Protein AF-A0A0G4I719-F1 (afdb_monomer_lite)

Sequence (615 aa):
MPSIGTPFHPVLDTDPVKQYREDYRKYREGHAKGARGEAKDATSRPRSKSQGGKGELPEDSIFGGSDDIQNMYDLLTEWRVRYRAFRRGEAHGSEGEVGRLASMFNKDHLKLLPVWQLRALQVYLKKQQLLPAVPPPLKRKIHFHFGAGKLALGLIFKAMARSAVQESSRIVVVQRASDAWQDVVKHSHPDVTFSVNGTAVMALKVCRPGEQIDKSLFLSDEPVGAAAPCGYFLLHGSTPEETAKVDELISWAVSTDCPLRAVFSASLGPALEKGVSPVLSKLEDKPQGKRPAMYGCENDQKAVEKLGETLKGKVDTVKCMVDRICAERSVIVPAGGDLPCDVNVTAEPFSGEIVVLSPPEDAPRPAFVGGNVQIPILEAQARYFCQRKILCVNGMHTTLAFMTLCKFEKGNRPGEHELMTWETATEAEKERLWAWAVSRCILCVFEHDVDIIKSAHNVTTDKEVCEILLAYAKKTLDRFSTVKDTTTRVLSGGIVNRYQTRLKMVQDFLDASKPDSSPAGRELLRQAGISAETLQGHVRALVADAKRFASTEGQADQQTPAAPAAAPQQPADAGAGMASLRSLIGIPTWMASVVSTMRNFGYGAGEDKSPSRNR

Foldseek 3Di:
DDQDDQPPDVLCNDPVNSVVVVLVVCVVVPNPPSPDPPPPPPPDDDDDDDDDDDDDDDPPPPDPDPVVVVVLVVLVVVLVVLCVCVVVVHPGNPPVVNVVSVVVDDPSSVCVDPVNVVVVVVVVCVVVVVPPDPPPLAQAAEEEEEDPDLQCLQAVLLQLLVLCQVRVHAYEYEYEPDPQCVLQQPQPDQKAFRAEPPHTRAMAGEAHQPRAADCVLRVDPDHADRPHHRYYHYHFYDDPVSVVRLLVVVQCQLDPNNSHHYAYEYEPEPCVCVRPLVRQVPADFDPPLSAAEYEYAYPDVVVQVVSCVSNPRHYHRWYKDKDWAWDDWDWADDPPSHDHIYTYIYTFPPNIAIETADGDPSYDDDSGDDPRYHDDPDNLLSVLVNLLCVALALLLLLLQLLVQCLVPPPALARDKDKTDACVNDDPVVVLLSLLSLLLSLLVSCVVHPLVSLCSSVVHDDLLVSLVVSSVSNVVSRVRRVRDIDISCVSCVVPLLCSLVVRQVVSLVCCVVDPQCPDPSSVSNCVVSVHDSVSSNVSSVVSSVSSVSNNDPVNCPPVPDDDDDDDDDDDDDDDDDDDDDDPPPDDDPPVVVVVVVVVVPPDDDDDDDDDDDDDD

pLDDT: mean 77.23, std 23.11, range [23.91, 98.44]

Secondary structure (DSSP, 8-state):
-PPPPPPSSGGG-SHHHHHHHHHHHHHHTT-SSS-S----SSS---------------TT-SS--HHHHHHHHHHHHHHHHHHHHHHTT-SSS-HHHHHHHHTT--HHHHTTSHHHHHHHHHHHHHHTT-S-SS----PPEEEEEE---HHIIIIIHHHHHHHHHHS--EEEEEEE--GGGHHHHH---SEEEEEETTEEEEEEEEE-TTPPP-THHHH------TTS--EEEEEE-SSHHHHHHHHHHHHHHHSSS-SSEEEEEE--GGGHHHHHHHHHTTSPP--TTTSPEEEE--S-HHHHHHHHHHTTTT-EEEEEEEE--EEEEEEE--TTS-S-EEEEEEE-SS--EEEEE---TTSPPPS--STTEE--SSHHHHHHHHHHIIIIIIIHHHHHHHHHHHHH--SSSPPP-BPP-TTTS-HHHHHHHHHHHHHHHHHHHHHS-HHHHHHHHT---HHHHHHHHHHHHHHHHHHHHSS--BHHHHHTT-HHHHIIIIIIHHHHHHHHS-TTSSHHHHHHHHHHT--HHHHHHHHHHHHHHHGGGTSGGGTTTS--PPPPPP--------------S-------TTHHHHHHHSSS---------------

Radius of gyration: 31.7 Å; chains: 1; bounding box: 99×88×76 Å

Organism: NCBI:txid1169474

Structure (mmCIF, N/CA/C/O backbone):
data_AF-A0A0G4I719-F1
#
_entry.id   AF-A0A0G4I719-F1
#
loop_
_atom_site.group_PDB
_atom_site.id
_atom_site.type_symbol
_atom_site.label_atom_id
_atom_site.label_alt_id
_atom_site.label_comp_id
_atom_site.label_asym_id
_atom_site.label_entity_id
_atom_site.label_seq_id
_atom_site.pdbx_PDB_ins_code
_atom_site.Cartn_x
_atom_site.Cartn_y
_atom_site.Cartn_z
_atom_site.occupancy
_atom_site.B_iso_or_equiv
_atom_site.auth_seq_id
_atom_site.auth_comp_id
_atom_site.auth_asym_id
_atom_site.auth_atom_id
_atom_site.pdbx_PDB_model_num
ATOM 1 N N . MET A 1 1 ? -30.288 -0.126 -35.476 1.00 37.78 1 MET A N 1
ATOM 2 C CA . MET A 1 1 ? -29.869 -0.663 -34.160 1.00 37.78 1 MET A CA 1
ATOM 3 C C . MET A 1 1 ? -29.327 -2.070 -34.367 1.00 37.78 1 MET A C 1
ATOM 5 O O . MET A 1 1 ? -29.918 -2.771 -35.180 1.00 37.78 1 MET A O 1
ATOM 9 N N . PRO A 1 2 ? -28.232 -2.492 -33.711 1.00 41.69 2 PRO A N 1
ATOM 10 C CA . PRO A 1 2 ? -27.745 -3.866 -33.844 1.00 41.69 2 PRO A CA 1
ATOM 11 C C . PRO A 1 2 ? -28.791 -4.846 -33.286 1.00 41.69 2 PRO A C 1
ATOM 13 O O . PRO A 1 2 ? -29.308 -4.644 -32.180 1.00 41.69 2 PRO A O 1
ATOM 16 N N . SER A 1 3 ? -29.143 -5.879 -34.061 1.00 52.31 3 SER A N 1
ATOM 17 C CA . SER A 1 3 ? -30.126 -6.882 -33.638 1.00 52.31 3 SER A CA 1
ATOM 18 C C . SER A 1 3 ? -29.612 -7.633 -32.411 1.00 52.31 3 SER A C 1
ATOM 20 O O . SER A 1 3 ? -28.421 -7.939 -32.317 1.00 52.31 3 SER A O 1
ATOM 22 N N . ILE A 1 4 ? -30.498 -7.955 -31.465 1.00 62.31 4 ILE A N 1
ATOM 23 C CA . ILE A 1 4 ? -30.160 -8.929 -30.422 1.00 62.31 4 ILE A CA 1
ATOM 24 C C . ILE A 1 4 ? -29.810 -10.236 -31.128 1.00 62.31 4 ILE A C 1
ATOM 26 O O . ILE A 1 4 ? -30.619 -10.759 -31.887 1.00 62.31 4 ILE A O 1
ATOM 30 N N . GLY A 1 5 ? -28.587 -10.731 -30.919 1.00 57.38 5 GLY A N 1
ATOM 31 C CA . GLY A 1 5 ? -28.146 -11.986 -31.522 1.00 57.38 5 GLY A CA 1
ATOM 32 C C . GLY A 1 5 ? -29.100 -13.123 -31.159 1.00 57.38 5 GLY A C 1
ATOM 33 O O . GLY A 1 5 ? -29.560 -13.209 -30.008 1.00 57.38 5 GLY A O 1
ATOM 34 N N . THR A 1 6 ? -29.393 -13.980 -32.136 1.00 61.25 6 THR A N 1
ATOM 35 C CA . THR A 1 6 ? -30.250 -15.154 -31.971 1.00 61.25 6 THR A CA 1
ATOM 36 C C . THR A 1 6 ? -29.790 -15.972 -30.760 1.00 61.25 6 THR A C 1
ATOM 38 O O . THR A 1 6 ? -28.584 -16.096 -30.517 1.00 61.25 6 THR A O 1
ATOM 41 N N . PRO A 1 7 ? -30.714 -16.471 -29.923 1.00 57.25 7 PRO A N 1
ATOM 42 C CA . PRO A 1 7 ? -30.364 -17.348 -28.816 1.00 57.25 7 PRO A CA 1
ATOM 43 C C . PRO A 1 7 ? -29.570 -18.556 -29.318 1.00 57.25 7 PRO A C 1
ATOM 45 O O . PRO A 1 7 ? -29.832 -19.087 -30.392 1.00 57.25 7 PRO A O 1
ATOM 48 N N . PHE A 1 8 ? -28.613 -19.020 -28.517 1.00 51.75 8 PHE A N 1
ATOM 49 C CA . PHE A 1 8 ? -27.744 -20.149 -28.868 1.00 51.75 8 PHE A CA 1
ATOM 50 C C . PHE A 1 8 ? -28.492 -21.489 -29.002 1.00 51.75 8 PHE A C 1
ATOM 52 O O . PHE A 1 8 ? -27.907 -22.471 -29.450 1.00 51.75 8 PHE A O 1
ATOM 59 N N . HIS A 1 9 ? -29.762 -21.545 -28.587 1.00 47.34 9 HIS A N 1
ATOM 60 C CA . HIS A 1 9 ? -30.607 -22.727 -28.674 1.00 47.34 9 HIS A CA 1
ATOM 61 C C . HIS A 1 9 ? -31.969 -22.363 -29.294 1.00 47.34 9 HIS A C 1
ATOM 63 O O . HIS A 1 9 ? -32.602 -21.428 -28.798 1.00 47.34 9 HIS A O 1
ATOM 69 N N . PRO A 1 10 ? -32.469 -23.103 -30.305 1.00 55.34 10 PRO A N 1
ATOM 70 C CA . PRO A 1 10 ? -33.715 -22.772 -31.009 1.00 55.34 10 PRO A CA 1
ATOM 71 C C . PRO A 1 10 ? -34.946 -22.696 -30.099 1.00 55.34 10 PRO A C 1
ATOM 73 O O . PRO A 1 10 ? -35.816 -21.861 -30.298 1.00 55.34 10 PRO A O 1
ATOM 76 N N . VAL A 1 11 ? -34.992 -23.518 -29.045 1.00 58.53 11 VAL A N 1
ATOM 77 C CA . VAL A 1 11 ? -36.093 -23.508 -28.058 1.00 58.53 11 VAL A CA 1
ATOM 78 C C . VAL A 1 11 ? -36.178 -22.202 -27.254 1.00 58.53 11 VAL A C 1
ATOM 80 O O . VAL A 1 11 ? -37.218 -21.900 -26.682 1.00 58.53 11 VAL A O 1
ATOM 83 N N . LEU A 1 12 ? -35.089 -21.429 -27.204 1.00 45.50 12 LEU A N 1
ATOM 84 C CA . LEU A 1 12 ? -35.048 -20.117 -26.558 1.00 45.50 12 LEU A CA 1
ATOM 85 C C . LEU A 1 12 ? -35.385 -18.986 -27.538 1.00 45.50 12 LEU A C 1
ATOM 87 O O . LEU A 1 12 ? -35.440 -17.832 -27.120 1.00 45.50 12 LEU A O 1
ATOM 91 N N . ASP A 1 13 ? -35.602 -19.290 -28.824 1.00 70.56 13 ASP A N 1
ATOM 92 C CA . ASP A 1 13 ? -35.970 -18.321 -29.862 1.00 70.56 13 ASP A CA 1
ATOM 93 C C . ASP A 1 13 ? -37.471 -18.008 -29.865 1.00 70.56 13 ASP A C 1
ATOM 95 O O . ASP A 1 13 ? -38.117 -17.927 -30.905 1.00 70.56 13 ASP A O 1
ATOM 99 N N . THR A 1 14 ? -38.027 -17.815 -28.671 1.00 70.31 14 THR A N 1
ATOM 100 C CA . THR A 1 14 ? -39.429 -17.457 -28.463 1.00 70.31 14 THR A CA 1
ATOM 101 C C . THR A 1 14 ? -39.564 -15.958 -28.205 1.00 70.31 14 THR A C 1
ATOM 103 O O . THR A 1 14 ? -38.670 -15.317 -27.641 1.00 70.31 14 THR A O 1
ATOM 106 N N . ASP A 1 15 ? -40.700 -15.383 -28.599 1.00 61.66 15 ASP A N 1
ATOM 107 C CA . ASP A 1 15 ? -40.979 -13.953 -28.417 1.00 61.66 15 ASP A CA 1
ATOM 108 C C . ASP A 1 15 ? -40.858 -13.479 -26.952 1.00 61.66 15 ASP A C 1
ATOM 110 O O . ASP A 1 15 ? -40.266 -12.420 -26.730 1.00 61.66 15 ASP A O 1
ATOM 114 N N . PRO A 1 16 ? -41.277 -14.252 -25.924 1.00 59.75 16 PRO A N 1
ATOM 115 C CA . PRO A 1 16 ? -41.089 -13.860 -24.525 1.00 59.75 16 PRO A CA 1
ATOM 116 C C . PRO A 1 16 ? -39.616 -13.740 -24.111 1.00 59.75 16 PRO A C 1
ATOM 118 O O . PRO A 1 16 ? -39.241 -12.822 -23.382 1.00 59.75 16 PRO A O 1
ATOM 121 N N . VAL A 1 17 ? -38.754 -14.641 -24.593 1.00 56.69 17 VAL A N 1
ATOM 122 C CA . VAL A 1 17 ? -37.316 -14.616 -24.281 1.00 56.69 17 VAL A CA 1
ATOM 123 C C . VAL A 1 17 ? -36.624 -13.475 -25.025 1.00 56.69 17 VAL A C 1
ATOM 125 O O . VAL A 1 17 ? -35.752 -12.812 -24.456 1.00 56.69 17 VAL A O 1
ATOM 128 N N . LYS A 1 18 ? -37.028 -13.196 -26.271 1.00 67.88 18 LYS A N 1
ATOM 129 C CA . LYS A 1 18 ? -36.571 -12.016 -27.023 1.00 67.88 18 LYS A CA 1
ATOM 130 C C . LYS A 1 18 ? -36.932 -10.730 -26.278 1.00 67.88 18 LYS A C 1
ATOM 132 O O . LYS A 1 18 ? -36.037 -9.928 -26.012 1.00 67.88 18 LYS A O 1
ATOM 137 N N . GLN A 1 19 ? -38.184 -10.603 -25.839 1.00 62.31 19 GLN A N 1
ATOM 138 C CA . GLN A 1 19 ? -38.673 -9.452 -25.079 1.00 62.31 19 GLN A CA 1
ATOM 139 C C . GLN A 1 19 ? -37.915 -9.269 -23.755 1.00 62.31 19 GLN A C 1
ATOM 141 O O . GLN A 1 19 ? -37.413 -8.183 -23.470 1.00 62.31 19 GLN A O 1
ATOM 146 N N . TYR A 1 20 ? -37.714 -10.345 -22.988 1.00 63.72 20 TYR A N 1
ATOM 147 C CA . TYR A 1 20 ? -36.924 -10.301 -21.755 1.00 63.72 20 TYR A CA 1
ATOM 148 C C . TYR A 1 20 ? -35.484 -9.822 -21.994 1.00 63.72 20 TYR A C 1
ATOM 150 O O . TYR A 1 20 ? -34.959 -9.005 -21.236 1.00 63.72 20 TYR A O 1
ATOM 158 N N . ARG A 1 21 ? -34.826 -10.306 -23.056 1.00 68.94 21 ARG A N 1
ATOM 159 C CA . ARG A 1 21 ? -33.452 -9.901 -23.402 1.00 68.94 21 ARG A CA 1
ATOM 160 C C . ARG A 1 21 ? -33.381 -8.436 -23.829 1.00 68.94 21 ARG A C 1
ATOM 162 O O . ARG A 1 21 ? -32.406 -7.762 -23.494 1.00 68.94 21 ARG A O 1
ATOM 169 N N . GLU A 1 22 ? -34.394 -7.939 -24.533 1.00 66.94 22 GLU A N 1
ATOM 170 C CA . GLU A 1 22 ? -34.507 -6.522 -24.881 1.00 66.94 22 GLU A CA 1
ATOM 171 C C . GLU A 1 22 ? -34.675 -5.639 -23.653 1.00 66.94 22 GLU A C 1
ATOM 173 O O . GLU A 1 22 ? -33.964 -4.641 -23.519 1.00 66.94 22 GLU A O 1
ATOM 178 N N . ASP A 1 23 ? -35.554 -6.026 -22.737 1.00 58.97 23 ASP A N 1
ATOM 179 C CA . ASP A 1 23 ? -35.840 -5.242 -21.539 1.00 58.97 23 ASP A CA 1
ATOM 180 C C . ASP A 1 23 ? -34.672 -5.286 -20.544 1.00 58.97 23 ASP A C 1
ATOM 182 O O . ASP A 1 23 ? -34.310 -4.266 -19.953 1.00 58.97 23 ASP A O 1
ATOM 186 N N . TYR A 1 24 ? -33.978 -6.423 -20.445 1.00 57.97 24 TYR A N 1
ATOM 187 C CA . TYR A 1 24 ? -32.752 -6.546 -19.658 1.00 57.97 24 TYR A CA 1
ATOM 188 C C . TYR A 1 24 ? -31.592 -5.713 -20.228 1.00 57.97 24 TYR A C 1
ATOM 190 O O . TYR A 1 24 ? -30.834 -5.100 -19.471 1.00 57.97 24 TYR A O 1
ATOM 198 N N . ARG A 1 25 ? -31.455 -5.642 -21.560 1.00 65.75 25 ARG A N 1
ATOM 199 C CA . ARG A 1 25 ? -30.464 -4.774 -22.216 1.00 65.75 25 ARG A CA 1
ATOM 200 C C 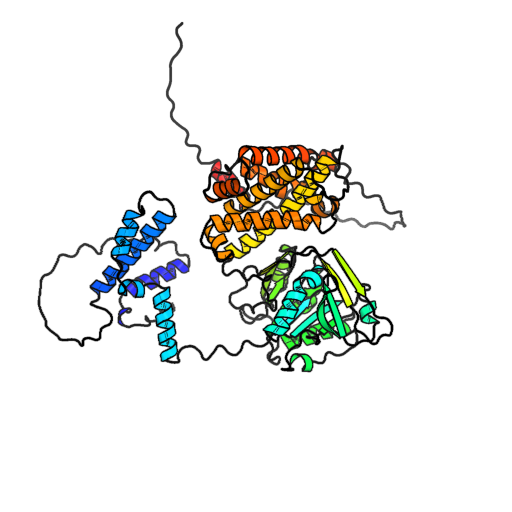. ARG A 1 25 ? -30.764 -3.298 -21.948 1.00 65.75 25 ARG A C 1
ATOM 202 O O . ARG A 1 25 ? -29.874 -2.593 -21.482 1.00 65.75 25 ARG A O 1
ATOM 209 N N . LYS A 1 26 ? -32.016 -2.861 -22.138 1.00 57.03 26 LYS A N 1
ATOM 210 C CA . LYS A 1 26 ? -32.451 -1.482 -21.839 1.00 57.03 26 LYS A CA 1
ATOM 211 C C . LYS A 1 26 ? -32.190 -1.108 -20.375 1.00 57.03 26 LYS A C 1
ATOM 213 O O . LYS A 1 26 ? -31.764 0.008 -20.089 1.00 57.03 26 LYS A O 1
ATOM 218 N N . TYR A 1 27 ? -32.385 -2.052 -19.452 1.00 56.91 27 TYR A N 1
ATOM 219 C CA . TYR A 1 27 ? -32.055 -1.872 -18.038 1.00 56.91 27 TYR A CA 1
ATOM 220 C C . TYR A 1 27 ? -30.549 -1.664 -17.803 1.00 56.91 27 TYR A C 1
ATOM 222 O O . TYR A 1 27 ? -30.156 -0.749 -17.081 1.00 56.91 27 TYR A O 1
ATOM 230 N N . ARG A 1 28 ? -29.687 -2.472 -18.436 1.00 54.00 28 ARG A N 1
ATOM 231 C CA . ARG A 1 28 ? -28.219 -2.329 -18.345 1.00 54.00 28 ARG A CA 1
ATOM 232 C C . ARG A 1 28 ? -27.702 -1.035 -18.978 1.00 54.00 28 ARG A C 1
ATOM 234 O O . ARG A 1 28 ? -26.661 -0.544 -18.558 1.00 54.00 28 ARG A O 1
ATOM 241 N N . GLU A 1 29 ? -28.440 -0.484 -19.934 1.00 58.78 29 GLU A N 1
ATOM 242 C CA . GLU A 1 29 ? -28.179 0.812 -20.572 1.00 58.78 29 GLU A CA 1
ATOM 243 C C . GLU A 1 29 ? -28.710 2.007 -19.751 1.00 58.78 29 GLU A C 1
ATOM 245 O O . GLU A 1 29 ? -28.545 3.156 -20.150 1.00 58.78 29 GLU A O 1
ATOM 250 N N . GLY A 1 30 ? -29.303 1.765 -18.574 1.00 44.47 30 GLY A N 1
ATOM 251 C CA . GLY A 1 30 ? -29.714 2.817 -17.639 1.00 44.47 30 GLY A CA 1
ATOM 252 C C . GLY A 1 30 ? -31.108 3.395 -17.890 1.00 44.47 30 GLY A C 1
ATOM 253 O O . GLY A 1 30 ? -31.468 4.407 -17.286 1.00 44.47 30 GLY A O 1
ATOM 254 N N . HIS A 1 31 ? -31.928 2.771 -18.742 1.00 58.59 31 HIS A N 1
ATOM 255 C CA . HIS A 1 31 ? -33.309 3.207 -18.943 1.00 58.59 31 HIS A CA 1
ATOM 256 C C . HIS A 1 31 ? -34.200 2.792 -17.755 1.00 58.59 31 HIS A C 1
ATOM 258 O O . HIS A 1 31 ? -34.349 1.614 -17.437 1.00 58.59 31 HIS A O 1
ATOM 264 N N . ALA A 1 32 ? -34.825 3.779 -17.099 1.00 42.34 32 ALA A N 1
ATOM 265 C CA . ALA A 1 32 ? -35.581 3.624 -15.847 1.00 42.34 32 ALA A CA 1
ATOM 266 C C . ALA A 1 32 ? -36.969 2.948 -15.976 1.00 42.34 32 ALA A C 1
ATOM 268 O O . ALA A 1 32 ? -37.686 2.827 -14.984 1.00 42.34 32 ALA A O 1
ATOM 269 N N . LYS A 1 33 ? -37.373 2.496 -17.172 1.00 39.97 33 LYS A N 1
ATOM 270 C CA . LYS A 1 33 ? -38.629 1.756 -17.396 1.00 39.97 33 LYS A CA 1
ATOM 271 C C . LYS A 1 33 ? -38.323 0.339 -17.886 1.00 39.97 33 LYS A C 1
ATOM 273 O O . LYS A 1 33 ? -37.614 0.173 -18.870 1.00 39.97 33 LYS A O 1
ATOM 278 N N . GLY A 1 34 ? -38.854 -0.650 -17.161 1.00 40.75 34 GLY A N 1
ATOM 279 C CA . GLY A 1 34 ? -38.596 -2.092 -17.317 1.00 40.75 34 GLY A CA 1
ATOM 280 C C . GLY A 1 34 ? -38.262 -2.798 -15.990 1.00 40.75 34 GLY A C 1
ATOM 281 O O . GLY A 1 34 ? -38.314 -4.019 -15.889 1.00 40.75 34 GLY A O 1
ATOM 282 N N . ALA A 1 35 ? -37.968 -2.034 -14.932 1.00 38.81 35 ALA A N 1
ATOM 283 C CA . ALA A 1 35 ? -37.600 -2.555 -13.617 1.00 38.81 35 ALA A CA 1
ATOM 284 C C . ALA A 1 35 ? -38.809 -2.690 -12.672 1.00 38.81 35 ALA A C 1
ATOM 286 O O . ALA A 1 35 ? -38.940 -1.951 -11.701 1.00 38.81 35 ALA A O 1
ATOM 287 N N . ARG A 1 36 ? -39.699 -3.636 -12.973 1.00 37.81 36 ARG A N 1
ATOM 288 C CA . ARG A 1 36 ? -40.591 -4.365 -12.046 1.00 37.81 36 ARG A CA 1
ATOM 289 C C . ARG A 1 36 ? -41.474 -5.262 -12.906 1.00 37.81 36 ARG A C 1
ATOM 291 O O . ARG A 1 36 ? -41.888 -4.837 -13.975 1.00 37.81 36 ARG A O 1
ATOM 298 N N . GLY A 1 37 ? -41.731 -6.487 -12.455 1.00 44.50 37 GLY A N 1
ATOM 299 C CA . GLY A 1 37 ? -42.560 -7.464 -13.162 1.00 44.50 37 GLY A CA 1
ATOM 300 C C . GLY A 1 37 ? -44.009 -7.015 -13.353 1.00 44.50 37 GLY A C 1
ATOM 301 O O . GLY A 1 37 ? -44.899 -7.494 -12.664 1.00 44.50 37 GLY A O 1
ATOM 302 N N . GLU A 1 38 ? -44.255 -6.132 -14.312 1.00 37.31 38 GLU A N 1
ATOM 303 C CA . GLU A 1 38 ? -45.578 -5.875 -14.868 1.00 37.31 38 GLU A CA 1
ATOM 304 C C . GLU A 1 38 ? -45.705 -6.610 -16.204 1.00 37.31 38 GLU A C 1
ATOM 306 O O . GLU A 1 38 ? -45.777 -6.011 -17.268 1.00 37.31 38 GLU A O 1
ATOM 311 N N . ALA A 1 39 ? -45.789 -7.939 -16.128 1.00 37.50 39 ALA A N 1
ATOM 312 C CA . ALA A 1 39 ? -46.734 -8.657 -16.973 1.00 37.50 39 ALA A CA 1
ATOM 313 C C . ALA A 1 39 ? -48.102 -8.572 -16.275 1.00 37.50 39 ALA A C 1
ATOM 315 O O . ALA A 1 39 ? -48.588 -9.535 -15.688 1.00 37.50 39 ALA A O 1
ATOM 316 N N . LYS A 1 40 ? -48.692 -7.373 -16.249 1.00 35.94 40 LYS A N 1
ATOM 317 C CA . LYS A 1 40 ? -50.140 -7.258 -16.064 1.00 35.94 40 LYS A CA 1
ATOM 318 C C . LYS A 1 40 ? -50.740 -7.604 -17.430 1.00 35.94 40 LYS A C 1
ATOM 320 O O . LYS A 1 40 ? -50.317 -7.019 -18.417 1.00 35.94 40 LYS A O 1
ATOM 325 N N . ASP A 1 41 ? -51.646 -8.579 -17.459 1.00 37.41 41 ASP A N 1
ATOM 326 C CA . ASP A 1 41 ? -52.424 -9.057 -18.624 1.00 37.41 41 ASP A CA 1
ATOM 327 C C . ASP A 1 41 ? -51.935 -10.290 -19.408 1.00 37.41 41 ASP A C 1
ATOM 329 O O . ASP A 1 41 ? -52.146 -10.388 -20.613 1.00 37.41 41 ASP A O 1
ATOM 333 N N . ALA A 1 42 ? -51.402 -11.314 -18.728 1.00 36.91 42 ALA A N 1
ATOM 334 C CA . ALA A 1 42 ? -51.284 -12.659 -19.326 1.00 36.91 42 ALA A CA 1
ATOM 335 C C . ALA A 1 42 ? -52.155 -13.747 -18.660 1.00 36.91 42 ALA A C 1
ATOM 337 O O . ALA A 1 42 ? -52.114 -14.901 -19.079 1.00 36.91 42 ALA A O 1
ATOM 338 N N . THR A 1 43 ? -52.973 -13.418 -17.652 1.00 35.06 43 THR A N 1
ATOM 339 C CA . THR A 1 43 ? -53.796 -14.406 -16.918 1.00 35.06 43 THR A CA 1
ATOM 340 C C . THR A 1 43 ? -55.264 -14.480 -17.350 1.00 35.06 43 THR A C 1
ATOM 342 O O . THR A 1 43 ? -56.031 -15.247 -16.773 1.00 35.06 43 THR A O 1
ATOM 345 N N . SER A 1 44 ? -55.682 -13.757 -18.391 1.00 36.12 44 SER A N 1
ATOM 346 C CA . SER A 1 44 ? -57.067 -13.774 -18.882 1.00 36.12 44 SER A CA 1
ATOM 347 C C . SER A 1 44 ? -57.186 -14.380 -20.283 1.00 36.12 44 SER A C 1
ATOM 349 O O . SER A 1 44 ? -57.515 -13.707 -21.256 1.00 36.12 44 SER A O 1
ATOM 351 N N . ARG A 1 45 ? -57.003 -15.702 -20.398 1.00 33.06 45 ARG A N 1
ATOM 352 C CA . ARG A 1 45 ? -57.627 -16.458 -21.497 1.00 33.06 45 ARG A CA 1
ATOM 353 C C . ARG A 1 45 ? -58.335 -17.715 -20.986 1.00 33.06 45 ARG A C 1
ATOM 355 O O . ARG A 1 45 ? -57.766 -18.454 -20.183 1.00 33.06 45 ARG A O 1
ATOM 362 N N . PRO A 1 46 ? -59.584 -17.959 -21.422 1.00 33.94 46 PRO A N 1
ATOM 363 C CA . PRO A 1 46 ? -60.372 -19.093 -20.967 1.00 33.94 46 PRO A CA 1
ATOM 364 C C . PRO A 1 46 ? -59.816 -20.400 -21.540 1.00 33.94 46 PRO A C 1
ATOM 366 O O . PRO A 1 46 ? -59.439 -20.467 -22.709 1.00 33.94 46 PRO A O 1
ATOM 369 N N . ARG A 1 47 ? -59.812 -21.448 -20.706 1.00 39.59 47 ARG A N 1
ATOM 370 C CA . ARG A 1 47 ? -59.529 -22.841 -21.087 1.00 39.59 47 ARG A CA 1
ATOM 371 C C . ARG A 1 47 ? -60.349 -23.237 -22.322 1.00 39.59 47 ARG A C 1
ATOM 373 O O . ARG A 1 47 ? -61.541 -23.516 -22.197 1.00 39.59 47 ARG A O 1
ATOM 380 N N . SER A 1 48 ? -59.709 -23.347 -23.483 1.00 32.41 48 SER A N 1
ATOM 381 C CA . SER A 1 48 ? -60.245 -24.118 -24.602 1.00 32.41 48 SER A CA 1
ATOM 382 C C . SER A 1 48 ? -59.861 -25.589 -24.424 1.00 32.41 48 SER A C 1
ATOM 384 O O . SER A 1 48 ? -58.694 -25.959 -24.334 1.00 32.41 48 SER A O 1
ATOM 386 N N . LYS A 1 49 ? -60.881 -26.445 -24.341 1.00 40.50 49 LYS A N 1
ATOM 387 C CA . LYS A 1 49 ? -60.749 -27.890 -24.547 1.00 40.50 49 LYS A CA 1
ATOM 388 C C . LYS A 1 49 ? -60.614 -28.159 -26.048 1.00 40.50 49 LYS A C 1
ATOM 390 O O . LYS A 1 49 ? -61.418 -27.631 -26.810 1.00 40.50 49 LYS A O 1
ATOM 395 N N . SER A 1 50 ? -59.666 -29.013 -26.429 1.00 35.47 50 SER A N 1
ATOM 396 C CA . SER A 1 50 ? -59.607 -29.892 -27.624 1.00 35.47 50 SER A CA 1
ATOM 397 C C . SER A 1 50 ? -58.140 -30.034 -28.047 1.00 35.47 50 SER A C 1
ATOM 399 O O . SER A 1 50 ? -57.367 -29.108 -27.855 1.00 35.47 50 SER A O 1
ATOM 401 N N . GLN A 1 51 ? -57.640 -31.127 -28.607 1.00 31.52 51 GLN A N 1
ATOM 402 C CA . GLN A 1 51 ? -58.094 -32.500 -28.828 1.00 31.52 51 GLN A CA 1
ATOM 403 C C . GLN A 1 51 ? -56.808 -33.284 -29.155 1.00 31.52 51 GLN A C 1
ATOM 405 O O . GLN A 1 51 ? -55.819 -32.703 -29.598 1.00 31.52 51 GLN A O 1
ATOM 410 N N . GLY A 1 52 ? -56.803 -34.590 -28.892 1.00 39.97 52 GLY A N 1
ATOM 411 C CA . GLY A 1 52 ? -55.625 -35.438 -29.034 1.00 39.97 52 GLY A CA 1
ATOM 412 C C . GLY A 1 52 ? -55.027 -35.489 -30.443 1.00 39.97 52 GLY A C 1
ATOM 413 O O . GLY A 1 52 ? -55.736 -35.584 -31.440 1.00 39.97 52 GLY A O 1
ATOM 414 N N . GLY A 1 53 ? -53.700 -35.542 -30.472 1.00 29.58 53 GLY A N 1
ATOM 415 C CA . GLY A 1 53 ? -52.901 -36.081 -31.562 1.00 29.58 53 GLY A CA 1
ATOM 416 C C . GLY A 1 53 ? -51.721 -36.824 -30.945 1.00 29.58 53 GLY A C 1
ATOM 417 O O . GLY A 1 53 ? -50.793 -36.196 -30.446 1.00 29.58 53 GLY A O 1
ATOM 418 N N . LYS A 1 54 ? -51.788 -38.160 -30.913 1.00 39.78 54 LYS A N 1
ATOM 419 C CA . LYS A 1 54 ? -50.640 -39.014 -30.587 1.00 39.78 54 LYS A CA 1
ATOM 420 C C . LYS A 1 54 ? -49.654 -38.927 -31.752 1.00 39.78 54 LYS A C 1
ATOM 422 O O . LYS A 1 54 ? -49.884 -39.544 -32.786 1.00 39.78 54 LYS A O 1
ATOM 427 N N . GLY A 1 55 ? -48.593 -38.149 -31.582 1.00 32.97 55 GLY A N 1
ATOM 428 C CA . GLY A 1 55 ? -47.368 -38.266 -32.363 1.00 32.97 55 GLY A CA 1
ATOM 429 C C . GLY A 1 55 ? -46.258 -38.698 -31.417 1.00 32.97 55 GLY A C 1
ATOM 430 O O . GLY A 1 55 ? -45.892 -37.936 -30.526 1.00 32.97 55 GLY A O 1
ATOM 431 N N . GLU A 1 56 ? -45.786 -39.933 -31.563 1.00 37.56 56 GLU A N 1
ATOM 432 C CA . GLU A 1 56 ? -44.608 -40.431 -30.854 1.00 37.56 56 GLU A CA 1
ATOM 433 C C . GLU A 1 56 ? -43.388 -39.602 -31.281 1.00 37.56 56 GLU A C 1
ATOM 435 O O . GLU A 1 56 ? -43.046 -39.543 -32.462 1.00 37.56 56 GLU A O 1
ATOM 440 N N . LEU A 1 57 ? -42.760 -38.929 -30.314 1.00 32.16 57 LEU A N 1
ATOM 441 C CA . LEU A 1 57 ? -41.444 -38.312 -30.459 1.00 32.16 57 LEU A CA 1
ATOM 442 C C . LEU A 1 57 ? -40.424 -39.106 -29.625 1.00 32.16 57 LEU A C 1
ATOM 444 O O . LEU A 1 57 ? -40.803 -39.670 -28.597 1.00 32.16 57 LEU A O 1
ATOM 448 N N . PRO A 1 58 ? -39.151 -39.168 -30.057 1.00 34.47 58 PRO A N 1
ATOM 449 C CA . PRO A 1 58 ? -38.146 -40.070 -29.495 1.00 34.47 58 PRO A CA 1
ATOM 450 C C . PRO A 1 58 ? -37.785 -39.709 -28.047 1.00 34.47 58 PRO A C 1
ATOM 452 O O . PRO A 1 58 ? -37.675 -38.530 -27.714 1.00 34.47 58 PRO A O 1
ATOM 455 N N . GLU A 1 59 ? -37.526 -40.728 -27.225 1.00 39.22 59 GLU A N 1
ATOM 456 C CA . GLU A 1 59 ? -37.274 -40.680 -25.769 1.00 39.22 59 GLU A CA 1
ATOM 457 C C . GLU A 1 59 ? -36.025 -39.893 -25.291 1.00 39.22 59 GLU A C 1
ATOM 459 O O . GLU A 1 59 ? -35.681 -39.963 -24.116 1.00 39.22 59 GLU A O 1
ATOM 464 N N . ASP A 1 60 ? -35.381 -39.069 -26.124 1.00 37.81 60 ASP A N 1
ATOM 465 C CA . ASP A 1 60 ? -34.151 -38.332 -25.766 1.00 37.81 60 ASP A CA 1
ATOM 466 C C . ASP A 1 60 ? -34.320 -36.799 -25.660 1.00 37.81 60 ASP A C 1
ATOM 468 O O . ASP A 1 60 ? -33.345 -36.038 -25.707 1.00 37.81 60 ASP A O 1
ATOM 472 N N . SER A 1 61 ? -35.542 -36.288 -25.456 1.00 37.91 61 SER A N 1
ATOM 473 C CA . SER A 1 61 ? -35.712 -34.878 -25.076 1.00 37.91 61 SER A CA 1
ATOM 474 C C . SER A 1 61 ? -35.357 -34.680 -23.597 1.00 37.91 61 SER A C 1
ATOM 476 O O . SER A 1 61 ? -36.175 -34.889 -22.705 1.00 37.91 61 SER A O 1
ATOM 478 N N . ILE A 1 62 ? -34.136 -34.206 -23.334 1.00 46.44 62 ILE A N 1
ATOM 479 C CA . ILE A 1 62 ? -33.615 -33.822 -22.001 1.00 46.44 62 ILE A CA 1
ATOM 480 C C . ILE A 1 62 ? -34.487 -32.760 -21.288 1.00 46.44 62 ILE A C 1
ATOM 482 O O . ILE A 1 62 ? -34.303 -32.497 -20.099 1.00 46.44 62 ILE A O 1
ATOM 486 N N . PHE A 1 63 ? -35.459 -32.168 -21.981 1.00 45.44 63 PHE A N 1
ATOM 487 C CA . PHE A 1 63 ? -36.411 -31.221 -21.423 1.00 45.44 63 PHE A CA 1
ATOM 488 C C . PHE A 1 63 ? -37.832 -31.619 -21.835 1.00 45.44 63 PHE A C 1
ATOM 490 O O . PHE A 1 63 ? -38.136 -31.662 -23.027 1.00 45.44 63 PHE A O 1
ATOM 497 N N . GLY A 1 64 ? -38.682 -31.916 -20.846 1.00 40.94 64 GLY A N 1
ATOM 498 C CA . GLY A 1 64 ? -40.129 -32.053 -21.027 1.00 40.94 64 GLY A CA 1
ATOM 499 C C . GLY A 1 64 ? -40.755 -30.771 -21.592 1.00 40.94 64 GLY A C 1
ATOM 500 O O . GLY A 1 64 ? -40.088 -29.741 -21.693 1.00 40.94 64 GLY A O 1
ATOM 501 N N . GLY A 1 65 ? -42.024 -30.854 -22.004 1.00 45.91 65 GLY A N 1
ATOM 502 C CA . GLY A 1 65 ? -42.740 -29.807 -22.750 1.00 45.91 65 GLY A CA 1
ATOM 503 C C . GLY A 1 65 ? -42.585 -28.377 -22.203 1.00 45.91 65 GLY A C 1
ATOM 504 O O . GLY A 1 65 ? -42.318 -28.169 -21.022 1.00 45.91 65 GLY A O 1
ATOM 505 N N . SER A 1 66 ? -42.775 -27.374 -23.071 1.00 53.06 66 SER A N 1
ATOM 506 C CA . SER A 1 66 ? -42.520 -25.945 -22.792 1.00 53.06 66 SER A CA 1
ATOM 507 C C . SER A 1 66 ? -43.133 -25.421 -21.491 1.00 53.06 66 SER A C 1
ATOM 509 O O . SER A 1 66 ? -42.533 -24.576 -20.827 1.00 53.06 66 SER A O 1
ATOM 511 N N . ASP A 1 67 ? -44.300 -25.941 -21.119 1.00 54.97 67 ASP A N 1
ATOM 512 C CA . ASP A 1 67 ? -45.037 -25.522 -19.926 1.00 54.97 67 ASP A CA 1
ATOM 513 C C . ASP A 1 67 ? -44.338 -25.969 -18.631 1.00 54.97 67 ASP A C 1
ATOM 515 O O . ASP A 1 67 ? -44.396 -25.275 -17.619 1.00 54.97 67 ASP A O 1
ATOM 519 N N . ASP A 1 68 ? -43.609 -27.087 -18.668 1.00 60.84 68 ASP A N 1
ATOM 520 C CA . ASP A 1 68 ? -42.881 -27.631 -17.519 1.00 60.84 68 ASP A CA 1
ATOM 521 C C . ASP A 1 68 ? -41.619 -26.803 -17.225 1.00 60.84 68 ASP A C 1
ATOM 523 O O . ASP A 1 68 ? -41.303 -26.483 -16.080 1.00 60.84 68 ASP A O 1
ATOM 527 N N . ILE A 1 69 ? -40.938 -26.336 -18.279 1.00 60.69 69 ILE A N 1
ATOM 528 C CA . ILE A 1 69 ? -39.770 -25.453 -18.162 1.00 60.69 69 ILE A CA 1
ATOM 529 C C . ILE A 1 69 ? -40.161 -24.095 -17.579 1.00 60.69 69 ILE A C 1
ATOM 531 O O . ILE A 1 69 ? -39.468 -23.590 -16.693 1.00 60.69 69 ILE A O 1
ATOM 535 N N . GLN A 1 70 ? -41.264 -23.509 -18.049 1.00 68.81 70 GLN A N 1
ATOM 536 C CA . GLN A 1 70 ? -41.735 -22.222 -17.540 1.00 68.81 70 GLN A CA 1
ATOM 537 C C . GLN A 1 70 ? -42.089 -22.314 -16.049 1.00 68.81 70 GLN A C 1
ATOM 539 O O . GLN A 1 70 ? -41.611 -21.497 -15.261 1.00 68.81 70 GLN A O 1
ATOM 544 N N . ASN A 1 71 ? -42.798 -23.372 -15.644 1.00 70.44 71 ASN A N 1
ATOM 545 C CA . ASN A 1 71 ? -43.101 -23.639 -14.237 1.00 70.44 71 ASN A CA 1
ATOM 546 C C . ASN A 1 71 ? -41.827 -23.757 -13.380 1.00 70.44 71 ASN A C 1
ATOM 548 O O . ASN A 1 71 ? -41.767 -23.212 -12.275 1.00 70.44 71 ASN A O 1
ATOM 552 N N . MET A 1 72 ? -40.774 -24.409 -13.889 1.00 65.44 72 MET A N 1
ATOM 553 C CA . MET A 1 72 ? -39.487 -24.493 -13.188 1.00 65.44 72 MET A CA 1
ATOM 554 C C . MET A 1 72 ? -38.804 -23.125 -13.030 1.00 65.44 72 MET A C 1
ATOM 556 O O . MET A 1 72 ? -38.215 -22.848 -11.980 1.00 65.44 72 MET A O 1
ATOM 560 N N . TYR A 1 73 ? -38.860 -22.260 -14.048 1.00 69.50 73 TYR A N 1
ATOM 561 C CA . TYR A 1 73 ? -38.303 -20.904 -13.973 1.00 69.50 73 TYR A CA 1
ATOM 562 C C . TYR A 1 73 ? -39.058 -20.020 -12.983 1.00 69.50 73 TYR A C 1
ATOM 564 O O . TYR A 1 73 ? -38.424 -19.254 -12.246 1.00 69.50 73 TYR A O 1
ATOM 572 N N . ASP A 1 74 ? -40.379 -20.149 -12.936 1.00 71.25 74 ASP A N 1
ATOM 573 C CA . ASP A 1 74 ? -41.227 -19.392 -12.023 1.00 71.25 74 ASP A CA 1
ATOM 574 C C . ASP A 1 74 ? -40.950 -19.805 -10.569 1.00 71.25 74 ASP A C 1
ATOM 576 O O . ASP A 1 74 ? -40.669 -18.941 -9.734 1.00 71.25 74 ASP A O 1
ATOM 580 N N . LEU A 1 75 ? -40.850 -21.113 -10.291 1.00 70.44 75 LEU A N 1
ATOM 581 C CA . LEU A 1 75 ? -40.445 -21.647 -8.981 1.00 70.44 75 LEU A CA 1
ATOM 582 C C . LEU A 1 75 ? -39.036 -21.189 -8.561 1.00 70.44 75 LEU A C 1
ATOM 584 O O . LEU A 1 75 ? -38.817 -20.778 -7.418 1.00 70.44 75 LEU A O 1
ATOM 588 N N . LEU A 1 76 ? -38.063 -21.214 -9.482 1.00 65.31 76 LEU A N 1
ATOM 589 C CA . LEU A 1 76 ? -36.689 -20.754 -9.229 1.00 65.31 76 LEU A CA 1
ATOM 590 C C . LEU A 1 76 ? -36.640 -19.250 -8.924 1.00 65.31 76 LEU A C 1
ATOM 592 O O . LEU A 1 76 ? -35.876 -18.801 -8.065 1.00 65.31 76 LEU A O 1
ATOM 596 N N . THR A 1 77 ? -37.440 -18.464 -9.640 1.00 71.94 77 THR A N 1
ATOM 597 C CA . THR A 1 77 ? -37.526 -17.013 -9.466 1.00 71.94 77 THR A CA 1
ATOM 598 C C . THR A 1 77 ? -38.187 -16.667 -8.141 1.00 71.94 77 THR A C 1
ATOM 600 O O . THR A 1 77 ? -37.647 -15.852 -7.389 1.00 71.94 77 THR A O 1
ATOM 603 N N . GLU A 1 78 ? -39.291 -17.333 -7.810 1.00 74.31 78 GLU A N 1
ATOM 604 C CA . GLU A 1 78 ? -39.984 -17.166 -6.538 1.00 74.31 78 GLU A CA 1
ATOM 605 C C . GLU A 1 78 ? -39.073 -17.517 -5.356 1.00 74.31 78 GLU A C 1
ATOM 607 O O . GLU A 1 78 ? -38.923 -16.713 -4.430 1.00 74.31 78 GLU A O 1
ATOM 612 N N . TRP A 1 79 ? -38.374 -18.655 -5.418 1.00 73.50 79 TRP A N 1
ATOM 613 C CA . TRP A 1 79 ? -37.409 -19.036 -4.388 1.00 73.50 79 TRP A CA 1
ATOM 614 C C . TRP A 1 79 ? -36.306 -17.985 -4.216 1.00 73.50 79 TRP A C 1
ATOM 616 O O . TRP A 1 79 ? -36.003 -17.592 -3.091 1.00 73.50 79 TRP A O 1
ATOM 626 N N . ARG A 1 80 ? -35.736 -17.454 -5.308 1.00 69.31 80 ARG A N 1
ATOM 627 C CA . ARG A 1 80 ? -34.698 -16.404 -5.242 1.00 69.31 80 ARG A CA 1
ATOM 628 C C . ARG A 1 80 ? -35.203 -15.119 -4.599 1.00 69.31 80 ARG A C 1
ATOM 630 O O . ARG A 1 80 ? -34.455 -14.484 -3.855 1.00 69.31 80 ARG A O 1
ATOM 637 N N . VAL A 1 81 ? -36.434 -14.713 -4.907 1.00 69.75 81 VAL A N 1
ATOM 638 C CA . VAL A 1 81 ? -37.050 -13.515 -4.325 1.00 69.75 81 VAL A CA 1
ATOM 639 C C . VAL A 1 81 ? -37.250 -13.709 -2.824 1.00 69.75 81 VAL A C 1
ATOM 641 O O . VAL A 1 81 ? -36.795 -12.866 -2.050 1.00 69.75 81 VAL A O 1
ATOM 644 N N . ARG A 1 82 ? -37.830 -14.841 -2.401 1.00 67.44 82 ARG A N 1
ATOM 645 C CA . ARG A 1 82 ? -38.066 -15.134 -0.978 1.00 67.44 82 ARG A CA 1
ATOM 646 C C . ARG A 1 82 ? -36.774 -15.351 -0.193 1.00 67.44 82 ARG A C 1
ATOM 648 O O . ARG A 1 82 ? -36.645 -14.844 0.914 1.00 67.44 82 ARG A O 1
ATOM 655 N N . TYR A 1 83 ? -35.779 -16.016 -0.777 1.00 65.75 83 TYR A N 1
ATOM 656 C CA . TYR A 1 83 ? -34.465 -16.190 -0.155 1.00 65.75 83 TYR A CA 1
ATOM 657 C C . TYR A 1 83 ? -33.741 -14.850 0.049 1.00 65.75 83 TYR A C 1
ATOM 659 O O . TYR A 1 83 ? -33.116 -14.625 1.083 1.00 65.75 83 TYR A O 1
ATOM 667 N N . ARG A 1 84 ? -33.853 -13.916 -0.906 1.00 64.06 84 ARG A N 1
ATOM 668 C CA . ARG A 1 84 ? -33.316 -12.554 -0.747 1.00 64.06 84 ARG A CA 1
ATOM 669 C C . ARG A 1 84 ? -34.055 -11.762 0.329 1.00 64.06 84 ARG A C 1
ATOM 671 O O . ARG A 1 84 ? -33.394 -11.072 1.095 1.00 64.06 84 ARG A O 1
ATOM 678 N N . ALA A 1 85 ? -35.383 -11.859 0.394 1.00 60.25 85 ALA A N 1
ATOM 679 C CA . ALA A 1 85 ? -36.187 -11.226 1.443 1.00 60.25 85 ALA A CA 1
ATOM 680 C C . ALA A 1 85 ? -35.807 -11.753 2.840 1.00 60.25 85 ALA A C 1
ATOM 682 O O . ALA A 1 85 ? -35.501 -10.963 3.732 1.00 60.25 85 ALA A O 1
ATOM 683 N N . PHE A 1 86 ? -35.679 -13.078 2.985 1.00 64.81 86 PHE A N 1
ATOM 684 C CA . PHE A 1 86 ? -35.177 -13.731 4.198 1.00 64.81 86 PHE A CA 1
ATOM 685 C C . PHE A 1 86 ? -33.809 -13.188 4.624 1.00 64.81 86 PHE A C 1
ATOM 687 O O . PHE A 1 86 ? -33.615 -12.780 5.766 1.00 64.81 86 PHE A O 1
ATOM 694 N N . ARG A 1 87 ? -32.858 -13.114 3.685 1.00 63.81 87 ARG A N 1
ATOM 695 C CA . ARG A 1 87 ? -31.502 -12.600 3.942 1.00 63.81 87 ARG A CA 1
ATOM 696 C C . ARG A 1 87 ? -31.465 -11.119 4.329 1.00 63.81 87 ARG A C 1
ATOM 698 O O . ARG A 1 87 ? -30.476 -10.690 4.912 1.00 63.81 87 ARG A O 1
ATOM 705 N N . ARG A 1 88 ? -32.519 -10.354 4.035 1.00 58.06 88 ARG A N 1
ATOM 706 C CA . ARG A 1 88 ? -32.686 -8.956 4.464 1.00 58.06 88 ARG A CA 1
ATOM 707 C C . ARG A 1 88 ? -33.424 -8.807 5.799 1.00 58.06 88 ARG A C 1
ATOM 709 O O . ARG A 1 88 ? -33.625 -7.681 6.241 1.00 58.06 88 ARG A O 1
ATOM 716 N N . GLY A 1 89 ? -33.811 -9.909 6.444 1.00 49.66 89 GLY A N 1
ATOM 717 C CA . GLY A 1 89 ? -34.522 -9.894 7.725 1.00 49.66 89 GLY A CA 1
ATOM 718 C C . GLY A 1 89 ? -36.008 -9.542 7.613 1.00 49.66 89 GLY A C 1
ATOM 719 O O . GLY A 1 89 ? -36.606 -9.117 8.599 1.00 49.66 89 GLY A O 1
ATOM 720 N N . GLU A 1 90 ? -36.611 -9.687 6.429 1.00 63.84 90 GLU A N 1
ATOM 721 C CA . GLU A 1 90 ? -38.048 -9.471 6.242 1.00 63.84 90 GLU A CA 1
ATOM 722 C C . GLU A 1 90 ? -38.860 -10.601 6.915 1.00 63.84 90 GLU A C 1
ATOM 724 O O . GLU A 1 90 ? -38.470 -11.768 6.890 1.00 63.84 90 GLU A O 1
ATOM 729 N N . ALA A 1 91 ? -40.013 -10.267 7.514 1.00 52.25 91 ALA A N 1
ATOM 730 C CA . ALA A 1 91 ? -40.863 -11.220 8.246 1.00 52.25 91 ALA A CA 1
ATOM 731 C C . ALA A 1 91 ? -41.530 -12.289 7.351 1.00 52.25 91 ALA A C 1
ATOM 733 O O . ALA A 1 91 ? -42.123 -13.241 7.857 1.00 52.25 91 ALA A O 1
ATOM 734 N N . HIS A 1 92 ? -41.474 -12.133 6.026 1.00 48.72 92 HIS A N 1
ATOM 735 C CA . HIS A 1 92 ? -41.934 -13.113 5.038 1.00 48.72 92 HIS A CA 1
ATOM 736 C C . HIS A 1 92 ? -40.707 -13.697 4.328 1.00 48.72 92 HIS A C 1
ATOM 738 O O . HIS A 1 92 ? -39.839 -12.952 3.874 1.00 48.72 92 HIS A O 1
ATOM 744 N N . GLY A 1 93 ? -40.608 -15.030 4.277 1.00 49.28 93 GLY A N 1
ATOM 745 C CA . GLY A 1 93 ? -39.356 -15.744 4.004 1.00 49.28 93 GLY A CA 1
ATOM 746 C C . GLY A 1 93 ? -38.749 -16.459 5.217 1.00 49.28 93 GLY A C 1
ATOM 747 O O . GLY A 1 93 ? -37.602 -16.885 5.135 1.00 49.28 93 GLY A O 1
ATOM 748 N N . SER A 1 94 ? -39.483 -16.616 6.328 1.00 45.06 94 SER A N 1
ATOM 749 C CA . SER A 1 94 ? -39.017 -17.421 7.471 1.00 45.06 94 SER A CA 1
ATOM 750 C C . SER A 1 94 ? -38.525 -18.807 7.019 1.00 45.06 94 SER A C 1
ATOM 752 O O . SER A 1 94 ? -39.000 -19.348 6.019 1.00 45.06 94 SER A O 1
ATOM 754 N N . GLU A 1 95 ? -37.554 -19.371 7.740 1.00 49.97 95 GLU A N 1
ATOM 755 C CA . GLU A 1 95 ? -36.815 -20.599 7.391 1.00 49.97 95 GLU A CA 1
ATOM 756 C C . GLU A 1 95 ? -37.715 -21.754 6.894 1.00 49.97 95 GLU A C 1
ATOM 758 O O . GLU A 1 95 ? -37.346 -22.480 5.968 1.00 49.97 95 GLU A O 1
ATOM 763 N N . GLY A 1 96 ? -38.947 -21.856 7.411 1.00 54.41 96 GLY A N 1
ATOM 764 C CA . GLY A 1 96 ? -39.949 -22.834 6.975 1.00 54.41 96 GLY A CA 1
ATOM 765 C C . GLY A 1 96 ? -40.509 -22.629 5.556 1.00 54.41 96 GLY A C 1
ATOM 766 O O . GLY A 1 96 ? -40.758 -23.608 4.853 1.00 54.41 96 GLY A O 1
ATOM 767 N N . GLU A 1 97 ? -40.681 -21.390 5.084 1.00 56.72 97 GLU A N 1
ATOM 768 C CA . GLU A 1 97 ? -41.190 -21.103 3.731 1.00 56.72 97 GLU A CA 1
ATOM 769 C C . GLU A 1 97 ? -40.123 -21.321 2.655 1.00 56.72 97 GLU A C 1
ATOM 771 O O . GLU A 1 97 ? -40.405 -21.871 1.588 1.00 56.72 97 GLU A O 1
ATOM 776 N N . VAL A 1 98 ? -38.880 -20.930 2.952 1.00 57.78 98 VAL A N 1
ATOM 777 C CA . VAL A 1 98 ? -37.729 -21.195 2.080 1.00 57.78 98 VAL A CA 1
ATOM 778 C C . VAL A 1 98 ? -37.443 -22.694 2.032 1.00 57.78 98 VAL A C 1
ATOM 780 O O . VAL A 1 98 ? -37.185 -23.212 0.948 1.00 57.78 98 VAL A O 1
ATOM 783 N N . GLY A 1 99 ? -37.546 -23.400 3.164 1.00 60.59 99 GLY A N 1
ATOM 784 C CA . GLY A 1 99 ? -37.408 -24.856 3.233 1.00 60.59 99 GLY A CA 1
ATOM 785 C C . GLY A 1 99 ? -38.470 -25.599 2.418 1.00 60.59 99 GLY A C 1
ATOM 786 O O . GLY A 1 99 ? -38.147 -26.554 1.714 1.00 60.59 99 GLY A O 1
ATOM 787 N N . ARG A 1 100 ? -39.720 -25.119 2.432 1.00 63.47 100 ARG A N 1
ATOM 788 C CA . ARG A 1 100 ? -40.814 -25.683 1.628 1.00 63.47 100 ARG A CA 1
ATOM 789 C C . ARG A 1 100 ? -40.633 -25.459 0.125 1.00 63.47 100 ARG A C 1
ATOM 791 O O . ARG A 1 100 ? -40.934 -26.354 -0.651 1.00 63.47 100 ARG A O 1
ATOM 798 N N . LEU A 1 101 ? -40.152 -24.292 -0.303 1.00 59.03 101 LEU A N 1
ATOM 799 C CA . LEU A 1 101 ? -39.813 -24.086 -1.716 1.00 59.03 101 LEU A CA 1
ATOM 800 C C . LEU A 1 101 ? -38.570 -24.895 -2.101 1.00 59.03 101 LEU A C 1
ATOM 802 O O . LEU A 1 101 ? -38.566 -25.505 -3.160 1.00 59.03 101 LEU A O 1
ATOM 806 N N . ALA A 1 102 ? -37.554 -24.960 -1.232 1.00 61.06 102 ALA A N 1
ATOM 807 C CA . ALA A 1 102 ? -36.337 -25.748 -1.440 1.00 61.06 102 ALA A CA 1
ATOM 808 C C . ALA A 1 102 ? -36.633 -27.247 -1.634 1.00 61.06 102 ALA A C 1
ATOM 810 O O . ALA A 1 102 ? -35.997 -27.885 -2.468 1.00 61.06 102 ALA A O 1
ATOM 811 N N . SER A 1 103 ? -37.621 -27.803 -0.924 1.00 68.38 103 SER A N 1
ATOM 812 C CA . SER A 1 103 ? -38.027 -29.207 -1.080 1.00 68.38 103 SER A CA 1
ATOM 813 C C . SER A 1 103 ? -38.769 -29.502 -2.388 1.00 68.38 103 SER A C 1
ATOM 815 O O . SER A 1 103 ? -38.873 -30.666 -2.771 1.00 68.38 103 SER A O 1
ATOM 817 N N . MET A 1 104 ? -39.233 -28.474 -3.107 1.00 66.69 104 MET A N 1
ATOM 818 C CA . MET A 1 104 ? -39.797 -28.610 -4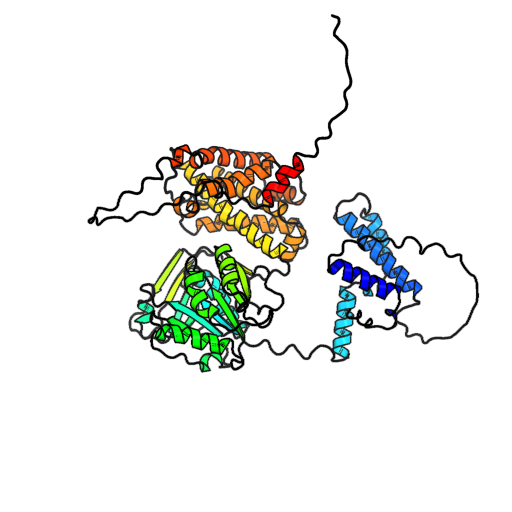.455 1.00 66.69 104 MET A CA 1
ATOM 819 C C . MET A 1 104 ? -38.710 -28.662 -5.545 1.00 66.69 104 MET A C 1
ATOM 821 O O . MET A 1 104 ? -39.008 -29.021 -6.684 1.00 66.69 104 MET A O 1
ATOM 825 N N . PHE A 1 105 ? -37.443 -28.365 -5.217 1.00 65.94 105 PHE A N 1
ATOM 826 C CA . PHE A 1 105 ? -36.327 -28.474 -6.159 1.00 65.94 105 PHE A CA 1
ATOM 827 C C . PHE A 1 105 ? -35.838 -29.919 -6.267 1.00 65.94 105 PHE A C 1
ATOM 829 O O . PHE A 1 105 ? -35.227 -30.473 -5.355 1.00 65.94 105 PHE A O 1
ATOM 836 N N . ASN A 1 106 ? -36.034 -30.516 -7.437 1.00 74.69 106 ASN A N 1
ATOM 837 C CA . ASN A 1 106 ? -35.348 -31.744 -7.836 1.00 74.69 106 ASN A CA 1
ATOM 838 C C . ASN A 1 106 ? -34.006 -31.439 -8.547 1.00 74.69 106 ASN A C 1
ATOM 840 O O . ASN A 1 106 ? -33.641 -30.285 -8.792 1.00 74.69 106 ASN A O 1
ATOM 844 N N . LYS A 1 107 ? -33.262 -32.493 -8.909 1.00 66.50 107 LYS A N 1
ATOM 845 C CA . LYS A 1 107 ? -31.962 -32.379 -9.597 1.00 66.50 107 LYS A CA 1
ATOM 846 C C . LYS A 1 107 ? -32.038 -31.647 -10.942 1.00 66.50 107 LYS A C 1
ATOM 848 O O . LYS A 1 107 ? -31.034 -31.066 -11.348 1.00 66.50 107 LYS A O 1
ATOM 853 N N . ASP A 1 108 ? -33.186 -31.645 -11.613 1.00 65.75 108 ASP A N 1
ATOM 854 C CA . ASP A 1 108 ? -33.358 -30.975 -12.904 1.00 65.75 108 ASP A CA 1
ATOM 855 C C . ASP A 1 108 ? -33.486 -29.459 -12.750 1.00 65.75 108 ASP A C 1
ATOM 857 O O . ASP A 1 108 ? -32.887 -28.716 -13.527 1.00 65.75 108 ASP A O 1
ATOM 861 N N . HIS A 1 109 ? -34.100 -28.978 -11.668 1.00 67.25 109 HIS A N 1
ATOM 862 C CA . HIS A 1 109 ? -34.122 -27.545 -11.363 1.00 67.25 109 HIS A CA 1
ATOM 863 C C . HIS A 1 109 ? -32.717 -26.979 -11.086 1.00 67.25 109 HIS A C 1
ATOM 865 O O . HIS A 1 109 ? -32.427 -25.828 -11.418 1.00 67.25 109 HIS A O 1
ATOM 871 N N . LEU A 1 110 ? -31.805 -27.786 -10.521 1.00 63.59 110 LEU A N 1
ATOM 872 C CA . LEU A 1 110 ? -30.410 -27.377 -10.305 1.00 63.59 110 LEU A CA 1
ATOM 873 C C . LEU A 1 110 ? -29.672 -27.117 -11.627 1.00 63.59 110 LEU A C 1
ATOM 875 O O . LEU A 1 110 ? -28.753 -26.296 -11.658 1.00 63.59 110 LEU A O 1
ATOM 879 N N . LYS A 1 111 ? -30.096 -27.755 -12.727 1.00 64.75 111 LYS A N 1
ATOM 880 C CA . LYS A 1 111 ? -29.525 -27.539 -14.065 1.00 64.75 111 LYS A CA 1
ATOM 881 C C . LYS A 1 111 ? -29.850 -26.153 -14.627 1.00 64.75 111 LYS A C 1
ATOM 883 O O . LYS A 1 111 ? -29.137 -25.684 -15.511 1.00 64.75 111 LYS A O 1
ATOM 888 N N . LEU A 1 112 ? -30.873 -25.478 -14.093 1.00 66.19 112 LEU A N 1
ATOM 889 C CA . LEU A 1 112 ? -31.255 -24.104 -14.447 1.00 66.19 112 LEU A CA 1
ATOM 890 C C . LEU A 1 112 ? -30.478 -23.039 -13.654 1.00 66.19 112 LEU A C 1
ATOM 892 O O . LEU A 1 112 ? -30.636 -21.837 -13.884 1.00 66.19 112 LEU A O 1
ATOM 896 N N . LEU A 1 113 ? -29.626 -23.443 -12.705 1.00 62.97 113 LEU A N 1
ATOM 897 C CA . LEU A 1 113 ? -28.770 -22.505 -11.988 1.00 62.97 113 LEU A CA 1
ATOM 898 C C . LEU A 1 113 ? -27.659 -21.975 -12.913 1.00 62.97 113 LEU A C 1
ATOM 900 O O . LEU A 1 113 ? -27.017 -22.774 -13.596 1.00 62.97 113 LEU A O 1
ATOM 904 N N . PRO A 1 114 ? -27.339 -20.664 -12.874 1.00 59.03 114 PRO A N 1
ATOM 905 C CA . PRO A 1 114 ? -26.322 -20.055 -13.732 1.00 59.03 114 PRO A CA 1
ATOM 906 C C . PRO A 1 114 ? -24.968 -20.763 -13.679 1.00 59.03 114 PRO A C 1
ATOM 908 O O . PRO A 1 114 ? -24.305 -20.903 -14.697 1.00 59.03 114 PRO A O 1
ATOM 911 N N . VAL A 1 115 ? -24.571 -21.260 -12.503 1.00 53.62 115 VAL A N 1
ATOM 912 C CA . VAL A 1 115 ? -23.305 -21.985 -12.312 1.00 53.62 115 VAL A CA 1
ATOM 913 C C . VAL A 1 115 ? -23.313 -23.331 -13.042 1.00 53.62 115 VAL A C 1
ATOM 915 O O . VAL A 1 115 ? -22.312 -23.723 -13.642 1.00 53.62 115 VAL A O 1
ATOM 918 N N . TRP A 1 116 ? -24.446 -24.035 -13.025 1.00 66.00 116 TRP A N 1
ATOM 919 C CA . TRP A 1 116 ? -24.589 -25.325 -13.694 1.00 66.00 116 TRP A CA 1
ATOM 920 C C . TRP A 1 116 ? -24.702 -25.148 -15.211 1.00 66.00 116 TRP A C 1
ATOM 922 O O . TRP A 1 116 ? -24.032 -25.857 -15.957 1.00 66.00 116 TRP A O 1
ATOM 932 N N . GLN A 1 117 ? -25.445 -24.133 -15.663 1.00 65.00 117 GLN A N 1
ATOM 933 C CA . GLN A 1 117 ? -25.526 -23.742 -17.073 1.00 65.00 117 GLN A CA 1
ATOM 934 C C . GLN A 1 117 ? -24.167 -23.293 -17.622 1.00 65.00 117 GLN A C 1
ATOM 936 O O . GLN A 1 117 ? -23.782 -23.708 -18.712 1.00 65.00 117 GLN A O 1
ATOM 941 N N . LEU A 1 118 ? -23.397 -22.521 -16.848 1.00 56.84 118 LEU A N 1
ATOM 942 C CA . LEU A 1 118 ? -22.039 -22.118 -17.210 1.00 56.84 118 LEU A CA 1
ATOM 943 C C . LEU A 1 118 ? -21.112 -23.331 -17.347 1.00 56.84 118 LEU A C 1
ATOM 945 O O . LEU A 1 118 ? -20.370 -23.428 -18.321 1.00 56.84 118 LEU A O 1
ATOM 949 N N . ARG A 1 119 ? -21.177 -24.289 -16.414 1.00 59.16 119 ARG A N 1
ATOM 950 C CA . ARG A 1 119 ? -20.381 -25.524 -16.485 1.00 59.16 119 ARG A CA 1
ATOM 951 C C . ARG A 1 119 ? -20.796 -26.409 -17.662 1.00 59.16 119 ARG A C 1
ATOM 953 O O . ARG A 1 119 ? -19.929 -26.941 -18.350 1.00 59.16 119 ARG A O 1
ATOM 960 N N . ALA A 1 120 ? -22.095 -26.551 -17.919 1.00 69.12 120 ALA A N 1
ATOM 961 C CA . ALA A 1 120 ? -22.614 -27.290 -19.068 1.00 69.12 120 ALA A CA 1
ATOM 962 C C . ALA A 1 120 ? -22.169 -26.648 -20.391 1.00 69.12 120 ALA A C 1
ATOM 964 O O . ALA A 1 120 ? -21.698 -27.353 -21.282 1.00 69.12 120 ALA A O 1
ATOM 965 N N . LEU A 1 121 ? -22.212 -25.315 -20.479 1.00 59.69 121 LEU A N 1
ATOM 966 C CA . LEU A 1 121 ? -21.702 -24.554 -21.617 1.00 59.69 121 LEU A CA 1
ATOM 967 C C . LEU A 1 121 ? -20.192 -24.759 -21.798 1.00 59.69 121 LEU A C 1
ATOM 969 O O . LEU A 1 121 ? -19.750 -25.040 -22.904 1.00 59.69 121 LEU A O 1
ATOM 973 N N . GLN A 1 122 ? -19.396 -24.704 -20.727 1.00 57.47 122 GLN A N 1
ATOM 974 C CA . GLN A 1 122 ? -17.953 -24.974 -20.791 1.00 57.47 122 GLN A CA 1
ATOM 975 C C . GLN A 1 122 ? -17.644 -26.396 -21.286 1.00 57.47 122 GLN A C 1
ATOM 977 O O . GLN A 1 122 ? -16.753 -26.578 -22.114 1.00 57.47 122 GLN A O 1
ATOM 982 N N . VAL A 1 123 ? -18.383 -27.406 -20.816 1.00 65.69 123 VAL A N 1
ATOM 983 C CA . VAL A 1 123 ? -18.232 -28.803 -21.264 1.00 65.69 123 VAL A CA 1
ATOM 984 C C . VAL A 1 123 ? -18.640 -28.961 -22.729 1.00 65.69 123 VAL A C 1
ATOM 986 O O . VAL A 1 123 ? -17.942 -29.637 -23.484 1.00 65.69 123 VAL A O 1
ATOM 989 N N . TYR A 1 124 ? -19.735 -28.323 -23.142 1.00 70.12 124 TYR A N 1
ATOM 990 C CA . TYR A 1 124 ? -20.200 -28.319 -24.527 1.00 70.12 124 TYR A CA 1
ATOM 991 C C . TYR A 1 124 ? -19.182 -27.656 -25.461 1.00 70.12 124 TYR A C 1
ATOM 993 O O . TYR A 1 124 ? -18.763 -28.269 -26.441 1.00 70.12 124 TYR A O 1
ATOM 1001 N N . LEU A 1 125 ? -18.702 -26.458 -25.116 1.00 59.44 125 LEU A N 1
ATOM 1002 C CA . LEU A 1 125 ? -17.675 -25.745 -25.878 1.00 59.44 125 LEU A CA 1
ATOM 1003 C C . LEU A 1 125 ? -16.366 -26.547 -25.953 1.00 59.44 125 LEU A C 1
ATOM 1005 O O . LEU A 1 125 ? -15.714 -26.553 -26.995 1.00 59.44 125 LEU A O 1
ATOM 1009 N N . LYS A 1 126 ? -16.002 -27.276 -24.886 1.00 58.44 126 LYS A N 1
ATOM 1010 C CA . LYS A 1 126 ? -14.845 -28.185 -24.872 1.00 58.44 126 LYS A CA 1
ATOM 1011 C C . LYS A 1 126 ? -15.033 -29.381 -25.809 1.00 58.44 126 LYS A C 1
ATOM 1013 O O . LYS A 1 126 ? -14.098 -29.734 -26.519 1.00 58.44 126 LYS A O 1
ATOM 1018 N N . LYS A 1 127 ? -16.225 -29.990 -25.831 1.00 71.75 127 LYS A N 1
ATOM 1019 C CA . LYS A 1 127 ? -16.560 -31.093 -26.752 1.00 71.75 127 LYS A CA 1
ATOM 1020 C C . LYS A 1 127 ? -16.568 -30.649 -28.214 1.00 71.75 127 LYS A C 1
ATOM 1022 O O . LYS A 1 127 ? -16.115 -31.401 -29.064 1.00 71.75 127 LYS A O 1
ATOM 1027 N N . GLN A 1 128 ? -17.052 -29.440 -28.485 1.00 67.38 128 GLN A N 1
ATOM 1028 C CA . GLN A 1 128 ? -17.132 -28.879 -29.834 1.00 67.38 128 GLN A CA 1
ATOM 1029 C C . GLN A 1 128 ? -15.812 -28.258 -30.318 1.00 67.38 128 GLN A C 1
ATOM 1031 O O . GLN A 1 128 ? -15.766 -27.737 -31.424 1.00 67.38 128 GLN A O 1
ATOM 1036 N N . GLN A 1 129 ? -14.752 -28.261 -29.494 1.00 60.66 129 GLN A N 1
ATOM 1037 C CA . GLN A 1 129 ? -13.501 -27.532 -29.766 1.00 60.66 129 GLN A CA 1
ATOM 1038 C C . GLN A 1 129 ? -13.729 -26.036 -30.085 1.00 60.66 129 GLN A C 1
ATOM 1040 O O . GLN A 1 129 ? -12.914 -25.394 -30.737 1.00 60.66 129 GLN A O 1
ATOM 1045 N N . LEU A 1 130 ? -14.845 -25.477 -29.601 1.00 55.50 130 LEU A N 1
ATOM 1046 C CA . LEU A 1 130 ? -15.247 -24.075 -29.762 1.00 55.50 130 LEU A CA 1
ATOM 1047 C C . LEU A 1 130 ? -14.833 -23.213 -28.565 1.00 55.50 130 LEU A C 1
ATOM 1049 O O . LEU A 1 130 ? -15.051 -22.001 -28.571 1.00 55.50 130 LEU A O 1
ATOM 1053 N N . LEU A 1 131 ? -14.238 -23.812 -27.526 1.00 47.78 131 LEU A N 1
ATOM 1054 C CA . LEU A 1 131 ? -13.393 -23.026 -26.636 1.00 47.78 131 LEU A CA 1
ATOM 1055 C C . LEU A 1 131 ? -12.257 -22.474 -27.499 1.00 47.78 131 LEU A C 1
ATOM 1057 O O . LEU A 1 131 ? -11.636 -23.269 -28.210 1.00 47.78 131 LEU A O 1
ATOM 1061 N N . PRO A 1 132 ? -11.980 -21.156 -27.463 1.00 40.72 132 PRO A N 1
ATOM 1062 C CA . PRO A 1 132 ? -10.803 -20.628 -28.131 1.00 40.72 132 PRO A CA 1
ATOM 1063 C C . PRO A 1 132 ? -9.617 -21.502 -27.730 1.00 40.72 132 PRO A C 1
ATOM 1065 O O . PRO A 1 132 ? -9.513 -21.892 -26.558 1.00 40.72 132 PRO A O 1
ATOM 1068 N N . ALA A 1 133 ? -8.781 -21.854 -28.715 1.00 42.06 133 ALA A N 1
ATOM 1069 C CA . ALA A 1 133 ? -7.496 -22.501 -28.481 1.00 42.06 133 ALA A CA 1
ATOM 1070 C C . ALA A 1 133 ? -6.885 -21.902 -27.214 1.00 42.06 133 ALA A C 1
ATOM 1072 O O . ALA A 1 133 ? -6.996 -20.684 -27.038 1.00 42.06 133 ALA A O 1
ATOM 1073 N N . VAL A 1 134 ? -6.347 -22.767 -26.335 1.00 37.59 134 VAL A N 1
ATOM 1074 C CA . VAL A 1 134 ? -5.653 -22.412 -25.082 1.00 37.59 134 VAL A CA 1
ATOM 1075 C C . VAL A 1 134 ? -5.181 -20.967 -25.186 1.00 37.59 134 VAL A C 1
ATOM 1077 O O . VAL A 1 134 ? -4.405 -20.713 -26.115 1.00 37.59 134 VAL A O 1
ATOM 1080 N N . PRO A 1 135 ? -5.703 -20.026 -24.361 1.00 42.22 135 PRO A N 1
ATOM 1081 C CA . PRO A 1 135 ? -5.387 -18.613 -24.524 1.00 42.22 135 PRO A CA 1
ATOM 1082 C C . PRO A 1 135 ? -3.881 -18.520 -24.735 1.00 42.22 135 PRO A C 1
ATOM 1084 O O . PRO A 1 135 ? -3.161 -19.187 -23.980 1.00 42.22 135 PRO A O 1
ATOM 1087 N N . PRO A 1 136 ? -3.426 -17.831 -25.803 1.00 39.59 136 PRO A N 1
ATOM 1088 C CA . PRO A 1 136 ? -2.030 -17.871 -26.213 1.00 39.59 136 PRO A CA 1
ATOM 1089 C C . PRO A 1 136 ? -1.170 -17.698 -24.964 1.00 39.59 136 PRO A C 1
ATOM 1091 O O . PRO A 1 136 ? -1.547 -16.864 -24.127 1.00 39.59 136 PRO A O 1
ATOM 1094 N N . PRO A 1 137 ? -0.107 -18.512 -24.787 1.00 45.66 137 PRO A N 1
ATOM 1095 C CA . PRO A 1 137 ? 0.687 -18.505 -23.565 1.00 45.66 137 PRO A CA 1
ATOM 1096 C C . PRO A 1 137 ? 0.941 -17.054 -23.184 1.00 45.66 137 PRO A C 1
ATOM 1098 O O . PRO A 1 137 ? 1.379 -16.270 -24.031 1.00 45.66 137 PRO A O 1
ATOM 1101 N N . LEU A 1 138 ? 0.515 -16.680 -21.969 1.00 56.78 138 LEU A N 1
ATOM 1102 C CA . LEU A 1 138 ? 0.547 -15.297 -21.500 1.00 56.78 138 LEU A CA 1
ATOM 1103 C C . LEU A 1 138 ? 1.912 -14.725 -21.869 1.00 56.78 138 LEU A C 1
ATOM 1105 O O . LEU A 1 138 ? 2.925 -15.247 -21.404 1.00 56.78 138 LEU A O 1
ATOM 1109 N N . LYS A 1 139 ? 1.938 -13.708 -22.747 1.00 65.06 139 LYS A N 1
ATOM 1110 C CA . LYS A 1 139 ? 3.195 -13.072 -23.153 1.00 65.06 139 LYS A CA 1
ATOM 1111 C C . LYS A 1 139 ? 3.988 -12.775 -21.885 1.00 65.06 139 LYS A C 1
ATOM 1113 O O . LYS A 1 139 ? 3.471 -12.092 -20.993 1.00 65.06 139 LYS A O 1
ATOM 1118 N N . ARG A 1 140 ? 5.212 -13.305 -21.809 1.00 83.81 140 ARG A N 1
ATOM 1119 C CA . ARG A 1 140 ? 6.158 -13.003 -20.731 1.00 83.81 140 ARG A CA 1
ATOM 1120 C C . ARG A 1 140 ? 6.226 -11.486 -20.559 1.00 83.81 140 ARG A C 1
ATOM 1122 O O . ARG A 1 140 ? 6.109 -10.737 -21.530 1.00 83.81 140 ARG A O 1
ATOM 1129 N N . LYS A 1 141 ? 6.354 -11.012 -19.325 1.00 89.81 141 LYS A N 1
ATOM 1130 C CA . LYS A 1 141 ? 6.287 -9.576 -19.030 1.00 89.81 141 LYS A CA 1
ATOM 1131 C C . LYS A 1 141 ? 7.686 -8.980 -18.927 1.00 89.81 141 LYS A C 1
ATOM 1133 O O . LYS A 1 141 ? 8.581 -9.613 -18.369 1.00 89.81 141 LYS A O 1
ATOM 1138 N N . ILE A 1 142 ? 7.839 -7.741 -19.383 1.00 92.88 142 ILE A N 1
ATOM 1139 C CA . ILE A 1 142 ? 8.931 -6.859 -18.961 1.00 92.88 142 ILE A CA 1
ATOM 1140 C C . ILE A 1 142 ? 8.342 -5.784 -18.047 1.00 92.88 142 ILE A C 1
ATOM 1142 O O . ILE A 1 142 ? 7.421 -5.060 -18.423 1.00 92.88 142 ILE A O 1
ATOM 1146 N N . HIS A 1 143 ? 8.826 -5.737 -16.812 1.00 94.88 143 HIS A N 1
ATOM 1147 C CA . HIS A 1 143 ? 8.312 -4.876 -15.762 1.00 94.88 143 HIS A CA 1
ATOM 1148 C C . HIS A 1 143 ? 9.287 -3.743 -15.473 1.00 94.88 143 HIS A C 1
ATOM 1150 O O . HIS A 1 143 ? 10.361 -3.972 -14.922 1.00 94.88 143 HIS A O 1
ATOM 1156 N N . PHE A 1 144 ? 8.868 -2.521 -15.772 1.00 97.06 144 PHE A N 1
ATOM 1157 C CA . PHE A 1 144 ? 9.563 -1.303 -15.388 1.00 97.06 144 PHE A CA 1
ATOM 1158 C C . PHE A 1 144 ? 9.047 -0.793 -14.042 1.00 97.06 144 PHE A C 1
ATOM 1160 O O . PHE A 1 144 ? 7.860 -0.494 -13.909 1.00 97.06 144 PHE A O 1
ATOM 1167 N N . HIS A 1 145 ? 9.927 -0.658 -13.057 1.00 97.69 145 HIS A N 1
ATOM 1168 C CA . HIS A 1 145 ? 9.617 -0.003 -11.792 1.00 97.69 145 HIS A CA 1
ATOM 1169 C C . HIS A 1 145 ? 10.385 1.310 -11.669 1.00 97.69 145 HIS A C 1
ATOM 1171 O O . HIS A 1 145 ? 11.614 1.313 -11.676 1.00 97.69 145 HIS A O 1
ATOM 1177 N N . PHE A 1 146 ? 9.673 2.424 -11.525 1.00 97.44 146 PHE A N 1
ATOM 1178 C CA . PHE A 1 146 ? 10.274 3.736 -11.319 1.00 97.44 146 PHE A CA 1
ATOM 1179 C C . PHE A 1 146 ? 10.475 4.003 -9.823 1.00 97.44 146 PHE A C 1
ATOM 1181 O O . PHE A 1 146 ? 9.508 4.104 -9.062 1.00 97.44 146 PHE A O 1
ATOM 1188 N N . GLY A 1 147 ? 11.738 4.169 -9.428 1.00 96.06 147 GLY A N 1
ATOM 1189 C CA . GLY A 1 147 ? 12.144 4.506 -8.065 1.00 96.06 147 GLY A CA 1
ATOM 1190 C C . GLY A 1 147 ? 12.582 3.307 -7.225 1.00 96.06 147 GLY A C 1
ATOM 1191 O O . GLY A 1 147 ? 11.817 2.390 -6.977 1.00 96.06 147 GLY A O 1
ATOM 1192 N N . ALA A 1 148 ? 13.801 3.345 -6.693 1.00 95.81 148 ALA A N 1
ATOM 1193 C CA . ALA A 1 148 ? 14.343 2.352 -5.759 1.00 95.81 148 ALA A CA 1
ATOM 1194 C C . ALA A 1 148 ? 14.401 2.908 -4.317 1.00 95.81 148 ALA A C 1
ATOM 1196 O O . ALA A 1 148 ? 15.414 2.855 -3.611 1.00 95.81 148 ALA A O 1
ATOM 1197 N N . GLY A 1 149 ? 13.303 3.535 -3.888 1.00 94.31 149 GLY A N 1
ATOM 1198 C CA . GLY A 1 149 ? 13.150 4.082 -2.539 1.00 94.31 149 GLY A CA 1
ATOM 1199 C C . GLY A 1 149 ? 12.891 3.008 -1.475 1.00 94.31 149 GLY A C 1
ATOM 1200 O O . GLY A 1 149 ? 12.759 1.823 -1.771 1.00 94.31 149 GLY A O 1
ATOM 1201 N N . LYS A 1 150 ? 12.751 3.431 -0.212 1.00 94.62 150 LYS A N 1
ATOM 1202 C CA . LYS A 1 150 ? 12.525 2.524 0.932 1.00 94.62 150 LYS A CA 1
ATOM 1203 C C . LYS A 1 150 ? 11.311 1.607 0.741 1.00 94.62 150 LYS A C 1
ATOM 1205 O O . LYS A 1 150 ? 11.397 0.417 1.015 1.00 94.62 150 LYS A O 1
ATOM 1210 N N . LEU A 1 151 ? 10.196 2.152 0.249 1.00 94.50 151 LEU A N 1
ATOM 1211 C CA . LEU A 1 151 ? 8.969 1.383 0.023 1.00 94.50 151 LEU A CA 1
ATOM 1212 C C . LEU A 1 151 ? 9.117 0.382 -1.134 1.00 94.50 151 LEU A C 1
ATOM 1214 O O . LEU A 1 151 ? 8.687 -0.763 -0.998 1.00 94.50 151 LEU A O 1
ATOM 1218 N N . ALA A 1 152 ? 9.763 0.793 -2.233 1.00 95.69 152 ALA A N 1
ATOM 1219 C CA . ALA A 1 152 ? 10.069 -0.078 -3.368 1.00 95.69 152 ALA A CA 1
ATOM 1220 C C . ALA A 1 152 ? 10.831 -1.322 -2.902 1.00 95.69 152 ALA A C 1
ATOM 1222 O O . ALA A 1 152 ? 10.377 -2.449 -3.088 1.00 95.69 152 ALA A O 1
ATOM 1223 N N . LEU A 1 153 ? 11.947 -1.091 -2.208 1.00 95.00 153 LEU A N 1
ATOM 1224 C CA . LEU A 1 153 ? 12.834 -2.124 -1.683 1.00 95.00 153 LEU A CA 1
ATOM 1225 C C . LEU A 1 153 ? 12.121 -3.009 -0.660 1.00 95.00 153 LEU A C 1
ATOM 1227 O O . LEU A 1 153 ? 12.153 -4.235 -0.747 1.00 95.00 153 LEU A O 1
ATOM 1231 N N . GLY A 1 154 ? 11.440 -2.378 0.299 1.00 94.88 154 GLY A N 1
ATOM 1232 C CA . GLY A 1 154 ? 10.868 -3.069 1.444 1.00 94.88 154 GLY A CA 1
ATOM 1233 C C . GLY A 1 154 ? 9.654 -3.912 1.087 1.00 94.88 154 GLY A C 1
ATOM 1234 O O . GLY A 1 154 ? 9.412 -4.920 1.745 1.00 94.88 154 GLY A O 1
ATOM 1235 N N . LEU A 1 155 ? 8.888 -3.541 0.060 1.00 95.88 155 LEU A N 1
ATOM 1236 C CA . LEU A 1 155 ? 7.607 -4.175 -0.260 1.00 95.88 155 LEU A CA 1
ATOM 1237 C C . LEU A 1 155 ? 7.527 -4.666 -1.707 1.00 95.88 155 LEU A C 1
ATOM 1239 O O . LEU A 1 155 ? 7.209 -5.831 -1.953 1.00 95.88 155 LEU A O 1
ATOM 1243 N N . ILE A 1 156 ? 7.797 -3.776 -2.657 1.00 96.25 156 ILE A N 1
ATOM 1244 C CA . ILE A 1 156 ? 7.477 -3.987 -4.069 1.00 96.25 156 ILE A CA 1
ATOM 1245 C C . ILE A 1 156 ? 8.442 -4.985 -4.719 1.00 96.25 156 ILE A C 1
ATOM 1247 O O . ILE A 1 156 ? 8.001 -5.931 -5.371 1.00 96.25 156 ILE A O 1
ATOM 1251 N N . PHE A 1 157 ? 9.746 -4.849 -4.473 1.00 95.19 157 PHE A N 1
ATOM 1252 C CA . PHE A 1 157 ? 10.783 -5.695 -5.074 1.00 95.19 157 PHE A CA 1
ATOM 1253 C C . PHE A 1 157 ? 10.615 -7.163 -4.698 1.00 95.19 157 PHE A C 1
ATOM 1255 O O . PHE A 1 157 ? 10.799 -8.035 -5.539 1.00 95.19 157 PHE A O 1
ATOM 1262 N N . LYS A 1 158 ? 10.152 -7.452 -3.477 1.00 93.44 158 LYS A N 1
ATOM 1263 C CA . LYS A 1 158 ? 9.833 -8.822 -3.057 1.00 93.44 158 LYS A CA 1
ATOM 1264 C C . LYS A 1 158 ? 8.715 -9.445 -3.890 1.00 93.44 158 LYS A C 1
ATOM 1266 O O . LYS A 1 158 ? 8.788 -10.624 -4.230 1.00 93.44 158 LYS A O 1
ATOM 1271 N N . ALA A 1 159 ? 7.687 -8.669 -4.224 1.00 94.25 159 ALA A N 1
ATOM 1272 C CA . ALA A 1 159 ? 6.596 -9.143 -5.068 1.00 94.25 159 ALA A CA 1
ATOM 1273 C C . ALA A 1 159 ? 7.020 -9.261 -6.544 1.00 94.25 159 ALA A C 1
ATOM 1275 O O . ALA A 1 159 ? 6.592 -10.192 -7.228 1.00 94.25 159 ALA A O 1
ATOM 1276 N N . MET A 1 160 ? 7.891 -8.363 -7.020 1.00 94.06 160 MET A N 1
ATOM 1277 C CA . MET A 1 160 ? 8.473 -8.428 -8.366 1.00 94.06 160 MET A CA 1
ATOM 1278 C C . MET A 1 160 ? 9.394 -9.635 -8.535 1.00 94.06 160 MET A C 1
ATOM 1280 O O . MET A 1 160 ? 9.237 -10.383 -9.492 1.00 94.06 160 MET A O 1
ATOM 1284 N N . ALA A 1 161 ? 10.311 -9.869 -7.595 1.00 92.12 161 ALA A N 1
ATOM 1285 C CA . ALA A 1 161 ? 11.248 -10.987 -7.637 1.00 92.12 161 ALA A CA 1
ATOM 1286 C C . ALA A 1 161 ? 10.513 -12.333 -7.698 1.00 92.12 161 ALA A C 1
ATOM 1288 O O . ALA A 1 161 ? 10.843 -13.194 -8.510 1.00 92.12 161 ALA A O 1
ATOM 1289 N N . ARG A 1 162 ? 9.427 -12.486 -6.927 1.00 90.50 162 ARG A N 1
ATOM 1290 C CA . ARG A 1 162 ? 8.546 -13.658 -7.041 1.00 90.50 162 ARG A CA 1
ATOM 1291 C C . ARG A 1 162 ? 7.903 -13.770 -8.422 1.00 90.50 162 ARG A C 1
ATOM 1293 O O . ARG A 1 162 ? 7.809 -14.875 -8.938 1.00 90.50 162 ARG A O 1
ATOM 1300 N N . SER A 1 163 ? 7.495 -12.655 -9.028 1.00 89.50 163 SER A N 1
ATOM 1301 C CA . SER A 1 163 ? 6.919 -12.634 -10.382 1.00 89.50 163 SER A CA 1
ATOM 1302 C C . SER A 1 163 ? 7.957 -13.017 -11.437 1.00 89.50 163 SER A C 1
ATOM 1304 O O . SER A 1 163 ? 7.622 -13.677 -12.418 1.00 89.50 163 SER A O 1
ATOM 1306 N N . ALA A 1 164 ? 9.222 -12.640 -11.241 1.00 88.94 164 ALA A N 1
ATOM 1307 C CA . ALA A 1 164 ? 10.316 -13.036 -12.122 1.00 88.94 164 ALA A CA 1
ATOM 1308 C C . ALA A 1 164 ? 10.555 -14.551 -12.101 1.00 88.94 164 ALA A C 1
ATOM 1310 O O . ALA A 1 164 ? 10.781 -15.141 -13.153 1.00 88.94 164 ALA A O 1
ATOM 1311 N N . VAL A 1 165 ? 10.434 -15.183 -10.930 1.00 87.44 165 VAL A N 1
ATOM 1312 C CA . VAL A 1 165 ? 10.582 -16.639 -10.776 1.00 87.44 165 VAL A CA 1
ATOM 1313 C C . VAL A 1 165 ? 9.330 -17.395 -11.240 1.00 87.44 165 VAL A C 1
ATOM 1315 O O . VAL A 1 165 ? 9.440 -18.365 -11.978 1.00 87.44 165 VAL A O 1
ATOM 1318 N N . GLN A 1 166 ? 8.135 -16.965 -10.821 1.00 86.19 166 GLN A N 1
ATOM 1319 C CA . GLN A 1 166 ? 6.882 -17.702 -11.053 1.00 86.19 166 GLN A CA 1
ATOM 1320 C C . GLN A 1 166 ? 6.278 -17.473 -12.441 1.00 86.19 166 GLN A C 1
ATOM 1322 O O . GLN A 1 166 ? 5.653 -18.375 -12.989 1.00 86.19 166 GLN A O 1
ATOM 1327 N N . GLU A 1 167 ? 6.436 -16.271 -13.001 1.00 84.88 167 GLU A N 1
ATOM 1328 C CA . GLU A 1 167 ? 5.853 -15.884 -14.295 1.00 84.88 167 GLU A CA 1
ATOM 1329 C C . GLU A 1 167 ? 6.927 -15.578 -15.354 1.00 84.88 167 GLU A C 1
ATOM 1331 O O . GLU A 1 167 ? 6.623 -14.972 -16.384 1.00 84.88 167 GLU A O 1
ATOM 1336 N N . SER A 1 168 ? 8.196 -15.914 -15.089 1.00 86.00 168 SER A N 1
ATOM 1337 C CA . SER A 1 168 ? 9.336 -15.637 -15.983 1.00 86.00 168 SER A CA 1
ATOM 1338 C C . SER A 1 168 ? 9.411 -14.172 -16.443 1.00 86.00 168 SER A C 1
ATOM 1340 O O . SER A 1 168 ? 9.826 -13.874 -17.571 1.00 86.00 168 SER A O 1
ATOM 1342 N N . SER A 1 169 ? 8.974 -13.253 -15.573 1.00 88.62 169 SER A N 1
ATOM 1343 C CA . SER A 1 169 ? 9.004 -11.811 -15.825 1.00 88.62 169 SER A CA 1
ATOM 1344 C C . SER A 1 169 ? 10.441 -11.286 -15.804 1.00 88.62 169 SER A C 1
ATOM 1346 O O . SER A 1 169 ? 11.291 -11.781 -15.064 1.00 88.62 169 SER A O 1
ATOM 1348 N N . ARG A 1 170 ? 10.717 -10.259 -16.604 1.00 91.50 170 ARG A N 1
ATOM 1349 C CA . ARG A 1 170 ? 11.999 -9.547 -16.628 1.00 91.50 170 ARG A CA 1
ATOM 1350 C C . ARG A 1 170 ? 11.849 -8.186 -15.972 1.00 91.50 170 ARG A C 1
ATOM 1352 O O . ARG A 1 170 ? 10.845 -7.517 -16.195 1.00 91.50 170 ARG A O 1
ATOM 1359 N N . ILE A 1 171 ? 12.817 -7.787 -15.155 1.00 94.06 171 ILE A N 1
ATOM 1360 C CA . ILE A 1 171 ? 12.698 -6.592 -14.311 1.00 94.06 171 ILE A CA 1
ATOM 1361 C C . ILE A 1 171 ? 13.626 -5.481 -14.801 1.00 94.06 171 ILE A C 1
ATOM 1363 O O . ILE A 1 171 ? 14.786 -5.712 -15.116 1.00 94.06 171 ILE A O 1
ATOM 1367 N N . VAL A 1 172 ? 13.122 -4.255 -14.837 1.00 96.44 172 VAL A N 1
ATOM 1368 C CA . VAL A 1 172 ? 13.913 -3.047 -15.055 1.00 96.44 172 VAL A CA 1
ATOM 1369 C C . VAL A 1 172 ? 13.554 -2.058 -13.960 1.00 96.44 172 VAL A C 1
ATOM 1371 O O . VAL A 1 172 ? 12.445 -1.538 -13.916 1.00 96.44 172 VAL A O 1
ATOM 1374 N N . VAL A 1 173 ? 14.482 -1.789 -13.055 1.00 97.25 173 VAL A N 1
ATOM 1375 C CA . VAL A 1 173 ? 14.323 -0.739 -12.051 1.00 97.25 173 VAL A CA 1
ATOM 1376 C C . VAL A 1 173 ? 14.965 0.527 -12.599 1.00 97.25 173 VAL A C 1
ATOM 1378 O O . VAL A 1 173 ? 16.169 0.557 -12.821 1.00 97.25 173 VAL A O 1
ATOM 1381 N N . VAL A 1 174 ? 14.167 1.567 -12.816 1.00 96.94 174 VAL A N 1
ATOM 1382 C CA . VAL A 1 174 ? 14.613 2.857 -13.351 1.00 96.94 174 VAL A CA 1
ATOM 1383 C C . VAL A 1 174 ? 14.832 3.828 -12.199 1.00 96.94 174 VAL A C 1
ATOM 1385 O O . VAL A 1 174 ? 13.920 4.098 -11.411 1.00 96.94 174 VAL A O 1
ATOM 1388 N N . GLN A 1 175 ? 16.045 4.364 -12.102 1.00 96.00 175 GLN A N 1
ATOM 1389 C CA . GLN A 1 175 ? 16.443 5.251 -11.0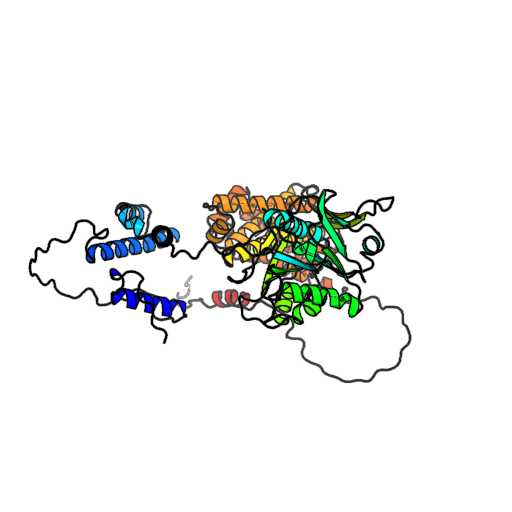19 1.00 96.00 175 GLN A CA 1
ATOM 1390 C C . GLN A 1 175 ? 17.431 6.312 -11.512 1.00 96.00 175 GLN A C 1
ATOM 1392 O O . GLN A 1 175 ? 18.352 6.026 -12.271 1.00 96.00 175 GLN A O 1
ATOM 1397 N N . ARG A 1 176 ? 17.277 7.552 -11.035 1.00 93.38 176 ARG A N 1
ATOM 1398 C CA . ARG A 1 176 ? 18.267 8.606 -11.285 1.00 93.38 176 ARG A CA 1
ATOM 1399 C C . ARG A 1 176 ? 19.550 8.323 -10.503 1.00 93.38 176 ARG A C 1
ATOM 1401 O O . ARG A 1 176 ? 19.471 8.082 -9.293 1.00 93.38 176 ARG A O 1
ATOM 1408 N N . ALA A 1 177 ? 20.699 8.447 -11.164 1.00 93.12 177 ALA A N 1
ATOM 1409 C CA . ALA A 1 177 ? 22.041 8.414 -10.585 1.00 93.12 177 ALA A CA 1
ATOM 1410 C C . ALA A 1 177 ? 22.298 9.671 -9.729 1.00 93.12 177 ALA A C 1
ATOM 1412 O O . ALA A 1 177 ? 22.946 10.623 -10.148 1.00 93.12 177 ALA A O 1
ATOM 1413 N N . SER A 1 178 ? 21.696 9.714 -8.541 1.00 92.00 178 SER A N 1
ATOM 1414 C CA . SER A 1 178 ? 21.891 10.782 -7.554 1.00 92.00 178 SER A CA 1
ATOM 1415 C C . SER A 1 178 ? 22.989 10.439 -6.552 1.00 92.00 178 SER A C 1
ATOM 1417 O O . SER A 1 178 ? 23.373 9.278 -6.441 1.00 92.00 178 SER A O 1
ATOM 1419 N N . ASP A 1 179 ? 23.347 11.400 -5.699 1.00 92.94 179 ASP A N 1
ATOM 1420 C CA . ASP A 1 179 ? 24.307 11.209 -4.601 1.00 92.94 179 ASP A CA 1
ATOM 1421 C C . ASP A 1 179 ? 24.002 9.995 -3.722 1.00 92.94 179 ASP A C 1
ATOM 1423 O O . ASP A 1 179 ? 24.891 9.226 -3.375 1.00 92.94 179 ASP A O 1
ATOM 1427 N N . ALA A 1 180 ? 22.717 9.735 -3.480 1.00 92.12 180 ALA A N 1
ATOM 1428 C CA . ALA A 1 180 ? 22.258 8.589 -2.703 1.00 92.12 180 ALA A CA 1
ATOM 1429 C C . ALA A 1 180 ? 22.520 7.203 -3.346 1.00 92.12 180 ALA A C 1
ATOM 1431 O O . ALA A 1 180 ? 22.133 6.195 -2.758 1.00 92.12 180 ALA A O 1
ATOM 1432 N N . TRP A 1 181 ? 23.095 7.159 -4.554 1.00 95.25 181 TRP A N 1
ATOM 1433 C CA . TRP A 1 181 ? 23.450 5.956 -5.318 1.00 95.25 181 TRP A CA 1
ATOM 1434 C C . TRP A 1 181 ? 24.909 5.959 -5.799 1.00 95.25 181 TRP A C 1
ATOM 1436 O O . TRP A 1 181 ? 25.290 5.071 -6.559 1.00 95.25 181 TRP A O 1
ATOM 1446 N N . GLN A 1 182 ? 25.725 6.936 -5.381 1.00 94.75 182 GLN A N 1
ATOM 1447 C CA . GLN A 1 182 ? 27.112 7.094 -5.844 1.00 94.75 182 GLN A CA 1
ATOM 1448 C C . GLN A 1 182 ? 27.956 5.844 -5.610 1.00 94.75 182 GLN A C 1
ATOM 1450 O O . GLN A 1 182 ? 28.758 5.492 -6.468 1.00 94.75 182 GLN A O 1
ATOM 1455 N N . ASP A 1 183 ? 27.738 5.148 -4.497 1.00 94.88 183 ASP A N 1
ATOM 1456 C CA . ASP A 1 183 ? 28.466 3.919 -4.183 1.00 94.88 183 ASP A CA 1
ATOM 1457 C C . ASP A 1 183 ? 28.202 2.823 -5.222 1.00 94.88 183 ASP A C 1
ATOM 1459 O O . ASP A 1 183 ? 29.139 2.202 -5.707 1.00 94.88 183 ASP A O 1
ATOM 1463 N N . VAL A 1 184 ? 26.950 2.658 -5.665 1.00 95.19 184 VAL A N 1
ATOM 1464 C CA . VAL A 1 184 ? 26.600 1.699 -6.730 1.00 95.19 184 VAL A CA 1
ATOM 1465 C C . VAL A 1 184 ? 27.151 2.147 -8.087 1.00 95.19 184 VAL A C 1
ATOM 1467 O O . VAL A 1 184 ? 27.589 1.320 -8.881 1.00 95.19 184 VAL A O 1
ATOM 1470 N N . VAL A 1 185 ? 27.144 3.457 -8.363 1.00 94.62 185 VAL A N 1
ATOM 1471 C CA . VAL A 1 185 ? 27.700 4.013 -9.609 1.00 94.62 185 VAL A CA 1
ATOM 1472 C C . VAL A 1 185 ? 29.211 3.775 -9.689 1.00 94.62 185 VAL A C 1
ATOM 1474 O O . VAL A 1 185 ? 29.705 3.397 -10.746 1.00 94.62 185 VAL A O 1
ATOM 1477 N N . LYS A 1 186 ? 29.939 3.991 -8.589 1.00 93.19 186 LYS A N 1
ATOM 1478 C CA . LYS A 1 186 ? 31.405 3.891 -8.531 1.00 93.19 186 LYS A CA 1
ATOM 1479 C C . LYS A 1 186 ? 31.908 2.459 -8.405 1.00 93.19 186 LYS A C 1
ATOM 1481 O O . LYS A 1 186 ? 33.025 2.177 -8.830 1.00 93.19 186 LYS A O 1
ATOM 1486 N N . HIS A 1 187 ? 31.118 1.572 -7.807 1.00 94.00 187 HIS A N 1
ATOM 1487 C CA . HIS A 1 187 ? 31.478 0.165 -7.688 1.00 94.00 187 HIS A CA 1
ATOM 1488 C C . HIS A 1 187 ? 31.501 -0.486 -9.068 1.00 94.00 187 HIS A C 1
ATOM 1490 O O . HIS A 1 187 ? 30.555 -0.311 -9.829 1.00 94.00 187 HIS A O 1
ATOM 1496 N N . SER A 1 188 ? 32.559 -1.223 -9.406 1.00 91.00 188 SER A N 1
ATOM 1497 C CA . SER A 1 188 ? 32.769 -1.782 -10.752 1.00 91.00 188 SER A CA 1
ATOM 1498 C C . SER A 1 188 ? 32.023 -3.092 -11.008 1.00 91.00 188 SER A C 1
ATOM 1500 O O . SER A 1 188 ? 31.869 -3.486 -12.164 1.00 91.00 188 SER A O 1
ATOM 1502 N N . HIS A 1 189 ? 31.540 -3.765 -9.959 1.00 94.69 189 HIS A N 1
ATOM 1503 C CA . HIS A 1 189 ? 30.864 -5.054 -10.096 1.00 94.69 189 HIS A CA 1
ATOM 1504 C C . HIS A 1 189 ? 29.615 -4.936 -11.000 1.00 94.69 189 HIS A C 1
ATOM 1506 O O . HIS A 1 189 ? 28.851 -3.973 -10.868 1.00 94.69 189 HIS A O 1
ATOM 1512 N N . PRO A 1 190 ? 29.374 -5.879 -11.932 1.00 93.56 190 PRO A N 1
ATOM 1513 C CA . PRO A 1 190 ? 28.270 -5.784 -12.891 1.00 93.56 190 PRO A CA 1
ATOM 1514 C C . PRO A 1 190 ? 26.890 -5.945 -12.249 1.00 93.56 190 PRO A C 1
ATOM 1516 O O . PRO A 1 190 ? 25.904 -5.487 -12.817 1.00 93.56 190 PRO A O 1
ATOM 1519 N N . ASP A 1 191 ? 26.816 -6.565 -11.073 1.00 95.00 191 ASP A N 1
ATOM 1520 C CA . ASP A 1 191 ? 25.563 -6.838 -10.367 1.00 95.00 191 ASP A CA 1
ATOM 1521 C C . ASP A 1 191 ? 25.426 -6.049 -9.061 1.00 95.00 191 ASP A C 1
ATOM 1523 O O . ASP A 1 191 ? 26.416 -5.686 -8.419 1.00 95.00 191 ASP A O 1
ATOM 1527 N N . VAL A 1 192 ? 24.173 -5.859 -8.645 1.00 95.94 192 VAL A N 1
ATOM 1528 C CA . VAL A 1 192 ? 23.760 -5.333 -7.341 1.00 95.94 192 VAL A CA 1
ATOM 1529 C C . VAL A 1 192 ? 22.730 -6.264 -6.704 1.00 95.94 192 VAL A C 1
ATOM 1531 O O . VAL A 1 192 ? 21.828 -6.773 -7.379 1.00 95.94 192 VAL A O 1
ATOM 1534 N N . THR A 1 193 ? 22.839 -6.450 -5.393 1.00 96.00 193 THR A N 1
ATOM 1535 C CA . THR A 1 193 ? 21.876 -7.188 -4.573 1.00 96.00 193 THR A CA 1
ATOM 1536 C C . THR A 1 193 ? 20.987 -6.205 -3.820 1.00 96.00 193 THR A C 1
ATOM 1538 O O . THR A 1 193 ? 21.442 -5.169 -3.345 1.00 96.00 193 THR A O 1
ATOM 1541 N N . PHE A 1 194 ? 19.701 -6.521 -3.715 1.00 96.06 194 PHE A N 1
ATOM 1542 C CA . PHE A 1 194 ? 18.736 -5.802 -2.896 1.00 96.06 194 PHE A CA 1
ATOM 1543 C C . PHE A 1 194 ? 18.255 -6.703 -1.768 1.00 96.06 194 PHE A C 1
ATOM 1545 O O . PHE A 1 194 ? 17.728 -7.793 -2.025 1.00 96.06 194 PHE A O 1
ATOM 1552 N N . SER A 1 195 ? 18.365 -6.212 -0.538 1.00 96.12 195 SER A N 1
ATOM 1553 C CA . SER A 1 195 ? 18.048 -6.968 0.672 1.00 96.12 195 SER A CA 1
ATOM 1554 C C . SER A 1 195 ? 17.024 -6.254 1.547 1.00 96.12 195 SER A C 1
ATOM 1556 O O . SER A 1 195 ? 16.912 -5.027 1.556 1.00 96.12 195 SER A O 1
ATOM 1558 N N . VAL A 1 196 ? 16.253 -7.039 2.298 1.00 95.31 196 VAL A N 1
ATOM 1559 C CA . VAL A 1 196 ? 15.338 -6.544 3.331 1.00 95.31 196 VAL A CA 1
ATOM 1560 C C . VAL A 1 196 ? 15.730 -7.196 4.645 1.00 95.31 196 VAL A C 1
ATOM 1562 O O . VAL A 1 196 ? 15.699 -8.422 4.750 1.00 95.31 196 VAL A O 1
ATOM 1565 N N . ASN A 1 197 ? 16.080 -6.388 5.646 1.00 94.44 197 ASN A N 1
ATOM 1566 C CA . ASN A 1 197 ? 16.580 -6.861 6.942 1.00 94.44 197 ASN A CA 1
ATOM 1567 C C . ASN A 1 197 ? 17.757 -7.851 6.789 1.00 94.44 197 ASN A C 1
ATOM 1569 O O . ASN A 1 197 ? 17.776 -8.902 7.425 1.00 94.44 197 ASN A O 1
ATOM 1573 N N . GLY A 1 198 ? 18.695 -7.554 5.882 1.00 94.00 198 GLY A N 1
ATOM 1574 C CA . GLY A 1 198 ? 19.872 -8.383 5.594 1.00 94.00 198 GLY A CA 1
ATOM 1575 C C . GLY A 1 198 ? 19.588 -9.670 4.812 1.00 94.00 198 GLY A C 1
ATOM 1576 O O . GLY A 1 198 ? 20.503 -10.440 4.547 1.00 94.00 198 GLY A O 1
ATOM 1577 N N . THR A 1 199 ? 18.333 -9.930 4.433 1.00 94.44 199 THR A N 1
ATOM 1578 C CA . THR A 1 199 ? 17.975 -11.082 3.596 1.00 94.44 199 THR A CA 1
ATOM 1579 C C . THR A 1 199 ? 17.851 -10.647 2.142 1.00 94.44 199 THR A C 1
ATOM 1581 O O . THR A 1 199 ? 16.999 -9.811 1.832 1.00 94.44 199 THR A O 1
ATOM 1584 N N . ALA A 1 200 ? 18.649 -11.242 1.254 1.00 93.75 200 ALA A N 1
ATOM 1585 C CA . ALA A 1 200 ? 18.592 -10.976 -0.180 1.00 93.75 200 ALA A CA 1
ATOM 1586 C C . ALA A 1 200 ? 17.203 -11.293 -0.757 1.00 93.75 200 ALA A C 1
ATOM 1588 O O . ALA A 1 200 ? 16.615 -12.347 -0.502 1.00 93.75 200 ALA A O 1
ATOM 1589 N N . VAL A 1 201 ? 16.672 -10.355 -1.538 1.00 92.62 201 VAL A N 1
ATOM 1590 C CA . VAL A 1 201 ? 15.345 -10.441 -2.161 1.00 92.62 201 VAL A CA 1
ATOM 1591 C C . VAL A 1 201 ? 15.440 -10.474 -3.681 1.00 92.62 201 VAL A C 1
ATOM 1593 O O . VAL A 1 201 ? 14.626 -11.134 -4.325 1.00 92.62 201 VAL A O 1
ATOM 1596 N N . MET A 1 202 ? 16.390 -9.741 -4.258 1.00 92.38 202 MET A N 1
ATOM 1597 C CA . MET A 1 202 ? 16.517 -9.585 -5.703 1.00 92.38 202 MET A CA 1
ATOM 1598 C C . MET A 1 202 ? 17.954 -9.225 -6.074 1.00 92.38 202 MET A C 1
ATOM 1600 O O . MET A 1 202 ? 18.569 -8.418 -5.386 1.00 92.38 202 MET A O 1
ATOM 1604 N N . ALA A 1 203 ? 18.456 -9.761 -7.183 1.00 93.94 203 ALA A N 1
ATOM 1605 C CA . ALA A 1 203 ? 19.704 -9.328 -7.806 1.00 93.94 203 ALA A CA 1
ATOM 1606 C C . ALA A 1 203 ? 19.410 -8.764 -9.202 1.00 93.94 203 ALA A C 1
ATOM 1608 O O . ALA A 1 203 ? 18.539 -9.283 -9.907 1.00 93.94 203 ALA A O 1
ATOM 1609 N N . LEU A 1 204 ? 20.111 -7.704 -9.602 1.00 95.19 204 LEU A N 1
ATOM 1610 C CA . LEU A 1 204 ? 19.977 -7.073 -10.919 1.00 95.19 204 LEU A CA 1
ATOM 1611 C C . LEU A 1 204 ? 21.351 -6.703 -11.480 1.00 95.19 204 LEU A C 1
ATOM 1613 O O . LEU A 1 204 ? 22.244 -6.326 -10.724 1.00 95.19 204 LEU A O 1
ATOM 1617 N N . LYS A 1 205 ? 21.484 -6.721 -12.809 1.00 95.62 205 LYS A N 1
ATOM 1618 C CA . LYS A 1 205 ? 22.634 -6.133 -13.502 1.00 95.62 205 LYS A CA 1
ATOM 1619 C C . LYS A 1 205 ? 22.554 -4.616 -13.419 1.00 95.62 205 LYS A C 1
ATOM 1621 O O . LYS A 1 205 ? 21.513 -4.037 -13.722 1.00 95.62 205 LYS A O 1
ATOM 1626 N N . VAL A 1 206 ? 23.628 -3.949 -13.036 1.00 95.88 206 VAL A N 1
ATOM 1627 C CA . VAL A 1 206 ? 23.703 -2.489 -13.026 1.00 95.88 206 VAL A CA 1
ATOM 1628 C C . VAL A 1 206 ? 23.951 -2.003 -14.451 1.00 95.88 206 VAL A C 1
ATOM 1630 O O . VAL A 1 206 ? 24.845 -2.497 -15.127 1.00 95.88 206 VAL A O 1
ATOM 1633 N N . CYS A 1 207 ? 23.156 -1.037 -14.907 1.00 94.75 207 CYS A N 1
ATOM 1634 C CA . CYS A 1 207 ? 23.445 -0.262 -16.111 1.00 94.75 207 CYS A CA 1
ATOM 1635 C C . CYS A 1 207 ? 23.684 1.190 -15.698 1.00 94.75 207 CYS A C 1
ATOM 1637 O O . CYS A 1 207 ? 22.745 1.909 -15.337 1.00 94.75 207 CYS A O 1
ATOM 1639 N N . ARG A 1 208 ? 24.950 1.604 -15.716 1.00 93.56 208 ARG A N 1
ATOM 1640 C CA . ARG A 1 208 ? 25.416 2.931 -15.296 1.00 93.56 208 ARG A CA 1
ATOM 1641 C C . ARG A 1 208 ? 25.172 3.985 -16.379 1.00 93.56 208 ARG A C 1
ATOM 1643 O O . ARG A 1 208 ? 24.828 3.658 -17.523 1.00 93.56 208 ARG A O 1
ATOM 1650 N N . PRO A 1 209 ? 25.303 5.281 -16.052 1.00 91.06 209 PRO A N 1
ATOM 1651 C CA . PRO A 1 209 ? 25.330 6.322 -17.073 1.00 91.06 209 PRO A CA 1
ATOM 1652 C C . PRO A 1 209 ? 26.421 6.036 -18.123 1.00 91.06 209 PRO A C 1
ATOM 1654 O O . PRO A 1 209 ? 27.525 5.633 -17.771 1.00 91.06 209 PRO A O 1
ATOM 1657 N N . GLY A 1 210 ? 26.083 6.167 -19.409 1.00 86.06 210 GLY A N 1
ATOM 1658 C CA . GLY A 1 210 ? 26.975 5.853 -20.538 1.00 86.06 210 GLY A CA 1
ATOM 1659 C C . GLY A 1 210 ? 27.051 4.379 -20.977 1.00 86.06 210 GLY A C 1
ATOM 1660 O O . GLY A 1 210 ? 27.458 4.118 -22.105 1.00 86.06 210 GLY A O 1
ATOM 1661 N N . GLU A 1 211 ? 26.629 3.415 -20.153 1.00 89.88 211 GLU A N 1
ATOM 1662 C CA . GLU A 1 211 ? 26.618 1.992 -20.533 1.00 89.88 211 GLU A CA 1
ATOM 1663 C C . GLU A 1 211 ? 25.409 1.637 -21.421 1.00 89.88 211 GLU A C 1
ATOM 1665 O O . GLU A 1 211 ? 24.319 2.203 -21.281 1.00 89.88 211 GLU A O 1
ATOM 1670 N N . GLN A 1 212 ? 25.589 0.659 -22.317 1.00 86.94 212 GLN A N 1
ATOM 1671 C CA . GLN A 1 212 ? 24.521 0.136 -23.175 1.00 86.94 212 GLN A CA 1
ATOM 1672 C C . GLN A 1 212 ? 23.727 -0.982 -22.488 1.00 86.94 212 GLN A C 1
ATOM 1674 O O . GLN A 1 212 ? 24.259 -1.758 -21.695 1.00 86.94 212 GLN A O 1
ATOM 1679 N N . ILE A 1 213 ? 22.440 -1.082 -22.824 1.00 89.75 213 ILE A N 1
ATOM 1680 C CA . ILE A 1 213 ? 21.557 -2.148 -22.343 1.00 89.75 213 ILE A CA 1
ATOM 1681 C C . ILE A 1 213 ? 21.567 -3.293 -23.356 1.00 89.75 213 ILE A C 1
ATOM 1683 O O . ILE A 1 213 ? 21.150 -3.119 -24.502 1.00 89.75 213 ILE A O 1
ATOM 1687 N N . ASP A 1 214 ? 21.964 -4.483 -22.916 1.00 89.19 214 ASP A N 1
ATOM 1688 C CA . ASP A 1 214 ? 21.849 -5.694 -23.722 1.00 89.19 214 ASP A CA 1
ATOM 1689 C C . ASP A 1 214 ? 20.415 -6.243 -23.654 1.00 89.19 214 ASP A C 1
ATOM 1691 O O . ASP A 1 214 ? 19.991 -6.876 -22.681 1.00 89.19 214 ASP A O 1
ATOM 1695 N N . LYS A 1 215 ? 19.646 -5.992 -24.720 1.00 89.25 215 LYS A N 1
ATOM 1696 C CA . LYS A 1 215 ? 18.247 -6.432 -24.835 1.00 89.25 215 LYS A CA 1
ATOM 1697 C C . LYS A 1 215 ? 18.114 -7.960 -24.900 1.00 89.25 215 LYS A C 1
ATOM 1699 O O . LYS A 1 215 ? 17.046 -8.475 -24.563 1.00 89.25 215 LYS A O 1
ATOM 1704 N N . SER A 1 216 ? 19.166 -8.695 -25.279 1.00 85.88 216 SER A N 1
ATOM 1705 C CA . SER A 1 216 ? 19.127 -10.163 -25.365 1.00 85.88 216 SER A CA 1
ATOM 1706 C C . SER A 1 216 ? 18.894 -10.820 -23.996 1.00 85.88 216 SER A C 1
ATOM 1708 O O . SER A 1 216 ? 18.226 -11.853 -23.911 1.00 85.88 216 SER A O 1
ATOM 1710 N N . LEU A 1 217 ? 19.301 -10.154 -22.905 1.00 83.94 217 LEU A N 1
ATOM 1711 C CA . LEU A 1 217 ? 19.036 -10.583 -21.529 1.00 83.94 217 LEU A CA 1
ATOM 1712 C C . LEU A 1 217 ? 17.530 -10.715 -21.235 1.00 83.94 217 LEU A C 1
ATOM 1714 O O . LEU A 1 217 ? 17.093 -11.600 -20.493 1.00 83.94 217 LEU A O 1
ATOM 1718 N N . PHE A 1 218 ? 16.711 -9.840 -21.823 1.00 87.12 218 PHE A N 1
ATOM 1719 C CA . PHE A 1 218 ? 15.261 -9.892 -21.651 1.00 87.12 218 PHE A CA 1
ATOM 1720 C C . PHE A 1 218 ? 14.629 -11.037 -22.442 1.00 87.12 218 PHE A C 1
ATOM 1722 O O . PHE A 1 218 ? 13.632 -11.609 -22.002 1.00 87.12 218 PHE A O 1
ATOM 1729 N N . LEU A 1 219 ? 15.216 -11.372 -23.589 1.00 85.75 219 LEU A N 1
ATOM 1730 C CA . LEU A 1 219 ? 14.691 -12.365 -24.521 1.00 85.75 219 LEU A CA 1
ATOM 1731 C C . LEU A 1 219 ? 15.099 -13.795 -24.168 1.00 85.75 219 LEU A C 1
ATOM 1733 O O . LEU A 1 219 ? 14.422 -14.724 -24.590 1.00 85.75 219 LEU A O 1
ATOM 1737 N N . SER A 1 220 ? 16.144 -13.976 -23.357 1.00 80.75 220 SER A N 1
ATOM 1738 C CA . SER A 1 220 ? 16.550 -15.295 -22.867 1.00 80.75 220 SER A CA 1
ATOM 1739 C C . SER A 1 220 ? 15.377 -16.040 -22.217 1.00 80.75 220 SER A C 1
ATOM 1741 O O . SER A 1 220 ? 14.644 -15.459 -21.404 1.00 80.75 220 SER A O 1
ATOM 1743 N N . ASP A 1 221 ? 15.210 -17.315 -22.567 1.00 73.88 221 ASP A N 1
ATOM 1744 C CA . ASP A 1 221 ? 14.242 -18.245 -21.968 1.00 73.88 221 ASP A CA 1
ATOM 1745 C C . ASP A 1 221 ? 14.775 -18.932 -20.705 1.00 73.88 221 ASP A C 1
ATOM 1747 O O . ASP A 1 221 ? 14.030 -19.651 -20.039 1.00 73.88 221 ASP A O 1
ATOM 1751 N N . GLU A 1 222 ? 16.028 -18.660 -20.325 1.00 73.31 222 GLU A N 1
ATOM 1752 C CA . GLU A 1 222 ? 16.607 -19.231 -19.116 1.00 73.31 222 GLU A CA 1
ATOM 1753 C C . GLU A 1 222 ? 15.775 -18.833 -17.884 1.00 73.31 222 GLU A C 1
ATOM 1755 O O . GLU A 1 222 ? 15.439 -17.642 -17.697 1.00 73.31 222 GLU A O 1
ATOM 1760 N N . PRO A 1 223 ? 15.405 -19.816 -17.042 1.00 66.81 223 PRO A N 1
ATOM 1761 C CA . PRO A 1 223 ? 14.682 -19.547 -15.819 1.00 66.81 223 PRO A CA 1
ATOM 1762 C C . PRO A 1 223 ? 15.535 -18.667 -14.909 1.00 66.81 223 PRO A C 1
ATOM 1764 O O . PRO A 1 223 ? 16.733 -18.875 -14.722 1.00 66.81 223 PRO A O 1
ATOM 1767 N N . VAL A 1 224 ? 14.895 -17.665 -14.312 1.00 71.94 224 VAL A N 1
ATOM 1768 C CA . VAL A 1 224 ? 15.548 -16.820 -13.314 1.00 71.94 224 VAL A CA 1
ATOM 1769 C C . VAL A 1 224 ? 15.710 -17.650 -12.047 1.00 71.94 224 VAL A C 1
ATOM 1771 O O . VAL A 1 224 ? 14.743 -17.874 -11.319 1.00 71.94 224 VAL A O 1
ATOM 1774 N N . GLY A 1 225 ? 16.928 -18.120 -11.784 1.00 64.25 225 GLY A N 1
ATOM 1775 C CA . GLY A 1 225 ? 17.273 -18.687 -10.484 1.00 64.25 225 GLY A CA 1
ATOM 1776 C C . GLY A 1 225 ? 17.124 -17.638 -9.379 1.00 64.25 225 GLY A C 1
ATOM 1777 O O . GLY A 1 225 ? 17.316 -16.449 -9.618 1.00 64.25 225 GLY A O 1
ATOM 1778 N N . ALA A 1 226 ? 16.823 -18.064 -8.150 1.00 58.19 226 ALA A N 1
ATOM 1779 C CA . ALA A 1 226 ? 16.609 -17.147 -7.022 1.00 58.19 226 ALA A CA 1
ATOM 1780 C C . ALA A 1 226 ? 17.810 -16.219 -6.728 1.00 58.19 226 ALA A C 1
ATOM 1782 O O . ALA A 1 226 ? 17.618 -15.138 -6.179 1.00 58.19 226 ALA A O 1
ATOM 1783 N N . ALA A 1 227 ? 19.025 -16.634 -7.106 1.00 61.62 227 ALA A N 1
ATOM 1784 C CA . ALA A 1 227 ? 20.265 -15.872 -6.945 1.00 61.62 227 ALA A CA 1
ATOM 1785 C C . ALA A 1 227 ? 20.771 -15.213 -8.246 1.00 61.62 227 ALA A C 1
ATOM 1787 O O . ALA A 1 227 ? 21.763 -14.491 -8.212 1.00 61.62 227 ALA A O 1
ATOM 1788 N N . ALA A 1 228 ? 20.128 -15.464 -9.392 1.00 72.81 228 ALA A N 1
ATOM 1789 C CA . ALA A 1 228 ? 20.568 -14.927 -10.676 1.00 72.81 228 ALA A CA 1
ATOM 1790 C C . ALA A 1 228 ? 19.973 -13.528 -10.921 1.00 72.81 228 ALA A C 1
ATOM 1792 O O . ALA A 1 228 ? 18.812 -13.291 -10.566 1.00 72.81 228 ALA A O 1
ATOM 1793 N N . PRO A 1 229 ? 20.712 -12.611 -11.576 1.00 76.31 229 PRO A N 1
ATOM 1794 C CA . PRO A 1 229 ? 20.170 -11.322 -11.973 1.00 76.31 229 PRO A CA 1
ATOM 1795 C C . PRO A 1 229 ? 18.916 -11.479 -12.839 1.00 76.31 229 PRO A C 1
ATOM 1797 O O . PRO A 1 229 ? 18.951 -12.069 -13.918 1.00 76.31 229 PRO A O 1
ATOM 1800 N N . CYS A 1 230 ? 17.794 -10.929 -12.380 1.00 83.12 230 CYS A N 1
ATOM 1801 C CA . CYS A 1 230 ? 16.491 -11.086 -13.036 1.00 83.12 230 CYS A CA 1
ATOM 1802 C C . CYS A 1 230 ? 16.152 -9.954 -14.026 1.00 83.12 230 CYS A C 1
ATOM 1804 O O . CYS A 1 230 ? 15.034 -9.872 -14.552 1.00 83.12 230 CYS A O 1
ATOM 1806 N N . GLY A 1 231 ? 17.131 -9.084 -14.289 1.00 92.50 231 GLY A N 1
ATOM 1807 C CA . GLY A 1 231 ? 17.039 -7.953 -15.202 1.00 92.50 231 GLY A CA 1
ATOM 1808 C C . GLY A 1 231 ? 18.023 -6.838 -14.842 1.00 92.50 231 GLY A C 1
ATOM 1809 O O . GLY A 1 231 ? 19.135 -7.134 -14.406 1.00 92.50 231 GLY A O 1
ATOM 1810 N N . TYR A 1 232 ? 17.623 -5.574 -15.015 1.00 95.69 232 TYR A N 1
ATOM 1811 C CA . TYR A 1 232 ? 18.501 -4.407 -14.875 1.00 95.69 232 TYR A CA 1
ATOM 1812 C C . TYR A 1 232 ? 18.097 -3.441 -13.758 1.00 95.69 232 TYR A C 1
ATOM 1814 O O . TYR A 1 232 ? 16.928 -3.084 -13.619 1.00 95.69 232 TYR A O 1
ATOM 1822 N N . PHE A 1 233 ? 19.090 -2.932 -13.031 1.00 97.12 233 PHE A N 1
ATOM 1823 C CA . PHE A 1 233 ? 19.025 -1.684 -12.283 1.00 97.12 233 PHE A CA 1
ATOM 1824 C C . PHE A 1 233 ? 19.618 -0.569 -13.148 1.00 97.12 233 PHE A C 1
ATOM 1826 O O . PHE A 1 233 ? 20.833 -0.426 -13.276 1.00 97.12 233 PHE A O 1
ATOM 1833 N N . LEU A 1 234 ? 18.738 0.189 -13.797 1.00 96.50 234 LEU A N 1
ATOM 1834 C CA . LEU A 1 234 ? 19.084 1.237 -14.743 1.00 96.50 234 LEU A CA 1
ATOM 1835 C C . LEU A 1 234 ? 19.274 2.567 -14.014 1.00 96.50 234 LEU A C 1
ATOM 1837 O O . LEU A 1 234 ? 18.304 3.235 -13.643 1.00 96.50 234 LEU A O 1
ATOM 1841 N N . LEU A 1 235 ? 20.537 2.961 -13.864 1.00 94.94 235 LEU A N 1
ATOM 1842 C CA . LEU A 1 235 ? 20.945 4.264 -13.365 1.00 94.94 235 LEU A CA 1
ATOM 1843 C C . LEU A 1 235 ? 21.098 5.217 -14.553 1.00 94.94 235 LEU A C 1
ATOM 1845 O O . LEU A 1 235 ? 22.030 5.116 -15.358 1.00 94.94 235 LEU A O 1
ATOM 1849 N N . HIS A 1 236 ? 20.142 6.131 -14.698 1.00 90.94 236 HIS A N 1
ATOM 1850 C CA . HIS A 1 236 ? 20.209 7.184 -15.708 1.00 90.94 236 HIS A CA 1
ATOM 1851 C C . HIS A 1 236 ? 20.766 8.463 -15.086 1.00 90.94 236 HIS A C 1
ATOM 1853 O O . HIS A 1 236 ? 20.444 8.800 -13.942 1.00 90.94 236 HIS A O 1
ATOM 1859 N N . GLY A 1 237 ? 21.612 9.171 -15.825 1.00 86.75 237 GLY A N 1
ATOM 1860 C CA . GLY A 1 237 ? 22.083 10.479 -15.397 1.00 86.75 237 GLY A CA 1
ATOM 1861 C C . GLY A 1 237 ? 21.074 11.577 -15.737 1.00 86.75 237 GLY A C 1
ATOM 1862 O O . GLY A 1 237 ? 19.861 11.333 -15.786 1.00 86.75 237 GLY A O 1
ATOM 1863 N N . SER A 1 238 ? 21.565 12.802 -15.893 1.00 83.06 238 SER A N 1
ATOM 1864 C CA . SER A 1 238 ? 20.718 13.994 -16.054 1.00 83.06 238 SER A CA 1
ATOM 1865 C C . SER A 1 238 ? 20.809 14.616 -17.443 1.00 83.06 238 SER A C 1
ATOM 1867 O O . SER A 1 238 ? 20.046 15.541 -17.721 1.00 83.06 238 SER A O 1
ATOM 1869 N N . THR A 1 239 ? 21.708 14.139 -18.311 1.00 84.19 239 THR A N 1
ATOM 1870 C CA . THR A 1 239 ? 21.793 14.669 -19.675 1.00 84.19 239 THR A CA 1
ATOM 1871 C C . THR A 1 239 ? 20.693 14.083 -20.574 1.00 84.19 239 THR A C 1
ATOM 1873 O O . THR A 1 239 ? 20.152 13.002 -20.294 1.00 84.19 239 THR A O 1
ATOM 1876 N N . PRO A 1 240 ? 20.322 14.775 -21.666 1.00 83.00 240 PRO A N 1
ATOM 1877 C CA . PRO A 1 240 ? 19.382 14.249 -22.654 1.00 83.00 240 PRO A CA 1
ATOM 1878 C C . PRO A 1 240 ? 19.802 12.885 -23.219 1.00 83.00 240 PRO A C 1
ATOM 1880 O O . PRO A 1 240 ? 18.968 11.996 -23.350 1.00 83.00 240 PRO A O 1
ATOM 1883 N N . GLU A 1 241 ? 21.091 12.673 -23.480 1.00 80.69 241 GLU A N 1
ATOM 1884 C CA . GLU A 1 241 ? 21.621 11.412 -24.013 1.00 80.69 241 GLU A CA 1
ATOM 1885 C C . GLU A 1 241 ? 21.466 10.267 -23.001 1.00 80.69 241 GLU A C 1
ATOM 1887 O O . GLU A 1 241 ? 21.034 9.165 -23.340 1.00 80.69 241 GLU A O 1
ATOM 1892 N N . GLU A 1 242 ? 21.755 10.535 -21.725 1.00 79.56 242 GLU A N 1
ATOM 1893 C CA . GLU A 1 242 ? 21.642 9.546 -20.649 1.00 79.56 242 GLU A CA 1
ATOM 1894 C C . GLU A 1 242 ? 20.194 9.198 -20.297 1.00 79.56 242 GLU A C 1
ATOM 1896 O O . GLU A 1 242 ? 19.944 8.136 -19.723 1.00 79.56 242 GLU A O 1
ATOM 1901 N N . THR A 1 243 ? 19.247 10.086 -20.604 1.00 84.44 243 THR A N 1
ATOM 1902 C CA . THR A 1 243 ? 17.808 9.848 -20.425 1.00 84.44 243 THR A CA 1
ATOM 1903 C C . THR A 1 243 ? 17.176 9.205 -21.660 1.00 84.44 243 THR A C 1
ATOM 1905 O O . THR A 1 243 ? 16.280 8.374 -21.506 1.00 84.44 243 THR A O 1
ATOM 1908 N N . ALA A 1 244 ? 17.710 9.461 -22.860 1.00 86.12 244 ALA A N 1
ATOM 1909 C CA . ALA A 1 244 ? 17.248 8.865 -24.113 1.00 86.12 244 ALA A CA 1
ATOM 1910 C C . ALA A 1 244 ? 17.299 7.328 -24.105 1.00 86.12 244 ALA A C 1
ATOM 1912 O O . ALA A 1 244 ? 16.418 6.688 -24.670 1.00 86.12 244 ALA A O 1
ATOM 1913 N N . LYS A 1 245 ? 18.257 6.708 -23.397 1.00 86.94 245 LYS A N 1
ATOM 1914 C CA . LYS A 1 245 ? 18.312 5.237 -23.257 1.00 86.94 245 LYS A CA 1
ATOM 1915 C C . LYS A 1 245 ? 17.083 4.650 -22.551 1.00 86.94 245 LYS A C 1
ATOM 1917 O O . LYS A 1 245 ? 16.653 3.540 -22.862 1.00 86.94 245 LYS A O 1
ATOM 1922 N N . VAL A 1 246 ? 16.517 5.386 -21.588 1.00 92.00 246 VAL A N 1
ATOM 1923 C CA . VAL A 1 246 ? 15.294 4.979 -20.879 1.00 92.00 246 VAL A CA 1
ATOM 1924 C C . VAL A 1 246 ? 14.122 5.014 -21.856 1.00 92.00 246 VAL A C 1
ATOM 1926 O O . VAL A 1 246 ? 13.346 4.060 -21.917 1.00 92.00 246 VAL A O 1
ATOM 1929 N N . ASP A 1 247 ? 14.037 6.084 -22.651 1.00 91.50 247 ASP A N 1
ATOM 1930 C CA . ASP A 1 247 ? 13.010 6.244 -23.680 1.00 91.50 247 ASP A CA 1
ATOM 1931 C C . ASP A 1 247 ? 13.121 5.158 -24.759 1.00 91.50 247 ASP A C 1
ATOM 1933 O O . ASP A 1 247 ? 12.113 4.558 -25.123 1.00 91.50 247 ASP A O 1
ATOM 1937 N N . GLU A 1 248 ? 14.333 4.860 -25.238 1.00 91.69 248 GLU A N 1
ATOM 1938 C CA . GLU A 1 248 ? 14.582 3.837 -26.258 1.00 91.69 248 GLU A CA 1
ATOM 1939 C C . GLU A 1 248 ? 14.154 2.448 -25.770 1.00 91.69 248 GLU A C 1
ATOM 1941 O O . GLU A 1 248 ? 13.454 1.719 -26.479 1.00 91.69 248 GLU A O 1
ATOM 1946 N N . LEU A 1 249 ? 14.531 2.085 -24.539 1.00 94.12 249 LEU A N 1
ATOM 1947 C CA . LEU A 1 249 ? 14.174 0.791 -23.966 1.00 94.12 249 LEU A CA 1
ATOM 1948 C C . LEU A 1 249 ? 12.659 0.660 -23.771 1.00 94.12 249 LEU A C 1
ATOM 1950 O O . LEU A 1 249 ? 12.094 -0.396 -24.054 1.00 94.12 249 LEU A O 1
ATOM 1954 N N . ILE A 1 250 ? 11.996 1.717 -23.299 1.00 95.25 250 ILE A N 1
ATOM 1955 C CA . ILE A 1 250 ? 10.544 1.714 -23.097 1.00 95.25 250 ILE A CA 1
ATOM 1956 C C . ILE A 1 250 ? 9.804 1.700 -24.432 1.00 95.25 250 ILE A C 1
ATOM 1958 O O . ILE A 1 250 ? 8.859 0.927 -24.572 1.00 95.25 250 ILE A O 1
ATOM 1962 N N . SER A 1 251 ? 10.250 2.491 -25.410 1.00 93.69 251 SER A N 1
ATOM 1963 C CA . SER A 1 251 ? 9.698 2.511 -26.767 1.00 93.69 251 SER A CA 1
ATOM 1964 C C . SER A 1 251 ? 9.765 1.123 -27.401 1.00 93.69 251 SER A C 1
ATOM 1966 O O . SER A 1 251 ? 8.743 0.600 -27.841 1.00 93.69 251 SER A O 1
ATOM 1968 N N . TRP A 1 252 ? 10.929 0.464 -27.326 1.00 94.19 252 TRP A N 1
ATOM 1969 C CA . TRP A 1 252 ? 11.080 -0.930 -27.740 1.00 94.19 252 TRP A CA 1
ATOM 1970 C C . TRP A 1 252 ? 10.125 -1.854 -26.979 1.00 94.19 252 TRP A C 1
ATOM 1972 O O . TRP A 1 252 ? 9.395 -2.620 -27.597 1.00 94.19 252 TRP A O 1
ATOM 1982 N N . ALA A 1 253 ? 10.067 -1.763 -25.649 1.00 93.38 253 ALA A N 1
ATOM 1983 C CA . ALA A 1 253 ? 9.249 -2.659 -24.832 1.00 93.38 253 ALA A CA 1
ATOM 1984 C C . ALA A 1 253 ? 7.735 -2.546 -25.093 1.00 93.38 253 ALA A C 1
ATOM 1986 O O . ALA A 1 253 ? 6.998 -3.497 -24.827 1.00 93.38 253 ALA A O 1
ATOM 1987 N N . VAL A 1 254 ? 7.253 -1.400 -25.585 1.00 92.62 254 VAL A N 1
ATOM 1988 C CA . VAL A 1 254 ? 5.841 -1.205 -25.960 1.00 92.62 254 VAL A CA 1
ATOM 1989 C C . VAL A 1 254 ? 5.579 -1.342 -27.464 1.00 92.62 254 VAL A C 1
ATOM 1991 O O . VAL A 1 254 ? 4.417 -1.200 -27.877 1.00 92.62 254 VAL A O 1
ATOM 1994 N N . SER A 1 255 ? 6.619 -1.569 -28.274 1.00 90.19 255 SER A N 1
ATOM 1995 C CA . SER A 1 255 ? 6.503 -1.759 -29.719 1.00 90.19 255 SER A CA 1
ATOM 1996 C C . SER A 1 255 ? 5.982 -3.158 -30.054 1.00 90.19 255 SER A C 1
ATOM 1998 O O . SER A 1 255 ? 5.860 -4.039 -29.200 1.00 90.19 255 SER A O 1
ATOM 2000 N N . THR A 1 256 ? 5.641 -3.372 -31.323 1.00 85.38 256 THR A N 1
ATOM 2001 C CA . THR A 1 256 ? 5.253 -4.691 -31.838 1.00 85.38 256 THR A CA 1
ATOM 2002 C C . THR A 1 256 ? 6.421 -5.670 -31.928 1.00 85.38 256 THR A C 1
ATOM 2004 O O . THR A 1 256 ? 6.182 -6.874 -31.991 1.00 85.38 256 THR A O 1
ATOM 2007 N N . ASP A 1 257 ? 7.657 -5.166 -31.909 1.00 85.94 257 ASP A N 1
ATOM 2008 C CA . ASP A 1 257 ? 8.878 -5.958 -32.084 1.00 85.94 257 ASP A CA 1
ATOM 2009 C C . ASP A 1 257 ? 9.324 -6.621 -30.781 1.00 85.94 257 ASP A C 1
ATOM 2011 O O . ASP A 1 257 ? 10.081 -7.592 -30.797 1.00 85.94 257 ASP A O 1
ATOM 2015 N N . CYS A 1 258 ? 8.858 -6.119 -29.633 1.00 87.31 258 CYS A N 1
ATOM 2016 C CA . CYS A 1 258 ? 9.091 -6.782 -28.363 1.00 87.31 258 CYS A CA 1
ATOM 2017 C C . CYS A 1 258 ? 8.104 -7.952 -28.194 1.00 87.31 258 CYS A C 1
ATOM 2019 O O . CYS A 1 258 ? 6.883 -7.750 -28.157 1.00 87.31 258 CYS A O 1
ATOM 2021 N N . PRO A 1 259 ? 8.592 -9.195 -28.031 1.00 87.31 259 PRO A N 1
ATOM 2022 C CA . PRO A 1 259 ? 7.718 -10.338 -27.774 1.00 87.31 259 PRO A CA 1
ATOM 2023 C C . PRO A 1 259 ? 7.120 -10.304 -26.357 1.00 87.31 259 PRO A C 1
ATOM 2025 O O . PRO A 1 259 ? 6.163 -11.029 -26.072 1.00 87.31 259 PRO A O 1
ATOM 2028 N N . LEU A 1 260 ? 7.663 -9.460 -25.473 1.00 88.88 260 LEU A N 1
ATOM 2029 C CA . LEU A 1 260 ? 7.231 -9.306 -24.089 1.00 88.88 260 LEU A CA 1
ATOM 2030 C C . LEU A 1 260 ? 6.118 -8.261 -23.961 1.00 88.88 260 LEU A C 1
ATOM 2032 O O . LEU A 1 260 ? 5.998 -7.337 -24.759 1.00 88.88 260 LEU A O 1
ATOM 2036 N N . ARG A 1 261 ? 5.301 -8.380 -22.913 1.00 89.12 261 ARG A N 1
ATOM 2037 C CA . ARG A 1 261 ? 4.302 -7.363 -22.560 1.00 89.12 261 ARG A CA 1
ATOM 2038 C C . ARG A 1 261 ? 4.886 -6.391 -21.537 1.00 89.12 261 ARG A C 1
ATOM 2040 O O . ARG A 1 261 ? 5.223 -6.807 -20.429 1.00 89.12 261 ARG A O 1
ATOM 2047 N N . ALA A 1 262 ? 4.962 -5.108 -21.884 1.00 92.62 262 ALA A N 1
ATOM 2048 C CA . ALA A 1 262 ? 5.378 -4.068 -20.949 1.00 92.62 262 ALA A CA 1
ATOM 2049 C C . ALA A 1 262 ? 4.326 -3.813 -19.858 1.00 92.62 262 ALA A C 1
ATOM 2051 O O . ALA A 1 262 ? 3.131 -3.668 -20.137 1.00 92.62 262 ALA A O 1
ATOM 2052 N N . VAL A 1 263 ? 4.797 -3.726 -18.617 1.00 94.44 263 VAL A N 1
ATOM 2053 C CA . VAL A 1 263 ? 4.029 -3.304 -17.441 1.00 94.44 263 VAL A CA 1
ATOM 2054 C C . VAL A 1 263 ? 4.870 -2.306 -16.656 1.00 94.44 263 VAL A C 1
ATOM 2056 O O . VAL A 1 263 ? 6.078 -2.489 -16.518 1.00 94.44 263 VAL A O 1
ATOM 2059 N N . PHE A 1 264 ? 4.237 -1.260 -16.135 1.00 97.00 264 PHE A N 1
ATOM 2060 C CA . PHE A 1 264 ? 4.902 -0.211 -15.374 1.00 97.00 264 PHE A CA 1
ATOM 2061 C C . PHE A 1 264 ? 4.410 -0.189 -13.933 1.00 97.00 264 PHE A C 1
ATOM 2063 O O .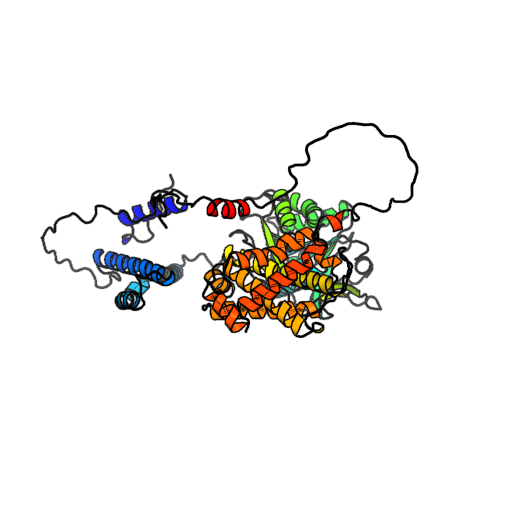 PHE A 1 264 ? 3.255 -0.499 -13.646 1.00 97.00 264 PHE A O 1
ATOM 2070 N N . SER A 1 265 ? 5.264 0.252 -13.023 1.00 97.38 265 SER A N 1
ATOM 2071 C CA . SER A 1 265 ? 4.875 0.628 -11.670 1.00 97.38 265 SER A CA 1
ATOM 2072 C C . SER A 1 265 ? 5.792 1.704 -11.104 1.00 97.38 265 SER A C 1
ATOM 2074 O O . SER A 1 265 ? 6.886 1.914 -11.620 1.00 97.38 265 SER A O 1
ATOM 2076 N N . ALA A 1 266 ? 5.365 2.411 -10.058 1.00 97.38 266 ALA A N 1
ATOM 2077 C CA . ALA A 1 266 ? 6.195 3.448 -9.443 1.00 97.38 266 ALA A CA 1
ATOM 2078 C C . ALA A 1 266 ? 5.982 3.566 -7.934 1.00 97.38 266 ALA A C 1
ATOM 2080 O O . ALA A 1 266 ? 4.870 3.366 -7.446 1.00 97.38 266 ALA A O 1
ATOM 2081 N N . SER A 1 267 ? 7.055 3.921 -7.222 1.00 96.69 267 SER A N 1
ATOM 2082 C CA . SER A 1 267 ? 7.010 4.383 -5.829 1.00 96.69 267 SER A CA 1
ATOM 2083 C C . SER A 1 267 ? 8.081 5.461 -5.577 1.00 96.69 267 SER A C 1
ATOM 2085 O O . SER A 1 267 ? 9.167 5.225 -5.047 1.00 96.69 267 SER A O 1
ATOM 2087 N N . LEU A 1 268 ? 7.766 6.673 -6.023 1.00 94.31 268 LEU A N 1
ATOM 2088 C CA . LEU A 1 268 ? 8.592 7.880 -6.053 1.00 94.31 268 LEU A CA 1
ATOM 2089 C C . LEU A 1 268 ? 8.111 8.972 -5.081 1.00 94.31 268 LEU A C 1
ATOM 2091 O O . LEU A 1 268 ? 8.812 9.971 -4.888 1.00 94.31 268 LEU A O 1
ATOM 2095 N N . GLY A 1 269 ? 6.928 8.823 -4.481 1.00 91.06 269 GLY A N 1
ATOM 2096 C CA . GLY A 1 269 ? 6.343 9.830 -3.604 1.00 91.06 269 GLY A CA 1
ATOM 2097 C C . GLY A 1 269 ? 6.113 11.157 -4.345 1.00 91.06 269 GLY A C 1
ATOM 2098 O O . GLY A 1 269 ? 5.616 11.151 -5.471 1.00 91.06 269 GLY A O 1
ATOM 2099 N N . PRO A 1 270 ? 6.506 12.315 -3.775 1.00 88.94 270 PRO A N 1
ATOM 2100 C CA . PRO A 1 270 ? 6.316 13.621 -4.420 1.00 88.94 270 PRO A CA 1
ATOM 2101 C C . PRO A 1 270 ? 6.992 13.766 -5.793 1.00 88.94 270 PRO A C 1
ATOM 2103 O O . PRO A 1 270 ? 6.653 14.666 -6.558 1.00 88.94 270 PRO A O 1
ATOM 2106 N N . ALA A 1 271 ? 7.962 12.904 -6.114 1.00 91.62 271 ALA A N 1
ATOM 2107 C CA . ALA A 1 271 ? 8.655 12.916 -7.397 1.00 91.62 271 ALA A CA 1
ATOM 2108 C C . ALA A 1 271 ? 7.931 12.119 -8.498 1.00 91.62 271 ALA A C 1
ATOM 2110 O O . ALA A 1 271 ? 8.427 12.104 -9.621 1.00 91.62 271 ALA A O 1
ATOM 2111 N N . LEU A 1 272 ? 6.785 11.483 -8.215 1.00 94.62 272 LEU A N 1
ATOM 2112 C CA . LEU A 1 272 ? 6.056 10.623 -9.156 1.00 94.62 272 LEU A CA 1
ATOM 2113 C C . LEU A 1 272 ? 5.845 11.278 -10.526 1.00 94.62 272 LEU A C 1
ATOM 2115 O O . LEU A 1 272 ? 6.288 10.749 -11.544 1.00 94.62 272 LEU A O 1
ATOM 2119 N N . GLU A 1 273 ? 5.208 12.449 -10.553 1.00 91.81 273 GLU A N 1
ATOM 2120 C CA . GLU A 1 273 ? 4.886 13.144 -11.803 1.00 91.81 273 GLU A CA 1
ATOM 2121 C C . GLU A 1 273 ? 6.158 13.536 -12.567 1.00 91.81 273 GLU A C 1
ATOM 2123 O O . GLU A 1 273 ? 6.241 13.318 -13.774 1.00 91.81 273 GLU A O 1
ATOM 2128 N N . LYS A 1 274 ? 7.178 14.037 -11.858 1.00 90.25 274 LYS A N 1
ATOM 2129 C CA . LYS A 1 274 ? 8.460 14.458 -12.446 1.00 90.25 274 LYS A CA 1
ATOM 2130 C C . LYS A 1 274 ? 9.306 13.287 -12.949 1.00 90.25 274 LYS A C 1
ATOM 2132 O O . LYS A 1 274 ? 10.084 13.474 -13.873 1.00 90.25 274 LYS A O 1
ATOM 2137 N N . GLY A 1 275 ? 9.196 12.115 -12.329 1.00 90.19 275 GLY A N 1
ATOM 2138 C CA . GLY A 1 275 ? 9.980 10.935 -12.689 1.00 90.19 275 GLY A CA 1
ATOM 2139 C C . GLY A 1 275 ? 9.353 10.109 -13.810 1.00 90.19 275 GLY A C 1
ATOM 2140 O O . GLY A 1 275 ? 10.076 9.574 -14.641 1.00 90.19 275 GLY A O 1
ATOM 2141 N N . VAL A 1 276 ? 8.019 10.015 -13.849 1.00 94.88 276 VAL A N 1
ATOM 2142 C CA . VAL A 1 276 ? 7.307 9.128 -14.786 1.00 94.88 276 VAL A CA 1
ATOM 2143 C C . VAL A 1 276 ? 6.840 9.862 -16.042 1.00 94.88 276 VAL A C 1
ATOM 2145 O O . VAL A 1 276 ? 6.999 9.347 -17.150 1.00 94.88 276 VAL A O 1
ATOM 2148 N N . SER A 1 277 ? 6.277 11.068 -15.899 1.00 93.38 277 SER A N 1
ATOM 2149 C CA . SER A 1 277 ? 5.655 11.777 -17.029 1.00 93.38 277 SER A CA 1
ATOM 2150 C C . SER A 1 277 ? 6.617 12.057 -18.186 1.00 93.38 277 SER A C 1
ATOM 2152 O O . SER A 1 277 ? 6.215 11.809 -19.322 1.00 93.38 277 SER A O 1
ATOM 2154 N N . PRO A 1 278 ? 7.876 12.500 -17.969 1.00 91.00 278 PRO A N 1
ATOM 2155 C CA . PRO A 1 278 ? 8.796 12.803 -19.072 1.00 91.00 278 PRO A CA 1
ATOM 2156 C C . PRO A 1 278 ? 9.112 11.615 -19.984 1.00 91.00 278 PRO A C 1
ATOM 2158 O O . PRO A 1 278 ? 9.552 11.815 -21.111 1.00 91.00 278 PRO A O 1
ATOM 2161 N N . VAL A 1 279 ? 8.895 10.394 -19.496 1.00 92.06 279 VAL A N 1
ATOM 2162 C CA . VAL A 1 279 ? 9.193 9.157 -20.216 1.00 92.06 279 VAL A CA 1
ATOM 2163 C C . VAL A 1 279 ? 7.920 8.592 -20.843 1.00 92.06 279 VAL A C 1
ATOM 2165 O O . VAL A 1 279 ? 7.853 8.383 -22.050 1.00 92.06 279 VAL A O 1
ATOM 2168 N N . LEU A 1 280 ? 6.858 8.402 -20.050 1.00 95.50 280 LEU A N 1
ATOM 2169 C CA . LEU A 1 280 ? 5.635 7.757 -20.543 1.00 95.50 280 LEU A CA 1
ATOM 2170 C C . LEU A 1 280 ? 4.761 8.673 -21.414 1.00 95.50 280 LEU A C 1
ATOM 2172 O O . LEU A 1 280 ? 3.982 8.174 -22.222 1.00 95.50 280 LEU A O 1
ATOM 2176 N N . SER A 1 281 ? 4.895 10.000 -21.311 1.00 94.62 281 SER A N 1
ATOM 2177 C CA . SER A 1 281 ? 4.161 10.933 -22.186 1.00 94.62 281 SER A CA 1
ATOM 2178 C C . SER A 1 281 ? 4.633 10.898 -23.644 1.00 94.62 281 SER A C 1
ATOM 2180 O O . SER A 1 281 ? 3.883 11.300 -24.535 1.00 94.62 281 SER A O 1
ATOM 2182 N N . LYS A 1 282 ? 5.840 10.380 -23.908 1.00 94.00 282 LYS A N 1
ATOM 2183 C CA . LYS A 1 282 ? 6.393 10.212 -25.262 1.00 94.00 282 LYS A CA 1
ATOM 2184 C C . LYS A 1 282 ? 5.794 9.023 -26.010 1.00 94.00 282 LYS A C 1
ATOM 2186 O O . LYS A 1 282 ? 5.973 8.918 -27.217 1.00 94.00 282 LYS A O 1
ATOM 2191 N N . LEU A 1 283 ? 5.088 8.135 -25.308 1.00 94.81 283 LEU A N 1
ATOM 2192 C CA . LEU A 1 283 ? 4.428 6.994 -25.930 1.00 94.81 283 LEU A CA 1
ATOM 2193 C C . LEU A 1 283 ? 3.311 7.445 -26.870 1.00 94.81 283 LEU A C 1
ATOM 2195 O O . LEU A 1 283 ? 2.628 8.438 -26.615 1.00 94.81 283 LEU A O 1
ATOM 2199 N N . GLU A 1 284 ? 3.097 6.685 -27.936 1.00 93.44 284 GLU A N 1
ATOM 2200 C CA . GLU A 1 284 ? 1.971 6.894 -28.841 1.00 93.44 284 GLU A CA 1
ATOM 2201 C C . GLU A 1 284 ? 0.634 6.637 -28.139 1.00 93.44 284 GLU A C 1
ATOM 2203 O O . GLU A 1 284 ? 0.516 5.761 -27.274 1.00 93.44 284 GLU A O 1
ATOM 2208 N N . ASP A 1 285 ? -0.389 7.382 -28.551 1.00 94.44 285 ASP A N 1
ATOM 2209 C CA . ASP A 1 285 ? -1.747 7.151 -28.079 1.00 94.44 285 ASP A CA 1
ATOM 2210 C C . ASP A 1 285 ? -2.265 5.812 -28.611 1.00 94.44 285 ASP A C 1
ATOM 2212 O O . ASP A 1 285 ? -2.163 5.488 -29.795 1.00 94.44 285 ASP A O 1
ATOM 2216 N N . LYS A 1 286 ? -2.861 5.023 -27.720 1.00 91.50 286 LYS A N 1
ATOM 2217 C CA . LYS A 1 286 ? -3.453 3.723 -28.034 1.00 91.50 286 LYS A CA 1
ATOM 2218 C C . LYS A 1 286 ? -4.919 3.698 -27.596 1.00 91.50 286 LYS A C 1
ATOM 2220 O O . LYS A 1 286 ? -5.300 4.364 -26.625 1.00 91.50 286 LYS A O 1
ATOM 2225 N N . PRO A 1 287 ? -5.787 2.931 -28.277 1.00 89.44 287 PRO A N 1
ATOM 2226 C CA . PRO A 1 287 ? -7.133 2.688 -27.775 1.00 89.44 287 PRO A CA 1
ATOM 2227 C C . PRO A 1 287 ? -7.072 1.922 -26.448 1.00 89.44 287 PRO A C 1
ATOM 2229 O O . PRO A 1 287 ? -6.102 1.208 -26.167 1.00 89.44 287 PRO A O 1
ATOM 2232 N N . GLN A 1 288 ? -8.125 2.065 -25.643 1.00 84.38 288 GLN A N 1
ATOM 2233 C CA . GLN A 1 288 ? -8.293 1.301 -24.406 1.00 84.38 288 GLN A CA 1
ATOM 2234 C C . GLN A 1 288 ? -8.134 -0.208 -24.687 1.00 84.38 288 GLN A C 1
ATOM 2236 O O . GLN A 1 288 ? -8.541 -0.693 -25.746 1.00 84.38 288 GLN A O 1
ATOM 2241 N N . GLY A 1 289 ? -7.422 -0.908 -23.805 1.00 81.94 289 GLY A N 1
ATOM 2242 C CA . GLY A 1 289 ? -7.131 -2.344 -23.921 1.00 81.94 289 GLY A CA 1
ATOM 2243 C C . GLY A 1 289 ? -5.910 -2.722 -24.740 1.00 81.94 289 GLY A C 1
ATOM 2244 O O . GLY A 1 289 ? -5.417 -3.846 -24.635 1.00 81.94 289 GLY A O 1
ATOM 2245 N N . LYS A 1 290 ? -5.354 -1.779 -25.507 1.00 86.31 290 LYS A N 1
ATOM 2246 C CA . LYS A 1 290 ? -4.027 -1.924 -26.130 1.00 86.31 290 LYS A CA 1
ATOM 2247 C C . LYS A 1 290 ? -2.935 -1.150 -25.397 1.00 86.31 290 LYS A C 1
ATOM 2249 O O . LYS A 1 290 ? -1.756 -1.294 -25.726 1.00 86.31 290 LYS A O 1
ATOM 2254 N N . ARG A 1 291 ? -3.317 -0.319 -24.429 1.00 91.06 291 ARG A N 1
ATOM 2255 C CA . ARG A 1 291 ? -2.387 0.446 -23.603 1.00 91.06 291 ARG A CA 1
ATOM 2256 C C . ARG A 1 291 ? -1.671 -0.481 -22.614 1.00 91.06 291 ARG A C 1
ATOM 2258 O O . ARG A 1 291 ? -2.255 -1.456 -22.133 1.00 91.06 291 ARG A O 1
ATOM 2265 N N . PRO A 1 292 ? -0.398 -0.214 -22.299 1.00 93.06 292 PRO A N 1
ATOM 2266 C CA . PRO A 1 292 ? 0.238 -0.822 -21.142 1.00 93.06 292 PRO A CA 1
ATOM 2267 C C . PRO A 1 292 ? -0.358 -0.247 -19.847 1.00 93.06 292 PRO A C 1
ATOM 2269 O O . PRO A 1 292 ? -0.866 0.875 -19.834 1.00 93.06 292 PRO A O 1
ATOM 2272 N N . ALA A 1 293 ? -0.268 -0.999 -18.749 1.00 94.19 293 ALA A N 1
ATOM 2273 C CA . ALA A 1 293 ? -0.718 -0.541 -17.435 1.00 94.19 293 ALA A CA 1
ATOM 2274 C C . ALA A 1 293 ? 0.426 0.084 -16.633 1.00 94.19 293 ALA A C 1
ATOM 2276 O O . ALA A 1 293 ? 1.551 -0.422 -16.657 1.00 94.19 293 ALA A O 1
ATOM 2277 N N . MET A 1 294 ? 0.111 1.140 -15.881 1.00 95.88 294 MET A N 1
ATOM 2278 C CA . MET A 1 294 ? 0.984 1.753 -14.883 1.00 95.88 294 MET A CA 1
ATOM 2279 C C . MET A 1 294 ? 0.362 1.614 -13.494 1.00 95.88 294 MET A C 1
ATOM 2281 O O . MET A 1 294 ? -0.688 2.181 -13.218 1.00 95.88 294 MET A O 1
ATOM 2285 N N . TYR A 1 295 ? 1.020 0.864 -12.615 1.00 97.06 295 TYR A N 1
ATOM 2286 C CA . TYR A 1 295 ? 0.590 0.627 -11.241 1.00 97.06 295 TYR A CA 1
ATOM 2287 C C . TYR A 1 295 ? 1.224 1.639 -10.277 1.00 97.06 295 TYR A C 1
ATOM 2289 O O . TYR A 1 295 ? 2.415 1.567 -9.960 1.00 97.06 295 TYR A O 1
ATOM 2297 N N . GLY A 1 296 ? 0.425 2.593 -9.800 1.00 96.25 296 GLY A N 1
ATOM 2298 C CA . GLY A 1 296 ? 0.849 3.615 -8.845 1.00 96.25 296 GLY A CA 1
ATOM 2299 C C . GLY A 1 296 ? 0.891 3.075 -7.416 1.00 96.25 296 GLY A C 1
ATOM 2300 O O . GLY A 1 296 ? -0.104 3.148 -6.695 1.00 96.25 296 GLY A O 1
ATOM 2301 N N . CYS A 1 297 ? 2.046 2.557 -6.996 1.00 96.50 297 CYS A N 1
ATOM 2302 C CA . CYS A 1 297 ? 2.311 2.033 -5.653 1.00 96.50 297 CYS A CA 1
ATOM 2303 C C . CYS A 1 297 ? 2.663 3.161 -4.670 1.00 96.50 297 CYS A C 1
ATOM 2305 O O . CYS A 1 297 ? 3.734 3.168 -4.061 1.00 96.50 297 CYS A O 1
ATOM 2307 N N . GLU A 1 298 ? 1.749 4.120 -4.522 1.00 93.56 298 GLU A N 1
ATOM 2308 C CA . GLU A 1 298 ? 1.974 5.375 -3.802 1.00 93.56 298 GLU A CA 1
ATOM 2309 C C . GLU A 1 298 ? 1.042 5.546 -2.604 1.00 93.56 298 GLU A C 1
ATOM 2311 O O . GLU A 1 298 ? -0.112 5.116 -2.597 1.00 93.56 298 GLU A O 1
ATOM 2316 N N . ASN A 1 299 ? 1.520 6.252 -1.579 1.00 88.81 299 ASN A N 1
ATOM 2317 C CA . ASN A 1 299 ? 0.646 6.668 -0.479 1.00 88.81 299 ASN A CA 1
ATOM 2318 C C . ASN A 1 299 ? -0.295 7.814 -0.888 1.00 88.81 299 ASN A C 1
ATOM 2320 O O . ASN A 1 299 ? -1.397 7.908 -0.347 1.00 88.81 299 ASN A O 1
ATOM 2324 N N . ASP A 1 300 ? 0.124 8.670 -1.825 1.00 89.25 300 ASP A N 1
ATOM 2325 C CA . ASP A 1 300 ? -0.695 9.763 -2.350 1.00 89.25 300 ASP A CA 1
ATOM 2326 C C . ASP A 1 300 ? -1.462 9.315 -3.600 1.00 89.25 300 ASP A C 1
ATOM 2328 O O . ASP A 1 300 ? -0.970 9.358 -4.726 1.00 89.25 300 ASP A O 1
ATOM 2332 N N . GLN A 1 301 ? -2.703 8.887 -3.385 1.00 88.88 301 GLN A N 1
ATOM 2333 C CA . GLN A 1 301 ? -3.586 8.431 -4.457 1.00 88.88 301 GLN A CA 1
ATOM 2334 C C . GLN A 1 301 ? -3.986 9.566 -5.414 1.00 88.88 301 GLN A C 1
ATOM 2336 O O . GLN A 1 301 ? -4.240 9.298 -6.585 1.00 88.88 301 GLN A O 1
ATOM 2341 N N . LYS A 1 302 ? -3.989 10.828 -4.955 1.00 90.38 302 LYS A N 1
ATOM 2342 C CA . LYS A 1 302 ? -4.308 11.984 -5.809 1.00 90.38 302 LYS A CA 1
ATOM 2343 C C . LYS A 1 302 ? -3.184 12.262 -6.799 1.00 90.38 302 LYS A C 1
ATOM 2345 O O . LYS A 1 302 ? -3.448 12.611 -7.944 1.00 90.38 302 LYS A O 1
ATOM 2350 N N . ALA A 1 303 ? -1.933 12.072 -6.379 1.00 92.38 303 ALA A N 1
ATOM 2351 C CA . ALA A 1 303 ? -0.790 12.174 -7.281 1.00 92.38 303 ALA A CA 1
ATOM 2352 C C . ALA A 1 303 ? -0.866 11.131 -8.411 1.00 92.38 303 ALA A C 1
ATOM 2354 O O . ALA A 1 303 ? -0.557 11.446 -9.559 1.00 92.38 303 ALA A O 1
ATOM 2355 N N . VAL A 1 304 ? -1.331 9.912 -8.108 1.00 94.88 304 VAL A N 1
ATOM 2356 C CA . VAL A 1 304 ? -1.551 8.858 -9.115 1.00 94.88 304 VAL A CA 1
ATOM 2357 C C . VAL A 1 304 ? -2.712 9.209 -10.052 1.00 94.88 304 VAL A C 1
ATOM 2359 O O . VAL A 1 304 ? -2.592 9.007 -11.257 1.00 94.88 304 VAL A O 1
ATOM 2362 N N . GLU A 1 305 ? -3.809 9.770 -9.535 1.00 93.62 305 GLU A N 1
ATOM 2363 C CA . GLU A 1 305 ? -4.933 10.252 -10.358 1.00 93.62 305 GLU A CA 1
ATOM 2364 C C . GLU A 1 305 ? -4.485 11.339 -11.337 1.00 93.62 305 GLU A C 1
ATOM 2366 O O . GLU A 1 305 ? -4.693 11.198 -12.540 1.00 93.62 305 GLU A O 1
ATOM 2371 N N . LYS A 1 306 ? -3.771 12.355 -10.840 1.00 95.25 306 LYS A N 1
ATOM 2372 C CA . LYS A 1 306 ? -3.201 13.423 -11.669 1.00 95.25 306 LYS A CA 1
ATOM 2373 C C . LYS A 1 306 ? -2.249 12.871 -12.734 1.00 95.25 306 LYS A C 1
ATOM 2375 O O . LYS A 1 306 ? -2.298 13.288 -13.886 1.00 95.25 306 LYS A O 1
ATOM 2380 N N . LEU A 1 307 ? -1.405 11.897 -12.379 1.00 95.88 307 LEU A N 1
ATOM 2381 C CA . LEU A 1 307 ? -0.546 11.221 -13.352 1.00 95.88 307 LEU A CA 1
ATOM 2382 C C . LEU A 1 307 ? -1.373 10.507 -14.436 1.00 95.88 307 LEU A C 1
ATOM 2384 O O . LEU A 1 307 ? -1.015 10.557 -15.610 1.00 95.88 307 LEU A O 1
ATOM 2388 N N . GLY A 1 308 ? -2.475 9.855 -14.060 1.00 95.06 308 GLY A N 1
ATOM 2389 C CA . GLY A 1 308 ? -3.403 9.227 -15.002 1.00 95.06 308 GLY A CA 1
ATOM 2390 C C . GLY A 1 308 ? -4.055 10.217 -15.965 1.00 95.06 308 GLY A C 1
ATOM 2391 O O . GLY A 1 308 ? -4.193 9.909 -17.147 1.00 95.06 308 GLY A O 1
ATOM 2392 N N . GLU A 1 309 ? -4.393 11.418 -15.498 1.00 95.50 309 GLU A N 1
ATOM 2393 C CA . GLU A 1 309 ? -4.879 12.502 -16.357 1.00 95.50 309 GLU A CA 1
ATOM 2394 C C . GLU A 1 309 ? -3.802 12.955 -17.352 1.00 95.50 309 GLU A C 1
ATOM 2396 O O . GLU A 1 309 ? -4.078 13.055 -18.548 1.00 95.50 309 GLU A O 1
ATOM 2401 N N . THR A 1 310 ? -2.564 13.147 -16.885 1.00 96.25 310 THR A N 1
ATOM 2402 C CA . THR A 1 310 ? -1.416 13.532 -17.723 1.00 96.25 310 THR A CA 1
ATOM 2403 C C . THR A 1 310 ? -1.084 12.486 -18.791 1.00 96.25 310 THR A C 1
ATOM 2405 O O . THR A 1 310 ? -0.683 12.838 -19.898 1.00 96.25 310 THR A O 1
ATOM 2408 N N . LEU A 1 311 ? -1.244 11.196 -18.483 1.00 96.19 311 LEU A N 1
ATOM 2409 C CA . LEU A 1 311 ? -0.907 10.089 -19.388 1.00 96.19 311 LEU A CA 1
ATOM 2410 C C . LEU A 1 311 ? -2.118 9.505 -20.132 1.00 96.19 311 LEU A C 1
ATOM 2412 O O . LEU A 1 311 ? -2.034 8.421 -20.724 1.00 96.19 311 LEU A O 1
ATOM 2416 N N . LYS A 1 312 ? -3.250 10.214 -20.113 1.00 94.94 312 LYS A N 1
ATOM 2417 C CA . LYS A 1 312 ? -4.488 9.790 -20.765 1.00 94.94 312 LYS A CA 1
ATOM 2418 C C . LYS A 1 312 ? -4.243 9.479 -22.241 1.00 94.94 312 LYS A C 1
ATOM 2420 O O . LYS A 1 312 ? -3.638 10.263 -22.959 1.00 94.94 312 LYS A O 1
ATOM 2425 N N . GLY A 1 313 ? -4.744 8.331 -22.695 1.00 94.00 313 GLY A N 1
ATOM 2426 C CA . GLY A 1 313 ? -4.560 7.870 -24.075 1.00 94.00 313 GLY A CA 1
ATOM 2427 C C . GLY A 1 313 ? -3.339 6.973 -24.275 1.00 94.00 313 GLY A C 1
ATOM 2428 O O . GLY A 1 313 ? -3.362 6.139 -25.175 1.00 94.00 313 GLY A O 1
ATOM 2429 N N . LYS A 1 314 ? -2.334 7.055 -23.397 1.00 95.06 314 LYS A N 1
ATOM 2430 C CA . LYS A 1 314 ? -1.029 6.402 -23.581 1.00 95.06 314 LYS A CA 1
ATOM 2431 C C . LYS A 1 314 ? -0.865 5.168 -22.708 1.00 95.06 314 LYS A C 1
ATOM 2433 O O . LYS A 1 314 ? -0.469 4.114 -23.199 1.00 95.06 314 LYS A O 1
ATOM 2438 N N . VAL A 1 315 ? -1.209 5.280 -21.425 1.00 94.31 315 VAL A N 1
ATOM 2439 C CA . VAL A 1 315 ? -1.132 4.180 -20.451 1.00 94.31 315 VAL A CA 1
ATOM 2440 C C . VAL A 1 315 ? -2.404 4.118 -19.613 1.00 94.31 315 VAL A C 1
ATOM 2442 O O . VAL A 1 315 ? -3.043 5.141 -19.366 1.00 94.31 315 VAL A O 1
ATOM 2445 N N . ASP A 1 316 ? -2.767 2.921 -19.162 1.00 93.94 316 ASP A N 1
ATOM 2446 C CA . ASP A 1 316 ? -3.855 2.740 -18.206 1.00 93.94 316 ASP A CA 1
ATOM 2447 C C . ASP A 1 316 ? -3.287 2.813 -16.784 1.00 93.94 316 ASP A C 1
ATOM 2449 O O . ASP A 1 316 ? -2.630 1.887 -16.299 1.00 93.94 316 ASP A O 1
ATOM 2453 N N . THR A 1 317 ? -3.500 3.948 -16.121 1.00 94.19 317 THR A N 1
ATOM 2454 C CA . THR A 1 317 ? -3.030 4.162 -14.749 1.00 94.19 317 THR A CA 1
ATOM 2455 C C . THR A 1 317 ? -3.966 3.487 -13.753 1.00 94.19 317 THR A C 1
ATOM 2457 O O . THR A 1 317 ? -5.155 3.792 -13.681 1.00 94.19 317 THR A O 1
ATOM 2460 N N . VAL A 1 318 ? -3.409 2.587 -12.948 1.00 93.69 318 VAL A N 1
ATOM 2461 C CA . VAL A 1 318 ? -4.106 1.817 -11.922 1.00 93.69 318 VAL A CA 1
ATOM 2462 C C . VAL A 1 318 ? -3.548 2.194 -10.559 1.00 93.69 318 VAL A C 1
ATOM 2464 O O . VAL A 1 318 ? -2.344 2.123 -10.308 1.00 93.69 318 VAL A O 1
ATOM 2467 N N . LYS A 1 319 ? -4.435 2.583 -9.650 1.00 94.50 319 LYS A N 1
ATOM 2468 C CA . LYS A 1 319 ? -4.070 2.897 -8.271 1.00 94.50 319 LYS A CA 1
ATOM 2469 C C . LYS A 1 319 ? -3.735 1.624 -7.497 1.00 94.50 319 LYS A C 1
ATOM 2471 O O . LYS A 1 319 ? -4.396 0.601 -7.662 1.00 94.50 319 LYS A O 1
ATOM 2476 N N . CYS A 1 320 ? -2.759 1.692 -6.598 1.00 95.38 320 CYS A N 1
ATOM 2477 C CA . CYS A 1 320 ? -2.489 0.621 -5.645 1.00 95.38 320 CYS A CA 1
ATOM 2478 C C . CYS A 1 320 ? -2.506 1.167 -4.220 1.00 95.38 320 CYS A C 1
ATOM 2480 O O . CYS A 1 320 ? -1.867 2.176 -3.925 1.00 95.38 320 CYS A O 1
ATOM 2482 N N . MET A 1 321 ? -3.194 0.477 -3.312 1.00 94.94 321 MET A N 1
ATOM 2483 C CA . MET A 1 321 ? -2.969 0.662 -1.884 1.00 94.94 321 MET A CA 1
ATOM 2484 C C . MET A 1 321 ? -1.740 -0.147 -1.490 1.00 94.94 321 MET A C 1
ATOM 2486 O O . MET A 1 321 ? -1.644 -1.331 -1.798 1.00 94.94 321 MET A O 1
ATOM 2490 N N . VAL A 1 322 ? -0.804 0.504 -0.814 1.00 95.00 322 VAL A N 1
ATOM 2491 C CA . VAL A 1 322 ? 0.417 -0.117 -0.307 1.00 95.00 322 VAL A CA 1
ATOM 2492 C C . VAL A 1 322 ? 0.546 0.141 1.186 1.00 95.00 322 VAL A C 1
ATOM 2494 O O . VAL A 1 322 ? 0.254 1.245 1.662 1.00 95.00 322 VAL A O 1
ATOM 2497 N N . ASP A 1 323 ? 0.971 -0.869 1.935 1.00 94.75 323 ASP A N 1
ATOM 2498 C CA . ASP A 1 323 ? 1.190 -0.769 3.376 1.00 94.75 323 ASP A CA 1
ATOM 2499 C C . ASP A 1 323 ? 2.411 -1.585 3.795 1.00 94.75 323 ASP A C 1
ATOM 2501 O O . ASP A 1 323 ? 2.389 -2.812 3.736 1.00 94.75 323 ASP A O 1
ATOM 2505 N N . ARG A 1 324 ? 3.475 -0.890 4.205 1.00 93.12 324 ARG A N 1
ATOM 2506 C CA . ARG A 1 324 ? 4.603 -1.439 4.962 1.00 93.12 324 ARG A CA 1
ATOM 2507 C C . ARG A 1 324 ? 5.441 -0.304 5.547 1.00 93.12 324 ARG A C 1
ATOM 2509 O O . ARG A 1 324 ? 5.762 0.657 4.845 1.00 93.12 324 ARG A O 1
ATOM 2516 N N . ILE A 1 325 ? 5.845 -0.431 6.803 1.00 88.31 325 ILE A N 1
ATOM 2517 C CA . ILE A 1 325 ? 6.763 0.491 7.469 1.00 88.31 325 ILE A CA 1
ATOM 2518 C C . ILE A 1 325 ? 8.199 0.120 7.079 1.00 88.31 325 ILE A C 1
ATOM 2520 O O . ILE A 1 325 ? 8.676 -0.978 7.362 1.00 88.31 325 ILE A O 1
ATOM 2524 N N . CYS A 1 326 ? 8.884 1.052 6.413 1.00 90.38 326 CYS A N 1
ATOM 2525 C CA . CYS A 1 326 ? 10.279 0.918 5.991 1.00 90.38 326 CYS A CA 1
ATOM 2526 C C . CYS A 1 326 ? 11.083 2.084 6.586 1.00 90.38 326 CYS A C 1
ATOM 2528 O O . CYS A 1 326 ? 10.812 3.249 6.274 1.00 90.38 326 CYS A O 1
ATOM 2530 N N . ALA A 1 327 ? 12.041 1.774 7.456 1.00 86.06 327 ALA A N 1
ATOM 2531 C CA . ALA A 1 327 ? 12.741 2.744 8.290 1.00 86.06 327 ALA A CA 1
ATOM 2532 C C . ALA A 1 327 ? 13.907 3.399 7.542 1.00 86.06 327 ALA A C 1
ATOM 2534 O O . ALA A 1 327 ? 13.845 4.589 7.213 1.00 86.06 327 ALA A O 1
ATOM 2535 N N . GLU A 1 328 ? 14.921 2.613 7.195 1.00 88.88 328 GLU A N 1
ATOM 2536 C CA . GLU A 1 328 ? 16.207 3.095 6.688 1.00 88.88 328 GLU A CA 1
ATOM 2537 C C . GLU A 1 328 ? 16.657 2.292 5.469 1.00 88.88 328 GLU A C 1
ATOM 2539 O O . GLU A 1 328 ? 16.310 1.121 5.338 1.00 88.88 328 GLU A O 1
ATOM 2544 N N . ARG A 1 329 ? 17.410 2.935 4.571 1.00 94.31 329 ARG A N 1
ATOM 2545 C CA . ARG A 1 329 ? 18.090 2.289 3.447 1.00 94.31 329 ARG A CA 1
ATOM 2546 C C . ARG A 1 329 ? 19.580 2.575 3.548 1.00 94.31 329 ARG A C 1
ATOM 2548 O O . ARG A 1 329 ? 19.951 3.743 3.638 1.00 94.31 329 ARG A O 1
ATOM 2555 N N . SER A 1 330 ? 20.395 1.540 3.417 1.00 94.94 330 SER A N 1
ATOM 2556 C CA . SER A 1 330 ? 21.850 1.628 3.331 1.00 94.94 330 SER A CA 1
ATOM 2557 C C . SER A 1 330 ? 22.361 0.962 2.053 1.00 94.94 330 SER A C 1
ATOM 2559 O O . SER A 1 330 ? 21.684 0.127 1.451 1.00 94.94 330 SER A O 1
ATOM 2561 N N . VAL A 1 331 ? 23.553 1.367 1.620 1.00 96.19 331 VAL A N 1
ATOM 2562 C CA . VAL A 1 331 ? 24.308 0.697 0.558 1.00 96.19 331 VAL A CA 1
ATOM 2563 C C . VAL A 1 331 ? 25.589 0.179 1.194 1.00 96.19 331 VAL A C 1
ATOM 2565 O O . VAL A 1 331 ? 26.349 0.950 1.772 1.00 96.19 331 VAL A O 1
ATOM 2568 N N . ILE A 1 332 ? 25.795 -1.130 1.138 1.00 95.25 332 ILE A N 1
ATOM 2569 C CA . ILE A 1 332 ? 26.962 -1.813 1.687 1.00 95.25 332 ILE A CA 1
ATOM 2570 C C . ILE A 1 332 ? 27.844 -2.208 0.507 1.00 95.25 332 ILE A C 1
ATOM 2572 O O . ILE A 1 332 ? 27.423 -2.967 -0.367 1.00 95.25 332 ILE A O 1
ATOM 2576 N N . VAL A 1 333 ? 29.067 -1.682 0.472 1.00 94.50 333 VAL A N 1
ATOM 2577 C CA . VAL A 1 333 ? 30.064 -2.004 -0.556 1.00 94.50 333 VAL A CA 1
ATOM 2578 C C . VAL A 1 333 ? 31.062 -3.006 0.031 1.00 94.50 333 VAL A C 1
ATOM 2580 O O . VAL A 1 333 ? 31.757 -2.660 0.990 1.00 94.50 333 VAL A O 1
ATOM 2583 N N . PRO A 1 334 ? 31.142 -4.244 -0.487 1.00 90.56 334 PRO A N 1
ATOM 2584 C CA . PRO A 1 334 ? 32.106 -5.228 -0.005 1.00 90.56 334 PRO A CA 1
ATOM 2585 C C . PRO A 1 334 ? 33.556 -4.787 -0.233 1.00 90.56 334 PRO A C 1
ATOM 2587 O O . PRO A 1 334 ? 33.883 -4.168 -1.247 1.00 90.56 334 PRO A O 1
ATOM 2590 N N . ALA A 1 335 ? 34.447 -5.164 0.686 1.00 85.06 335 ALA A N 1
ATOM 2591 C CA . ALA A 1 335 ? 35.880 -4.966 0.505 1.00 85.06 335 ALA A CA 1
ATOM 2592 C C . ALA A 1 335 ? 36.399 -5.821 -0.667 1.00 85.06 335 ALA A C 1
ATOM 2594 O O . ALA A 1 335 ? 36.022 -6.982 -0.803 1.00 85.06 335 ALA A O 1
ATOM 2595 N N . GLY A 1 336 ? 37.276 -5.250 -1.496 1.00 79.69 336 GLY A N 1
ATOM 2596 C CA . GLY A 1 336 ? 37.952 -5.970 -2.583 1.00 79.69 336 GLY A CA 1
ATOM 2597 C C . GLY A 1 336 ? 37.299 -5.876 -3.965 1.00 79.69 336 GLY A C 1
ATOM 2598 O O . GLY A 1 336 ? 37.925 -6.279 -4.930 1.00 79.69 336 GLY A O 1
ATOM 2599 N N . GLY A 1 337 ? 36.097 -5.306 -4.109 1.00 78.81 337 GLY A N 1
ATOM 2600 C CA . GLY A 1 337 ? 35.500 -5.042 -5.433 1.00 78.81 337 GLY A CA 1
ATOM 2601 C C . GLY A 1 337 ? 34.853 -6.249 -6.132 1.00 78.81 337 GLY A C 1
ATOM 2602 O O . GLY A 1 337 ? 33.989 -6.057 -6.984 1.00 78.81 337 GLY A O 1
ATOM 2603 N N . ASP A 1 338 ? 35.209 -7.473 -5.735 1.00 88.12 338 ASP A N 1
ATOM 2604 C CA . ASP A 1 338 ? 34.804 -8.717 -6.412 1.00 88.12 338 ASP A CA 1
ATOM 2605 C C . ASP A 1 338 ? 33.365 -9.170 -6.126 1.00 88.12 338 ASP A C 1
ATOM 2607 O O . ASP A 1 338 ? 32.845 -10.052 -6.803 1.00 88.12 338 ASP A O 1
ATOM 2611 N N . LEU A 1 339 ? 32.710 -8.590 -5.118 1.00 92.44 339 LEU A N 1
ATOM 2612 C CA . LEU A 1 339 ? 31.341 -8.932 -4.727 1.00 92.44 339 LEU A CA 1
ATOM 2613 C C . LEU A 1 339 ? 30.373 -7.784 -5.049 1.00 92.44 339 LEU A C 1
ATOM 2615 O O . LEU A 1 339 ? 30.767 -6.615 -4.981 1.00 92.44 339 LEU A O 1
ATOM 2619 N N . PRO A 1 340 ? 29.095 -8.075 -5.357 1.00 93.12 340 PRO A N 1
ATOM 2620 C CA . PRO A 1 340 ? 28.097 -7.045 -5.633 1.00 93.12 340 PRO A CA 1
ATOM 2621 C C . PRO A 1 340 ? 27.843 -6.158 -4.409 1.00 93.12 340 PRO A C 1
ATOM 2623 O O . PRO A 1 340 ? 27.880 -6.630 -3.272 1.00 93.12 340 PRO A O 1
ATOM 2626 N N . CYS A 1 341 ? 27.511 -4.881 -4.634 1.00 94.44 341 CYS A N 1
ATOM 2627 C CA . CYS A 1 341 ? 26.949 -4.043 -3.569 1.00 94.44 341 CYS A CA 1
ATOM 2628 C C . CYS A 1 341 ? 25.655 -4.666 -3.030 1.00 94.44 341 CYS A C 1
ATOM 2630 O O . CYS A 1 341 ? 24.855 -5.186 -3.810 1.00 94.44 341 CYS A O 1
ATOM 2632 N N . ASP A 1 342 ? 25.407 -4.521 -1.729 1.00 95.88 342 ASP A N 1
ATOM 2633 C CA . ASP A 1 342 ? 24.120 -4.846 -1.116 1.00 95.88 342 ASP A CA 1
ATOM 2634 C C . ASP A 1 342 ? 23.369 -3.568 -0.729 1.00 95.88 342 ASP A C 1
ATOM 2636 O O . ASP A 1 342 ? 23.790 -2.796 0.133 1.00 95.88 342 ASP A O 1
ATOM 2640 N N . VAL A 1 343 ? 22.243 -3.327 -1.390 1.00 96.94 343 VAL A N 1
ATOM 2641 C CA . VAL A 1 343 ? 21.322 -2.237 -1.080 1.00 96.94 343 VAL A CA 1
ATOM 2642 C C . VAL A 1 343 ? 20.265 -2.787 -0.133 1.00 96.94 343 VAL A C 1
ATOM 2644 O O . VAL A 1 343 ? 19.275 -3.393 -0.553 1.00 96.94 343 VAL A O 1
ATOM 2647 N N . ASN A 1 344 ? 20.470 -2.559 1.159 1.00 96.38 344 ASN A N 1
ATOM 2648 C CA . ASN A 1 344 ? 19.608 -3.082 2.204 1.00 96.38 344 ASN A CA 1
ATOM 2649 C C . ASN A 1 344 ? 18.586 -2.038 2.670 1.00 96.38 344 ASN A C 1
ATOM 2651 O O . ASN A 1 344 ? 18.891 -0.852 2.814 1.00 96.38 344 ASN A O 1
ATOM 2655 N N . VAL A 1 345 ? 17.366 -2.487 2.959 1.00 95.75 345 VAL A N 1
ATOM 2656 C CA . VAL A 1 345 ? 16.354 -1.694 3.662 1.00 95.75 345 VAL A CA 1
ATOM 2657 C C . VAL A 1 345 ? 15.947 -2.376 4.964 1.00 95.75 345 VAL A C 1
ATOM 2659 O O . VAL A 1 345 ? 15.655 -3.572 4.996 1.00 95.75 345 VAL A O 1
ATOM 2662 N N . THR A 1 346 ? 15.875 -1.597 6.038 1.00 93.38 346 THR A N 1
ATOM 2663 C CA . THR A 1 346 ? 15.305 -2.034 7.313 1.00 93.38 346 THR A CA 1
ATOM 2664 C C . THR A 1 346 ? 13.799 -1.792 7.295 1.00 93.38 346 THR A C 1
ATOM 2666 O O . THR A 1 346 ? 13.339 -0.671 7.062 1.00 93.38 346 THR A O 1
ATOM 2669 N N . ALA A 1 347 ? 13.011 -2.834 7.536 1.00 92.25 347 ALA A N 1
ATOM 2670 C CA . ALA A 1 347 ? 11.555 -2.793 7.526 1.00 92.25 347 ALA A CA 1
ATOM 2671 C C . ALA A 1 347 ? 10.961 -3.621 8.668 1.00 92.25 347 ALA A C 1
ATOM 2673 O O . ALA A 1 347 ? 11.586 -4.552 9.175 1.00 92.25 347 ALA A O 1
ATOM 2674 N N . GLU A 1 348 ? 9.717 -3.315 9.030 1.00 90.88 348 GLU A N 1
ATOM 2675 C CA . GLU A 1 348 ? 8.982 -4.090 10.032 1.00 90.88 348 GLU A CA 1
ATOM 2676 C C . GLU A 1 348 ? 8.847 -5.586 9.638 1.00 90.88 348 GLU A C 1
ATOM 2678 O O . GLU A 1 348 ? 8.899 -5.925 8.440 1.00 90.88 348 GLU A O 1
ATOM 2683 N N . PRO A 1 349 ? 8.613 -6.492 10.614 1.00 90.62 349 PRO A N 1
ATOM 2684 C CA . PRO A 1 349 ? 8.405 -7.920 10.351 1.00 90.62 349 PRO A CA 1
ATOM 2685 C C . PRO A 1 349 ? 7.179 -8.227 9.483 1.00 90.62 349 PRO A C 1
ATOM 2687 O O . PRO A 1 349 ? 7.145 -9.244 8.787 1.00 90.62 349 PRO A O 1
ATOM 2690 N N . PHE A 1 350 ? 6.158 -7.362 9.498 1.00 91.31 350 PHE A N 1
ATOM 2691 C CA . PHE A 1 350 ? 5.000 -7.524 8.627 1.00 91.31 350 PHE A CA 1
ATOM 2692 C C . PHE A 1 350 ? 5.437 -7.524 7.156 1.00 91.31 350 PHE A C 1
ATOM 2694 O O . PHE A 1 350 ? 6.142 -6.628 6.700 1.00 91.31 350 PHE A O 1
ATOM 2701 N N . SER A 1 351 ? 4.985 -8.519 6.385 1.00 90.69 351 SER A N 1
ATOM 2702 C CA . SER A 1 351 ? 5.341 -8.669 4.965 1.00 90.69 351 SER A CA 1
ATOM 2703 C C . SER A 1 351 ? 4.928 -7.480 4.096 1.00 90.69 351 SER A C 1
ATOM 2705 O O . SER A 1 351 ? 5.486 -7.293 3.013 1.00 90.69 351 SER A O 1
ATOM 2707 N N . GLY A 1 352 ? 3.967 -6.699 4.587 1.00 93.62 352 GLY A N 1
ATOM 2708 C CA . GLY A 1 352 ? 3.277 -5.636 3.885 1.00 93.62 352 GLY A CA 1
ATOM 2709 C C . GLY A 1 352 ? 2.071 -6.133 3.095 1.00 93.62 352 GLY A C 1
ATOM 2710 O O . GLY A 1 352 ? 1.786 -7.333 3.075 1.00 93.62 352 GLY A O 1
ATOM 2711 N N . GLU A 1 353 ? 1.377 -5.199 2.453 1.00 95.06 353 GLU A N 1
ATOM 2712 C CA . GLU A 1 353 ? 0.182 -5.433 1.639 1.00 95.06 353 GLU A CA 1
ATOM 2713 C C . GLU A 1 353 ? 0.212 -4.535 0.391 1.00 95.06 353 GLU A C 1
ATOM 2715 O O . GLU A 1 353 ? 0.565 -3.358 0.477 1.00 95.06 353 GLU A O 1
ATOM 2720 N N . ILE A 1 354 ? -0.125 -5.099 -0.769 1.00 96.19 354 ILE A N 1
ATOM 2721 C CA . ILE A 1 354 ? -0.306 -4.407 -2.049 1.00 96.19 354 ILE A CA 1
ATOM 2722 C C . ILE A 1 354 ? -1.698 -4.781 -2.553 1.00 96.19 354 ILE A C 1
ATOM 2724 O O . ILE A 1 354 ? -1.942 -5.943 -2.865 1.00 96.19 354 ILE A O 1
ATOM 2728 N N . VAL A 1 355 ? -2.605 -3.815 -2.661 1.00 95.00 355 VAL A N 1
ATOM 2729 C CA . VAL A 1 355 ? -3.958 -4.030 -3.187 1.00 95.00 355 VAL A CA 1
ATOM 2730 C C . VAL A 1 355 ? -4.130 -3.219 -4.456 1.00 95.00 355 VAL A C 1
ATOM 2732 O O . VAL A 1 355 ? -4.045 -1.991 -4.434 1.00 95.00 355 VAL A O 1
ATOM 2735 N N . VAL A 1 356 ? -4.364 -3.903 -5.570 1.00 93.12 356 VAL A N 1
ATOM 2736 C CA . VAL A 1 356 ? -4.603 -3.272 -6.870 1.00 93.12 356 VAL A CA 1
ATOM 2737 C C . VAL A 1 356 ? -6.037 -2.762 -6.918 1.00 93.12 356 VAL A C 1
ATOM 2739 O O . VAL A 1 356 ? -6.975 -3.540 -6.781 1.00 93.12 356 VAL A O 1
ATOM 2742 N N . LEU A 1 357 ? -6.222 -1.459 -7.096 1.00 90.25 357 LEU A N 1
ATOM 2743 C CA . LEU A 1 357 ? -7.534 -0.829 -7.011 1.00 90.25 357 LEU A CA 1
ATOM 2744 C C . LEU A 1 357 ? -8.155 -0.737 -8.402 1.00 90.25 357 LEU A C 1
ATOM 2746 O O . LEU A 1 357 ? -7.667 0.019 -9.239 1.00 90.25 357 LEU A O 1
ATOM 2750 N N . SER A 1 358 ? -9.232 -1.495 -8.616 1.00 80.88 358 SER A N 1
ATOM 2751 C CA . SER A 1 358 ? -10.094 -1.432 -9.806 1.00 80.88 358 SER A CA 1
ATOM 2752 C C . SER A 1 358 ? -9.321 -1.357 -11.134 1.00 80.88 358 SER A C 1
ATOM 2754 O O . SER A 1 358 ? -9.442 -0.362 -11.852 1.00 80.88 358 SER A O 1
ATOM 2756 N N . PRO A 1 359 ? -8.495 -2.368 -11.471 1.00 81.81 359 PRO A N 1
ATOM 2757 C CA . PRO A 1 359 ? -7.836 -2.388 -12.770 1.00 81.81 359 PRO A CA 1
ATOM 2758 C C . PRO A 1 359 ? -8.893 -2.456 -13.890 1.00 81.81 359 PRO A C 1
ATOM 2760 O O . PRO A 1 359 ? -9.888 -3.170 -13.728 1.00 81.81 359 PRO A O 1
ATOM 2763 N N . PRO A 1 360 ? -8.693 -1.764 -15.028 1.00 78.81 360 PRO A N 1
ATOM 2764 C CA . PRO A 1 360 ? -9.487 -2.006 -16.229 1.00 78.81 360 PRO A CA 1
ATOM 2765 C C . PRO A 1 360 ? -9.482 -3.497 -16.597 1.00 78.81 360 PRO A C 1
ATOM 2767 O O . PRO A 1 360 ? -8.474 -4.177 -16.402 1.00 78.81 360 PRO A O 1
ATOM 2770 N N . GLU A 1 361 ? -10.596 -4.015 -17.118 1.00 74.25 361 GLU A N 1
ATOM 2771 C CA . GLU A 1 361 ? -10.766 -5.451 -17.414 1.00 74.25 361 GLU A CA 1
ATOM 2772 C C . GLU A 1 361 ? -9.703 -5.990 -18.392 1.00 74.25 361 GLU A C 1
ATOM 2774 O O . GLU A 1 361 ? -9.276 -7.141 -18.314 1.00 74.25 361 GLU A O 1
ATOM 2779 N N . ASP A 1 362 ? -9.235 -5.122 -19.281 1.00 77.62 362 ASP A N 1
ATOM 2780 C CA . ASP A 1 362 ? -8.238 -5.353 -20.321 1.00 77.62 362 ASP A CA 1
ATOM 2781 C C . ASP A 1 362 ? -6.796 -5.003 -19.902 1.00 77.62 362 ASP A C 1
ATOM 2783 O O . ASP A 1 362 ? -5.832 -5.354 -20.605 1.00 77.62 362 ASP A O 1
ATOM 2787 N N . ALA A 1 363 ? -6.619 -4.368 -18.738 1.00 78.75 363 ALA A N 1
ATOM 2788 C CA . ALA A 1 363 ? -5.306 -3.993 -18.242 1.00 78.75 363 ALA A CA 1
ATOM 2789 C C . ALA A 1 363 ? -4.428 -5.243 -18.022 1.00 78.75 363 ALA A C 1
ATOM 2791 O O . ALA A 1 363 ? -4.868 -6.239 -17.433 1.00 78.75 363 ALA A O 1
ATOM 2792 N N . PRO A 1 364 ? -3.157 -5.228 -18.474 1.00 81.19 364 PRO A N 1
ATOM 2793 C CA . PRO A 1 364 ? -2.212 -6.287 -18.143 1.00 81.19 364 PRO A CA 1
ATOM 2794 C C . PRO A 1 364 ? -2.134 -6.465 -16.636 1.00 81.19 364 PRO A C 1
ATOM 2796 O O . PRO A 1 364 ? -1.852 -5.486 -15.969 1.00 81.19 364 PRO A O 1
ATOM 2799 N N . ARG A 1 365 ? -2.281 -7.687 -16.107 1.00 83.31 365 ARG A N 1
ATOM 2800 C CA . ARG A 1 365 ? -2.052 -7.953 -14.675 1.00 83.31 365 ARG A CA 1
ATOM 2801 C C . ARG A 1 365 ? -0.691 -7.406 -14.221 1.00 83.31 365 ARG A C 1
ATOM 2803 O O . ARG A 1 365 ? 0.276 -7.532 -14.986 1.00 83.31 365 ARG A O 1
ATOM 2810 N N . PRO A 1 366 ? -0.577 -6.908 -12.975 1.00 84.12 366 PRO A N 1
ATOM 2811 C CA . PRO A 1 366 ? 0.702 -6.439 -12.461 1.00 84.12 366 PRO A CA 1
ATOM 2812 C C . PRO A 1 366 ? 1.743 -7.559 -12.519 1.00 84.12 366 PRO A C 1
ATOM 2814 O O . PRO A 1 366 ? 1.412 -8.744 -12.454 1.00 84.12 366 PRO A O 1
ATOM 2817 N N . ALA A 1 367 ? 3.015 -7.189 -12.619 1.00 85.75 367 ALA A N 1
ATOM 2818 C CA . ALA A 1 367 ? 4.131 -8.115 -12.425 1.00 85.75 367 ALA A CA 1
ATOM 2819 C C . ALA A 1 367 ? 4.596 -8.075 -10.955 1.00 85.75 367 ALA A C 1
ATOM 2821 O O . ALA A 1 367 ? 5.768 -7.850 -10.649 1.00 85.75 367 ALA A O 1
ATOM 2822 N N . PHE A 1 368 ? 3.623 -8.242 -10.051 1.00 87.50 368 PHE A N 1
ATOM 2823 C CA . PHE A 1 368 ? 3.782 -8.423 -8.609 1.00 87.50 368 PHE A CA 1
ATOM 2824 C C . PHE A 1 368 ? 2.957 -9.641 -8.197 1.00 87.50 368 PHE A C 1
ATOM 2826 O O . PHE A 1 368 ? 1.759 -9.676 -8.478 1.00 87.50 368 PHE A O 1
ATOM 2833 N N . VAL A 1 369 ? 3.558 -10.608 -7.501 1.00 88.94 369 VAL A N 1
ATOM 2834 C CA . VAL A 1 369 ? 2.846 -11.804 -7.016 1.00 88.94 369 VAL A CA 1
ATOM 2835 C C . VAL A 1 369 ? 3.227 -12.159 -5.577 1.00 88.94 369 VAL A C 1
ATOM 2837 O O . VAL A 1 369 ? 4.248 -11.719 -5.038 1.00 88.94 369 VAL A O 1
ATOM 2840 N N . GLY A 1 370 ? 2.404 -12.997 -4.949 1.00 88.69 370 GLY A N 1
ATOM 2841 C CA . GLY A 1 370 ? 2.610 -13.533 -3.604 1.00 88.69 370 GLY A CA 1
ATOM 2842 C C . GLY A 1 370 ? 1.469 -13.197 -2.645 1.00 88.69 370 GLY A C 1
ATOM 2843 O O . GLY A 1 370 ? 0.612 -12.380 -2.951 1.00 88.69 370 GLY A O 1
ATOM 2844 N N . GLY A 1 371 ? 1.476 -13.810 -1.457 1.00 88.69 371 GLY A N 1
ATOM 2845 C CA . GLY A 1 371 ? 0.379 -13.679 -0.482 1.00 88.69 371 GLY A CA 1
ATOM 2846 C C . GLY A 1 371 ? 0.157 -12.269 0.088 1.00 88.69 371 GLY A C 1
ATOM 2847 O O . GLY A 1 371 ? -0.843 -12.032 0.751 1.00 88.69 371 GLY A O 1
ATOM 2848 N N . ASN A 1 372 ? 1.074 -11.332 -0.168 1.00 91.62 372 ASN A N 1
ATOM 2849 C CA . ASN A 1 372 ? 0.931 -9.917 0.174 1.00 91.62 372 ASN A CA 1
ATOM 2850 C C . ASN A 1 372 ? 0.344 -9.068 -0.968 1.00 91.62 372 ASN A C 1
ATOM 2852 O O . ASN A 1 372 ? 0.234 -7.858 -0.803 1.00 91.62 372 ASN A O 1
ATOM 2856 N N . VAL A 1 373 ? 0.013 -9.667 -2.116 1.00 93.06 373 VAL A N 1
ATOM 2857 C CA . VAL A 1 373 ? -0.595 -8.989 -3.267 1.00 93.06 373 VAL A CA 1
ATOM 2858 C C . VAL A 1 373 ? -2.042 -9.441 -3.403 1.00 93.06 373 VAL A C 1
ATOM 2860 O O . VAL A 1 373 ? -2.320 -10.634 -3.494 1.00 93.06 373 VAL A O 1
ATOM 2863 N N . GLN A 1 374 ? -2.962 -8.487 -3.445 1.00 91.50 374 GLN A N 1
ATOM 2864 C CA . GLN A 1 374 ? -4.385 -8.726 -3.633 1.00 91.50 374 GLN A CA 1
ATOM 2865 C C . GLN A 1 374 ? -4.870 -7.986 -4.874 1.00 91.50 374 GLN A C 1
ATOM 2867 O O . GLN A 1 374 ? -4.551 -6.816 -5.100 1.00 91.50 374 GLN A O 1
ATOM 2872 N N . ILE A 1 375 ? -5.676 -8.682 -5.668 1.00 90.00 375 ILE A N 1
ATOM 2873 C CA . ILE A 1 375 ? -6.364 -8.127 -6.831 1.00 90.00 375 ILE A CA 1
ATOM 2874 C C . ILE A 1 375 ? -7.853 -8.385 -6.595 1.00 90.00 375 ILE A C 1
ATOM 2876 O O . ILE A 1 375 ? -8.350 -9.453 -6.959 1.00 90.00 375 ILE A O 1
ATOM 2880 N N . PRO A 1 376 ? -8.546 -7.471 -5.897 1.00 88.56 376 PRO A N 1
ATOM 2881 C CA . PRO A 1 376 ? -9.965 -7.613 -5.627 1.00 88.56 376 PRO A CA 1
ATOM 2882 C C . PRO A 1 376 ? -10.759 -7.693 -6.931 1.00 88.56 376 PRO A C 1
ATOM 2884 O O . PRO A 1 376 ? -10.454 -7.000 -7.901 1.00 88.56 376 PRO A O 1
ATOM 2887 N N . ILE A 1 377 ? -11.783 -8.543 -6.944 1.00 82.19 377 ILE A N 1
ATOM 2888 C CA . ILE A 1 377 ? -12.631 -8.774 -8.124 1.00 82.19 377 ILE A CA 1
ATOM 2889 C C . ILE A 1 377 ? -13.670 -7.654 -8.249 1.00 82.19 377 ILE A C 1
ATOM 2891 O O . ILE A 1 377 ? -14.100 -7.310 -9.346 1.00 82.19 377 ILE A O 1
ATOM 2895 N N . LEU A 1 378 ? -14.073 -7.079 -7.112 1.00 83.94 378 LEU A N 1
ATOM 2896 C CA . LEU A 1 378 ? -15.055 -6.004 -7.037 1.00 83.94 378 LEU A CA 1
ATOM 2897 C C . LEU A 1 378 ? -14.402 -4.717 -6.535 1.00 83.94 378 LEU A C 1
ATOM 2899 O O . LEU A 1 378 ? -13.635 -4.727 -5.571 1.00 83.94 378 LEU A O 1
ATOM 2903 N N . GLU A 1 3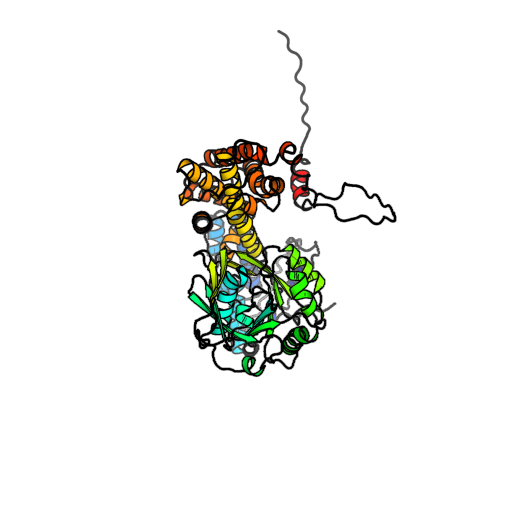79 ? -14.809 -3.582 -7.101 1.00 86.50 379 GLU A N 1
ATOM 2904 C CA . GLU A 1 379 ? -14.398 -2.256 -6.623 1.00 86.50 379 GLU A CA 1
ATOM 2905 C C . GLU A 1 379 ? -14.721 -2.054 -5.132 1.00 86.50 379 GLU A C 1
ATOM 2907 O O . GLU A 1 379 ? -13.919 -1.500 -4.382 1.00 86.50 379 GLU A O 1
ATOM 2912 N N . ALA A 1 380 ? -15.862 -2.571 -4.666 1.00 86.75 380 ALA A N 1
ATOM 2913 C CA . ALA A 1 380 ? -16.258 -2.487 -3.263 1.00 86.75 380 ALA A CA 1
ATOM 2914 C C . ALA A 1 380 ? -15.268 -3.197 -2.316 1.00 86.75 380 ALA A C 1
ATOM 2916 O O . ALA A 1 380 ? -15.007 -2.697 -1.222 1.00 86.75 380 ALA A O 1
ATOM 2917 N N . GLN A 1 381 ? -14.672 -4.318 -2.745 1.00 90.88 381 GLN A N 1
ATOM 2918 C CA . GLN A 1 381 ? -13.635 -5.019 -1.979 1.00 90.88 381 GLN A CA 1
ATOM 2919 C C . GLN A 1 381 ? -12.342 -4.189 -1.931 1.00 90.88 381 GLN A C 1
ATOM 2921 O O . GLN A 1 381 ? -11.741 -4.037 -0.869 1.00 90.88 381 GLN A O 1
ATOM 2926 N N . ALA A 1 382 ? -11.933 -3.601 -3.062 1.00 90.50 382 ALA A N 1
ATOM 2927 C CA . ALA A 1 382 ? -10.770 -2.716 -3.120 1.00 90.50 382 ALA A CA 1
ATOM 2928 C C . ALA A 1 382 ? -10.942 -1.496 -2.202 1.00 90.50 382 ALA A C 1
ATOM 2930 O O . ALA A 1 382 ? -10.049 -1.171 -1.415 1.00 90.50 382 ALA A O 1
ATOM 2931 N N . ARG A 1 383 ? -12.126 -0.870 -2.234 1.00 90.69 383 ARG A N 1
ATOM 2932 C CA . ARG A 1 383 ? -12.484 0.242 -1.347 1.00 90.69 383 ARG A CA 1
ATOM 2933 C C . ARG A 1 383 ? -12.426 -0.168 0.125 1.00 90.69 383 ARG A C 1
ATOM 2935 O O . ARG A 1 383 ? -11.883 0.590 0.926 1.00 90.69 383 ARG A O 1
ATOM 2942 N N . TYR A 1 384 ? -12.924 -1.358 0.465 1.00 94.88 384 TYR A N 1
ATOM 2943 C CA . TYR A 1 384 ? -12.818 -1.917 1.813 1.00 94.88 384 TYR A CA 1
ATOM 2944 C C . TYR A 1 384 ? -11.358 -2.017 2.279 1.00 94.88 384 TYR A C 1
ATOM 2946 O O . TYR A 1 384 ? -11.029 -1.509 3.349 1.00 94.88 384 TYR A O 1
ATOM 2954 N N . PHE A 1 385 ? -10.455 -2.598 1.482 1.00 95.12 385 PHE A N 1
ATOM 2955 C CA . PHE A 1 385 ? -9.046 -2.719 1.874 1.00 95.12 385 PHE A CA 1
ATOM 2956 C C . PHE A 1 385 ? -8.375 -1.357 2.091 1.00 95.12 385 PHE A C 1
ATOM 2958 O O . PHE A 1 385 ? -7.656 -1.167 3.078 1.00 95.12 385 PHE A O 1
ATOM 2965 N N . CYS A 1 386 ? -8.646 -0.384 1.214 1.00 92.25 386 CYS A N 1
ATOM 2966 C CA . CYS A 1 386 ? -8.176 0.991 1.384 1.00 92.25 386 CYS A CA 1
ATOM 2967 C C . CYS A 1 386 ? -8.663 1.606 2.692 1.00 92.25 386 CYS A C 1
ATOM 2969 O O . CYS A 1 386 ? -7.865 2.143 3.465 1.00 92.25 386 CYS A O 1
ATOM 2971 N N . GLN A 1 387 ? -9.966 1.520 2.940 1.00 92.50 387 GLN A N 1
ATOM 2972 C CA . GLN A 1 387 ? -10.583 2.145 4.096 1.00 92.50 387 GLN A CA 1
ATOM 2973 C C . GLN A 1 387 ? -10.157 1.458 5.394 1.00 92.50 387 GLN A C 1
ATOM 2975 O O . GLN A 1 387 ? -9.824 2.141 6.360 1.00 92.50 387 GLN A O 1
ATOM 2980 N N . ARG A 1 388 ? -10.020 0.127 5.399 1.00 95.81 388 ARG A N 1
ATOM 2981 C CA . ARG A 1 388 ? -9.444 -0.629 6.518 1.00 95.81 388 ARG A CA 1
ATOM 2982 C C . ARG A 1 388 ? -8.045 -0.126 6.868 1.00 95.81 388 ARG A C 1
ATOM 2984 O O . ARG A 1 388 ? -7.780 0.115 8.041 1.00 95.81 388 ARG A O 1
ATOM 2991 N N . LYS A 1 389 ? -7.157 0.093 5.887 1.00 94.38 389 LYS A N 1
ATOM 2992 C CA . LYS A 1 389 ? -5.826 0.679 6.148 1.00 94.38 389 LYS A CA 1
ATOM 2993 C C . LYS A 1 389 ? -5.945 2.099 6.717 1.00 94.38 389 LYS A C 1
ATOM 2995 O O . LYS A 1 389 ? -5.264 2.440 7.685 1.00 94.38 389 LYS A O 1
ATOM 3000 N N . ILE A 1 390 ? -6.797 2.944 6.132 1.00 92.50 390 ILE A N 1
ATOM 3001 C CA . ILE A 1 390 ? -6.993 4.329 6.592 1.00 92.50 390 ILE A CA 1
ATOM 3002 C C . ILE A 1 390 ? -7.477 4.362 8.043 1.00 92.50 390 ILE A C 1
ATOM 3004 O O . ILE A 1 390 ? -6.949 5.132 8.843 1.00 92.50 390 ILE A O 1
ATOM 3008 N N . LEU A 1 391 ? -8.438 3.514 8.394 1.00 95.12 391 LEU A N 1
ATOM 3009 C CA . LEU A 1 391 ? -8.980 3.425 9.739 1.00 95.12 391 LEU A CA 1
ATOM 3010 C C . LEU A 1 391 ? -7.973 2.755 10.681 1.00 95.12 391 LEU A C 1
ATOM 3012 O O . LEU A 1 391 ? -7.445 3.398 11.586 1.00 95.12 391 LEU A O 1
ATOM 3016 N N . CYS A 1 392 ? -7.663 1.483 10.462 1.00 95.12 392 CYS A N 1
ATOM 3017 C CA . CYS A 1 392 ? -6.943 0.661 11.428 1.00 95.12 392 CYS A CA 1
ATOM 3018 C C . CYS A 1 392 ? -5.444 0.964 11.498 1.00 95.12 392 CYS A C 1
ATOM 3020 O O . CYS A 1 392 ? -4.887 0.825 12.575 1.00 95.12 392 CYS A O 1
ATOM 3022 N N . VAL A 1 393 ? -4.798 1.416 10.416 1.00 93.69 393 VAL A N 1
ATOM 3023 C CA . VAL A 1 393 ? -3.367 1.775 10.433 1.00 93.69 393 VAL A CA 1
ATOM 3024 C C . VAL A 1 393 ? -3.205 3.277 10.614 1.00 93.69 393 VAL A C 1
ATOM 3026 O O . VAL A 1 393 ? -2.789 3.735 11.675 1.00 93.69 393 VAL A O 1
ATOM 3029 N N . ASN A 1 394 ? -3.593 4.085 9.625 1.00 92.69 394 ASN A N 1
ATOM 3030 C CA . ASN A 1 394 ? -3.363 5.534 9.690 1.00 92.69 394 ASN A CA 1
ATOM 3031 C C . ASN A 1 394 ? -4.132 6.191 10.850 1.00 92.69 394 ASN A C 1
ATOM 3033 O O . ASN A 1 394 ? -3.628 7.119 11.492 1.00 92.69 394 ASN A O 1
ATOM 3037 N N . GLY A 1 395 ? -5.355 5.730 11.114 1.00 95.31 395 GLY A N 1
ATOM 3038 C CA . GLY A 1 395 ? -6.191 6.211 12.204 1.00 95.31 395 GLY A CA 1
ATOM 3039 C C . GLY A 1 395 ? -5.653 5.810 13.574 1.00 95.31 395 GLY A C 1
ATOM 3040 O O . GLY A 1 395 ? -5.557 6.669 14.451 1.00 95.31 395 GLY A O 1
ATOM 3041 N N . MET A 1 396 ? -5.222 4.560 13.765 1.00 96.06 396 MET A N 1
ATOM 3042 C CA . MET A 1 396 ? -4.608 4.149 15.036 1.00 96.06 396 MET A CA 1
ATOM 3043 C C . MET A 1 396 ? -3.267 4.828 15.285 1.00 96.06 396 MET A C 1
ATOM 3045 O O . MET A 1 396 ? -3.019 5.269 16.400 1.00 96.06 396 MET A O 1
ATOM 3049 N N . HIS A 1 397 ? -2.463 5.047 14.246 1.00 93.50 397 HIS A N 1
ATOM 3050 C CA . HIS A 1 397 ? -1.221 5.802 14.383 1.00 93.50 397 HIS A CA 1
ATOM 3051 C C . HIS A 1 397 ? -1.480 7.246 14.842 1.00 93.50 397 HIS A C 1
ATOM 3053 O O . HIS A 1 397 ? -0.806 7.780 15.718 1.00 93.50 397 HIS A O 1
ATOM 3059 N N . THR A 1 398 ? -2.535 7.863 14.298 1.00 95.56 398 THR A N 1
ATOM 3060 C CA . THR A 1 398 ? -2.995 9.193 14.727 1.00 95.56 398 THR A CA 1
ATOM 3061 C C . THR A 1 398 ? -3.513 9.165 16.171 1.00 95.56 398 THR A C 1
ATOM 3063 O O . THR A 1 398 ? -3.278 10.104 16.923 1.00 95.56 398 THR A O 1
ATOM 3066 N N . THR A 1 399 ? -4.181 8.080 16.571 1.00 96.81 399 THR A N 1
ATOM 3067 C CA . THR A 1 399 ? -4.676 7.875 17.943 1.00 96.81 399 THR A CA 1
ATOM 3068 C C . THR A 1 399 ? -3.508 7.811 18.930 1.00 96.81 399 THR A C 1
ATOM 3070 O O . THR A 1 399 ? -3.513 8.548 19.911 1.00 96.81 399 THR A O 1
ATOM 3073 N N . LEU A 1 400 ? -2.467 7.030 18.623 1.00 95.75 400 LEU A N 1
ATOM 3074 C CA . LEU A 1 400 ? -1.233 6.956 19.415 1.00 95.75 400 LEU A CA 1
ATOM 3075 C C . LEU A 1 400 ? -0.533 8.310 19.528 1.00 95.75 400 LEU A C 1
ATOM 3077 O O . LEU A 1 400 ? -0.113 8.690 20.618 1.00 95.75 400 LEU A O 1
ATOM 3081 N N . ALA A 1 401 ? -0.447 9.068 18.433 1.00 96.06 401 ALA A N 1
ATOM 3082 C CA . ALA A 1 401 ? 0.149 10.400 18.453 1.00 96.06 401 ALA A CA 1
ATOM 3083 C C . ALA A 1 401 ? -0.608 11.360 19.382 1.00 96.06 401 ALA A C 1
ATOM 3085 O O . ALA A 1 401 ? 0.015 12.031 20.201 1.00 96.06 401 ALA A O 1
ATOM 3086 N N . PHE A 1 402 ? -1.943 11.394 19.321 1.00 97.25 402 PHE A N 1
ATOM 3087 C CA . PHE A 1 402 ? -2.727 12.229 20.234 1.00 97.25 402 PHE A CA 1
ATOM 3088 C C . PHE A 1 402 ? -2.682 11.738 21.680 1.00 97.25 402 PHE A C 1
ATOM 3090 O O . PHE A 1 402 ? -2.566 12.568 22.571 1.00 97.25 402 PHE A O 1
ATOM 3097 N N . MET A 1 403 ? -2.710 10.427 21.935 1.00 96.75 403 MET A N 1
ATOM 3098 C CA . MET A 1 403 ? -2.543 9.898 23.295 1.00 96.75 403 MET A CA 1
ATOM 3099 C C . MET A 1 403 ? -1.176 10.269 23.882 1.00 96.75 403 MET A C 1
ATOM 3101 O O . MET A 1 403 ? -1.099 10.688 25.034 1.00 96.75 403 MET A O 1
ATOM 3105 N N . THR A 1 404 ? -0.121 10.190 23.066 1.00 96.56 404 THR A N 1
ATOM 3106 C CA . THR A 1 404 ? 1.246 10.584 23.435 1.00 96.56 404 THR A CA 1
ATOM 3107 C C . THR A 1 404 ? 1.299 12.074 23.783 1.00 96.56 404 THR A C 1
ATOM 3109 O O . THR A 1 404 ? 1.775 12.437 24.857 1.00 96.56 404 THR A O 1
ATOM 3112 N N . LEU A 1 405 ? 0.732 12.942 22.933 1.00 96.44 405 LEU A N 1
ATOM 3113 C CA . LEU A 1 405 ? 0.617 14.374 23.224 1.00 96.44 405 LEU A CA 1
ATOM 3114 C C . LEU A 1 405 ? -0.185 14.630 24.504 1.00 96.44 405 LEU A C 1
ATOM 3116 O O . LEU A 1 405 ? 0.267 15.364 25.371 1.00 96.44 405 LEU A O 1
ATOM 3120 N N . CYS A 1 406 ? -1.350 14.004 24.676 1.00 95.56 406 CYS A N 1
ATOM 3121 C CA . CYS A 1 406 ? -2.174 14.199 25.868 1.00 95.56 406 CYS A CA 1
ATOM 3122 C C . CYS A 1 406 ? -1.446 13.812 27.164 1.00 95.56 406 CYS A C 1
ATOM 3124 O O . CYS A 1 406 ? -1.700 14.441 28.192 1.00 95.56 406 CYS A O 1
ATOM 3126 N N . LYS A 1 407 ? -0.558 12.809 27.103 1.00 94.62 407 LYS A N 1
ATOM 3127 C CA . LYS A 1 407 ? 0.229 12.304 28.233 1.00 94.62 407 LYS A CA 1
ATOM 3128 C C . LYS A 1 407 ? 1.413 13.200 28.588 1.00 94.62 407 LYS A C 1
ATOM 3130 O O . LYS A 1 407 ? 1.620 13.487 29.764 1.00 94.62 407 LYS A O 1
ATOM 3135 N N . PHE A 1 408 ? 2.206 13.595 27.596 1.00 94.50 408 PHE A N 1
ATOM 3136 C CA . PHE A 1 408 ? 3.491 14.259 27.837 1.00 94.50 408 PHE A CA 1
ATOM 3137 C C . PHE A 1 408 ? 3.431 15.779 27.673 1.00 94.50 408 PHE A C 1
ATOM 3139 O O . PHE A 1 408 ? 4.206 16.495 28.308 1.00 94.50 408 PHE A O 1
ATOM 3146 N N . GLU A 1 409 ? 2.496 16.288 26.872 1.00 93.88 409 GLU A N 1
ATOM 3147 C CA . GLU A 1 409 ? 2.387 17.710 26.572 1.00 93.88 409 GLU A CA 1
ATOM 3148 C C . GLU A 1 409 ? 1.474 18.423 27.575 1.00 93.88 409 GLU A C 1
ATOM 3150 O O . GLU A 1 409 ? 0.259 18.186 27.638 1.00 93.88 409 GLU A O 1
ATOM 3155 N N . LYS A 1 410 ? 2.070 19.332 28.355 1.00 87.50 410 LYS A N 1
ATOM 3156 C CA . LYS A 1 410 ? 1.368 20.120 29.381 1.00 87.50 410 LYS A CA 1
ATOM 3157 C C . LYS A 1 410 ? 0.678 21.358 28.804 1.00 87.50 410 LYS A C 1
ATOM 3159 O O . LYS A 1 410 ? -0.262 21.861 29.414 1.00 87.50 410 LYS A O 1
ATOM 3164 N N . GLY A 1 411 ? 1.150 21.859 27.661 1.00 86.19 411 GLY A N 1
ATOM 3165 C CA . GLY A 1 411 ? 0.598 23.037 26.992 1.00 86.19 411 GLY A CA 1
ATOM 3166 C C . GLY A 1 411 ? -0.426 22.712 25.900 1.00 86.19 411 GLY A C 1
ATOM 3167 O O . GLY A 1 411 ? -0.795 21.562 25.666 1.00 86.19 411 GLY A O 1
ATOM 3168 N N . ASN A 1 412 ? -0.852 23.760 25.190 1.00 87.00 412 ASN A N 1
ATOM 3169 C CA . ASN A 1 412 ? -1.719 23.653 24.007 1.00 87.00 412 ASN A CA 1
ATOM 3170 C C . ASN A 1 412 ? -0.920 23.531 22.698 1.00 87.00 412 ASN A C 1
ATOM 3172 O O . ASN A 1 412 ? -1.497 23.305 21.635 1.00 87.00 412 ASN A O 1
ATOM 3176 N N . ARG A 1 413 ? 0.409 23.690 22.760 1.00 86.56 413 ARG A N 1
ATOM 3177 C CA . ARG A 1 413 ? 1.293 23.554 21.599 1.00 86.56 413 ARG A CA 1
ATOM 3178 C C . ARG A 1 413 ? 1.782 22.114 21.502 1.00 86.56 413 ARG A C 1
ATOM 3180 O O . ARG A 1 413 ? 2.336 21.629 22.480 1.00 86.56 413 ARG A O 1
ATOM 3187 N N . PRO A 1 414 ? 1.595 21.438 20.361 1.00 88.62 414 PRO A N 1
ATOM 3188 C CA . PRO A 1 414 ? 2.097 20.083 20.190 1.00 88.62 414 PRO A CA 1
ATOM 3189 C C . PRO A 1 414 ? 3.628 20.089 20.087 1.00 88.62 414 PRO A C 1
ATOM 3191 O O . PRO A 1 414 ? 4.176 20.680 19.157 1.00 88.62 414 PRO A O 1
ATOM 3194 N N . GLY A 1 415 ? 4.308 19.431 21.025 1.00 88.50 415 GLY A N 1
ATOM 3195 C CA . GLY A 1 415 ? 5.736 19.140 20.940 1.00 88.50 415 GLY A CA 1
ATOM 3196 C C . GLY A 1 415 ? 6.052 17.873 20.140 1.00 88.50 415 GLY A C 1
ATOM 3197 O O . GLY A 1 415 ? 5.166 17.095 19.758 1.00 88.50 415 GLY A O 1
ATOM 3198 N N . GLU A 1 416 ? 7.345 17.655 19.906 1.00 93.75 416 GLU A N 1
ATOM 3199 C CA . GLU A 1 416 ? 7.859 16.404 19.357 1.00 93.75 416 GLU A CA 1
ATOM 3200 C C . GLU A 1 416 ? 8.124 15.407 20.485 1.00 93.75 416 GLU A C 1
ATOM 3202 O O . GLU A 1 416 ? 8.938 15.657 21.369 1.00 93.75 416 GLU A O 1
ATOM 3207 N N . HIS A 1 417 ? 7.442 14.267 20.434 1.00 94.62 417 HIS A N 1
ATOM 3208 C CA . HIS A 1 417 ? 7.605 13.175 21.388 1.00 94.62 417 HIS A CA 1
ATOM 3209 C C . HIS A 1 417 ? 7.749 11.862 20.627 1.00 94.62 417 HIS A C 1
ATOM 3211 O O . HIS A 1 417 ? 7.077 11.663 19.608 1.00 94.62 417 HIS A O 1
ATOM 3217 N N . GLU A 1 418 ? 8.599 10.961 21.126 1.00 94.44 418 GLU A N 1
ATOM 3218 C CA . GLU A 1 418 ? 8.600 9.565 20.678 1.00 94.44 418 GLU A CA 1
ATOM 3219 C C . GLU A 1 418 ? 7.230 8.955 21.001 1.00 94.44 418 GLU A C 1
ATOM 3221 O O . GLU A 1 418 ? 6.690 9.153 22.093 1.00 94.44 418 GLU A O 1
ATOM 3226 N N . LEU A 1 419 ? 6.630 8.270 20.027 1.00 93.00 419 LEU A N 1
ATOM 3227 C CA . LEU A 1 419 ? 5.306 7.690 20.203 1.00 93.00 419 LEU A CA 1
ATOM 3228 C C . LEU A 1 419 ? 5.329 6.607 21.273 1.00 93.00 419 LEU A C 1
ATOM 3230 O O . LEU A 1 419 ? 6.181 5.719 21.258 1.00 93.00 419 LEU A O 1
ATOM 3234 N N . MET A 1 420 ? 4.324 6.634 22.149 1.00 92.62 420 MET A N 1
ATOM 3235 C CA . MET A 1 420 ? 4.039 5.476 22.986 1.00 92.62 420 MET A CA 1
ATOM 3236 C C . MET A 1 420 ? 3.773 4.250 22.103 1.00 92.62 420 MET A C 1
ATOM 3238 O O . MET A 1 420 ? 3.153 4.356 21.042 1.00 92.62 420 MET A O 1
ATOM 3242 N N . THR A 1 421 ? 4.211 3.084 22.558 1.00 89.81 421 THR A N 1
ATOM 3243 C CA . THR A 1 421 ? 4.009 1.808 21.863 1.00 89.81 421 THR A CA 1
ATOM 3244 C C . THR A 1 421 ? 3.060 0.922 22.653 1.00 89.81 421 THR A C 1
ATOM 3246 O O . THR A 1 421 ? 2.813 1.163 23.835 1.00 89.81 421 THR A O 1
ATOM 3249 N N . TRP A 1 422 ? 2.538 -0.131 22.022 1.00 90.06 422 TRP A N 1
ATOM 3250 C CA . TRP A 1 422 ? 1.744 -1.122 22.749 1.00 90.06 422 TRP A CA 1
ATOM 3251 C C . TRP A 1 422 ? 2.551 -1.766 23.889 1.00 90.06 422 TRP A C 1
ATOM 3253 O O . TRP A 1 422 ? 2.019 -1.993 24.970 1.00 90.06 422 TRP A O 1
ATOM 3263 N N . GLU A 1 423 ? 3.850 -1.994 23.677 1.00 89.00 423 GLU A N 1
ATOM 3264 C CA . GLU A 1 423 ? 4.754 -2.591 24.670 1.00 89.00 423 GLU A CA 1
ATOM 3265 C C . GLU A 1 423 ? 5.041 -1.677 25.869 1.00 89.00 423 GLU A C 1
ATOM 3267 O O . GLU A 1 423 ? 5.153 -2.157 26.995 1.00 89.00 423 GLU A O 1
ATOM 3272 N N . THR A 1 424 ? 5.139 -0.365 25.643 1.00 89.19 424 THR A N 1
ATOM 3273 C CA . THR A 1 424 ? 5.473 0.624 26.688 1.00 89.19 424 THR A CA 1
ATOM 3274 C C . THR A 1 424 ? 4.246 1.234 27.370 1.00 89.19 424 THR A C 1
ATOM 3276 O O . THR A 1 424 ? 4.380 1.933 28.377 1.00 89.19 424 THR A O 1
ATOM 3279 N N . ALA A 1 425 ? 3.047 0.984 26.839 1.00 92.56 425 ALA A N 1
ATOM 3280 C CA . ALA A 1 425 ? 1.789 1.447 27.406 1.00 92.56 425 ALA A CA 1
ATOM 3281 C C . ALA A 1 425 ? 1.438 0.709 28.712 1.00 92.56 425 ALA A C 1
ATOM 3283 O O . ALA A 1 425 ? 1.599 -0.506 28.833 1.00 92.56 425 ALA A O 1
ATOM 3284 N N . THR A 1 426 ? 0.891 1.444 29.679 1.00 95.69 426 THR A N 1
ATOM 3285 C CA . THR A 1 426 ? 0.257 0.873 30.880 1.00 95.69 426 THR A CA 1
ATOM 3286 C C . THR A 1 426 ? -1.015 0.101 30.513 1.00 95.69 426 THR A C 1
ATOM 3288 O O . THR A 1 426 ? -1.603 0.335 29.459 1.00 95.69 426 THR A O 1
ATOM 3291 N N . GLU A 1 427 ? -1.506 -0.779 31.388 1.00 95.19 427 GLU A N 1
ATOM 3292 C CA . GLU A 1 427 ? -2.727 -1.560 31.110 1.00 95.19 427 GLU A CA 1
ATOM 3293 C C . GLU A 1 427 ? -3.956 -0.675 30.838 1.00 95.19 427 GLU A C 1
ATOM 3295 O O . GLU A 1 427 ? -4.702 -0.927 29.895 1.00 95.19 427 GLU A O 1
ATOM 3300 N N . ALA A 1 428 ? -4.107 0.437 31.565 1.00 95.25 428 ALA A N 1
ATOM 3301 C CA . ALA A 1 428 ? -5.175 1.408 31.313 1.00 95.25 428 ALA A CA 1
ATOM 3302 C C . ALA A 1 428 ? -5.037 2.105 29.943 1.00 95.25 428 ALA A C 1
ATOM 3304 O O . ALA A 1 428 ? -6.027 2.478 29.312 1.00 95.25 428 ALA A O 1
ATOM 3305 N N . GLU A 1 429 ? -3.810 2.306 29.460 1.00 95.44 429 GLU A N 1
ATOM 3306 C CA . GLU A 1 429 ? -3.556 2.856 28.126 1.00 95.44 429 GLU A CA 1
ATOM 3307 C C . GLU A 1 429 ? -3.791 1.816 27.030 1.00 95.44 429 GLU A C 1
ATOM 3309 O O . GLU A 1 429 ? -4.350 2.159 25.989 1.00 95.44 429 GLU A O 1
ATOM 3314 N N . LYS A 1 430 ? -3.431 0.550 27.269 1.00 96.12 430 LYS A N 1
ATOM 3315 C CA . LYS A 1 430 ? -3.733 -0.569 26.366 1.00 96.12 430 LYS A CA 1
ATOM 3316 C C . LYS A 1 430 ? -5.234 -0.781 26.220 1.00 96.12 430 LYS A C 1
ATOM 3318 O O . LYS A 1 430 ? -5.706 -0.940 25.098 1.00 96.12 430 LYS A O 1
ATOM 3323 N N . GLU A 1 431 ? -5.992 -0.702 27.312 1.00 96.56 431 GLU A N 1
ATOM 3324 C CA . GLU A 1 431 ? -7.458 -0.760 27.285 1.00 96.56 431 GLU A CA 1
ATOM 3325 C C . GLU A 1 431 ? -8.042 0.363 26.412 1.00 96.56 431 GLU A C 1
ATOM 3327 O O . GLU A 1 431 ? -8.839 0.107 25.507 1.00 96.56 431 GLU A O 1
ATOM 3332 N N . ARG A 1 432 ? -7.561 1.603 26.593 1.00 96.69 432 ARG A N 1
ATOM 3333 C CA . ARG A 1 432 ? -7.946 2.750 25.751 1.00 96.69 432 ARG A CA 1
ATOM 3334 C C . ARG A 1 432 ? -7.589 2.533 24.280 1.00 96.69 432 ARG A C 1
ATOM 3336 O O . ARG A 1 432 ? -8.418 2.787 23.407 1.00 96.69 432 ARG A O 1
ATOM 3343 N N . LEU A 1 433 ? -6.375 2.065 23.986 1.00 96.81 433 LEU A N 1
ATOM 3344 C CA . LEU A 1 433 ? -5.931 1.779 22.619 1.00 96.81 433 LEU A CA 1
ATOM 3345 C C . LEU A 1 433 ? -6.778 0.687 21.968 1.00 96.81 433 LEU A C 1
ATOM 3347 O O . LEU A 1 433 ? -7.159 0.817 20.802 1.00 96.81 433 LEU A O 1
ATOM 3351 N N . TRP A 1 434 ? -7.113 -0.357 22.723 1.00 98.00 434 TRP A N 1
ATOM 3352 C CA . TRP A 1 434 ? -7.968 -1.436 22.256 1.00 98.00 434 TRP A CA 1
ATOM 3353 C C . TRP A 1 434 ? -9.386 -0.945 21.958 1.00 98.00 434 TRP A C 1
ATOM 3355 O O . TRP A 1 434 ? -9.906 -1.217 20.877 1.00 98.00 434 TRP A O 1
ATOM 3365 N N . ALA A 1 435 ? -9.971 -0.122 22.833 1.00 98.12 435 ALA A N 1
ATOM 3366 C CA . ALA A 1 435 ? -11.269 0.508 22.599 1.00 98.12 435 ALA A CA 1
ATOM 3367 C C . ALA A 1 435 ? -11.302 1.314 21.289 1.00 98.12 435 ALA A C 1
ATOM 3369 O O . ALA A 1 435 ? -12.240 1.195 20.493 1.00 98.12 435 ALA A O 1
ATOM 3370 N N . TRP A 1 436 ? -10.251 2.090 21.013 1.00 98.12 436 TRP A N 1
ATOM 3371 C CA . TRP A 1 436 ? -10.109 2.826 19.755 1.00 98.12 436 TRP A CA 1
ATOM 3372 C C . TRP A 1 436 ? -9.964 1.906 18.543 1.00 98.12 436 TRP A C 1
ATOM 3374 O O . TRP A 1 436 ? -10.579 2.157 17.504 1.00 98.12 436 TRP A O 1
ATOM 3384 N N . ALA A 1 437 ? -9.191 0.828 18.664 1.00 98.12 437 ALA A N 1
ATOM 3385 C CA . ALA A 1 437 ? -9.016 -0.139 17.590 1.00 98.12 437 ALA A CA 1
ATOM 3386 C C . ALA A 1 437 ? -10.351 -0.815 17.226 1.00 98.12 437 ALA A C 1
ATOM 3388 O O . ALA A 1 437 ? -10.733 -0.839 16.054 1.00 98.12 437 ALA A O 1
ATOM 3389 N N . VAL A 1 438 ? -11.110 -1.256 18.235 1.00 98.44 438 VAL A N 1
ATOM 3390 C CA . VAL A 1 438 ? -12.442 -1.861 18.073 1.00 98.44 438 VAL A CA 1
ATOM 3391 C C . VAL A 1 438 ? -13.436 -0.860 17.484 1.00 98.44 438 VAL A C 1
ATOM 3393 O O . VAL A 1 438 ? -14.153 -1.202 16.546 1.00 98.44 438 VAL A O 1
ATOM 3396 N N . SER A 1 439 ? -13.429 0.397 17.940 1.00 98.25 439 SER A N 1
ATOM 3397 C CA . SER A 1 439 ? -14.289 1.463 17.392 1.00 98.25 439 SER A CA 1
ATOM 3398 C C . SER A 1 439 ? -14.114 1.622 15.882 1.00 98.25 439 SER A C 1
ATOM 3400 O O . SER A 1 439 ? -15.077 1.808 15.141 1.00 98.25 439 SER A O 1
ATOM 3402 N N . ARG A 1 440 ? -12.870 1.513 15.407 1.00 98.19 440 ARG A N 1
ATOM 3403 C CA . ARG A 1 440 ? -12.539 1.605 13.983 1.00 98.19 440 ARG A CA 1
ATOM 3404 C C . ARG A 1 440 ? -12.922 0.349 13.205 1.00 98.19 440 ARG A C 1
ATOM 3406 O O . ARG A 1 440 ? -13.328 0.476 12.053 1.00 98.19 440 ARG A O 1
ATOM 3413 N N . CYS A 1 441 ? -12.852 -0.836 13.813 1.00 98.12 441 CYS A N 1
ATOM 3414 C CA . CYS A 1 441 ? -13.413 -2.056 13.225 1.00 98.12 441 CYS A CA 1
ATOM 3415 C C . CYS A 1 441 ? -14.935 -1.944 13.058 1.00 98.12 441 CYS A C 1
ATOM 3417 O O . CYS A 1 441 ? -15.448 -2.292 11.997 1.00 98.12 441 CYS A O 1
ATOM 3419 N N . ILE A 1 442 ? -15.638 -1.404 14.062 1.00 97.56 442 ILE A N 1
ATOM 3420 C CA . ILE A 1 442 ? -17.089 -1.165 14.009 1.00 97.56 442 ILE A CA 1
ATOM 3421 C C . ILE A 1 442 ? -17.426 -0.156 12.905 1.00 97.56 442 ILE A C 1
ATOM 3423 O O . ILE A 1 442 ? -18.311 -0.410 12.093 1.00 97.56 442 ILE A O 1
ATOM 3427 N N . LEU A 1 443 ? -16.678 0.947 12.809 1.00 96.00 443 LEU A N 1
ATOM 3428 C CA . LEU A 1 443 ? -16.831 1.902 11.709 1.00 96.00 443 LEU A CA 1
ATOM 3429 C C . LEU A 1 443 ? -16.574 1.245 10.340 1.00 96.00 443 LEU A C 1
ATOM 3431 O O . LEU A 1 443 ? -17.296 1.507 9.385 1.00 96.00 443 LEU A O 1
ATOM 3435 N N . CYS A 1 444 ? -15.599 0.338 10.240 1.00 96.00 444 CYS A N 1
ATOM 3436 C CA . CYS A 1 444 ? -15.301 -0.368 8.995 1.00 96.00 444 CYS A CA 1
ATOM 3437 C C . CYS A 1 444 ? -16.464 -1.268 8.532 1.00 96.00 444 CYS A C 1
ATOM 3439 O O . CYS A 1 444 ? -16.812 -1.230 7.356 1.00 96.00 444 CYS A O 1
ATOM 3441 N N . VAL A 1 445 ? -17.102 -2.027 9.433 1.00 95.19 445 VAL A N 1
ATOM 3442 C CA . VAL A 1 445 ? -18.296 -2.839 9.091 1.00 95.19 445 VAL A CA 1
ATOM 3443 C C . VAL A 1 445 ? -19.571 -2.007 8.936 1.00 95.19 445 VAL A C 1
ATOM 3445 O O . VAL A 1 445 ? -20.561 -2.495 8.405 1.00 95.19 445 VAL A O 1
ATOM 3448 N N . PHE A 1 446 ? -19.574 -0.761 9.409 1.00 93.94 446 PHE A N 1
ATOM 3449 C CA . PHE A 1 446 ? -20.652 0.187 9.145 1.00 93.94 446 PHE A CA 1
ATOM 3450 C C . PHE A 1 446 ? -20.535 0.798 7.740 1.00 93.94 446 PHE A C 1
ATOM 3452 O O . PHE A 1 446 ? -21.530 0.926 7.034 1.00 93.94 446 PHE A O 1
ATOM 3459 N N . GLU A 1 447 ? -19.319 1.152 7.313 1.00 92.12 447 GLU A N 1
ATOM 3460 C CA . GLU A 1 447 ? -19.061 1.735 5.988 1.00 92.12 447 GLU A CA 1
ATOM 3461 C C . GLU A 1 447 ? -19.106 0.704 4.848 1.00 92.12 447 GLU A C 1
ATOM 3463 O O . GLU A 1 447 ? -19.256 1.077 3.680 1.00 92.12 447 GLU A O 1
ATOM 3468 N N . HIS A 1 448 ? -18.967 -0.584 5.169 1.00 92.44 448 HIS A N 1
ATOM 3469 C CA . HIS A 1 448 ? -18.897 -1.668 4.197 1.00 92.44 448 HIS A CA 1
ATOM 3470 C C . HIS A 1 448 ? -19.833 -2.813 4.564 1.00 92.44 448 HIS A C 1
ATOM 3472 O O . HIS A 1 448 ? -19.785 -3.329 5.676 1.00 92.44 448 HIS A O 1
ATOM 3478 N N . ASP A 1 449 ? -20.621 -3.262 3.586 1.00 90.44 449 ASP A N 1
ATOM 3479 C CA . ASP A 1 449 ? -21.451 -4.455 3.727 1.00 90.44 449 ASP A CA 1
ATOM 3480 C C . ASP A 1 449 ? -20.583 -5.664 4.123 1.00 90.44 449 ASP A C 1
ATOM 3482 O O . ASP A 1 449 ? -19.554 -5.950 3.500 1.00 90.44 449 ASP A O 1
ATOM 3486 N N . VAL A 1 450 ? -21.003 -6.380 5.165 1.00 92.38 450 VAL A N 1
ATOM 3487 C CA . VAL A 1 450 ? -20.300 -7.550 5.699 1.00 92.38 450 VAL A CA 1
ATOM 3488 C C . VAL A 1 450 ? -20.116 -8.624 4.623 1.00 92.38 450 VAL A C 1
ATOM 3490 O O . VAL A 1 450 ? -19.076 -9.282 4.602 1.00 92.38 450 VAL A O 1
ATOM 3493 N N . ASP A 1 451 ? -21.051 -8.768 3.679 1.00 91.50 451 ASP A N 1
ATOM 3494 C CA . ASP A 1 451 ? -20.928 -9.732 2.581 1.00 91.50 451 ASP A CA 1
ATOM 3495 C C . ASP A 1 451 ? -19.815 -9.340 1.582 1.00 91.50 451 ASP A C 1
ATOM 3497 O O . ASP A 1 451 ? -19.150 -10.216 1.018 1.00 91.50 451 ASP A O 1
ATOM 3501 N N . ILE A 1 452 ? -19.513 -8.042 1.429 1.00 91.62 452 ILE A N 1
ATOM 3502 C CA . ILE A 1 452 ? -18.335 -7.583 0.673 1.00 91.62 452 ILE A CA 1
ATOM 3503 C C . ILE A 1 452 ? -17.049 -7.974 1.398 1.00 91.62 452 ILE A C 1
ATOM 3505 O O . ILE A 1 452 ? -16.108 -8.437 0.752 1.00 91.62 452 ILE A O 1
ATOM 3509 N N . ILE A 1 453 ? -17.008 -7.835 2.725 1.00 94.38 453 ILE A N 1
ATOM 3510 C CA . ILE A 1 453 ? -15.831 -8.191 3.529 1.00 94.38 453 ILE A CA 1
ATOM 3511 C C . ILE A 1 453 ? -15.604 -9.708 3.511 1.00 94.38 453 ILE A C 1
ATOM 3513 O O . ILE A 1 453 ? -14.480 -10.155 3.289 1.00 94.38 453 ILE A O 1
ATOM 3517 N N . LYS A 1 454 ? -16.670 -10.505 3.652 1.00 92.38 454 LYS A N 1
ATOM 3518 C CA . LYS A 1 454 ? -16.625 -11.965 3.486 1.00 92.38 454 LYS A CA 1
ATOM 3519 C C . LYS A 1 454 ? -16.013 -12.358 2.153 1.00 92.38 454 LYS A C 1
ATOM 3521 O O . LYS A 1 454 ? -15.067 -13.137 2.102 1.00 92.38 454 LYS A O 1
ATOM 3526 N N . SER A 1 455 ? -16.527 -11.766 1.076 1.00 90.44 455 SER A N 1
ATOM 3527 C CA . SER A 1 455 ? -16.051 -12.028 -0.276 1.00 90.44 455 SER A CA 1
ATOM 3528 C C . SER A 1 455 ? -14.594 -11.592 -0.474 1.00 90.44 455 SER A C 1
ATOM 3530 O O . SER A 1 455 ? -13.836 -12.313 -1.118 1.00 90.44 455 SER A O 1
ATOM 3532 N N . ALA A 1 456 ? -14.177 -10.466 0.116 1.00 90.19 456 ALA A N 1
ATOM 3533 C CA . ALA A 1 456 ? -12.799 -9.974 0.053 1.00 90.19 456 ALA A CA 1
ATOM 3534 C C . ALA A 1 456 ? -11.786 -10.932 0.707 1.00 90.19 456 ALA A C 1
ATOM 3536 O O . ALA A 1 456 ? -10.654 -11.030 0.240 1.00 90.19 456 ALA A O 1
ATOM 3537 N N . HIS A 1 457 ? -12.196 -11.644 1.762 1.00 91.19 457 HIS A N 1
ATOM 3538 C CA . HIS A 1 457 ? -11.351 -12.591 2.505 1.00 91.19 457 HIS A CA 1
ATOM 3539 C C . HIS A 1 457 ? -11.636 -14.061 2.206 1.00 91.19 457 HIS A C 1
ATOM 3541 O O . HIS A 1 457 ? -11.003 -14.932 2.795 1.00 91.19 457 HIS A O 1
ATOM 3547 N N . ASN A 1 458 ? -12.569 -14.343 1.295 1.00 90.50 458 ASN A N 1
ATOM 3548 C CA . ASN A 1 458 ? -13.025 -15.695 0.981 1.00 90.50 458 ASN A CA 1
ATOM 3549 C C . ASN A 1 458 ? -13.511 -16.479 2.223 1.00 90.50 458 ASN A C 1
ATOM 3551 O O . ASN A 1 458 ? -13.195 -17.655 2.392 1.00 90.50 458 ASN A O 1
ATOM 3555 N N . VAL A 1 459 ? -14.283 -15.815 3.088 1.00 90.81 459 VAL A N 1
ATOM 3556 C CA . VAL A 1 459 ? -14.940 -16.409 4.269 1.00 90.81 459 VAL A CA 1
ATOM 3557 C C . VAL A 1 459 ? -16.459 -16.368 4.122 1.00 90.81 459 VAL A C 1
ATOM 3559 O O . VAL A 1 459 ? -16.981 -15.713 3.219 1.00 90.81 459 VAL A O 1
ATOM 3562 N N . THR A 1 460 ? -17.195 -17.079 4.980 1.00 90.44 460 THR A N 1
ATOM 3563 C CA . THR A 1 460 ? -18.655 -17.242 4.805 1.00 90.44 460 THR A CA 1
ATOM 3564 C C . THR A 1 460 ? -19.485 -16.729 5.975 1.00 90.44 460 THR A C 1
ATOM 3566 O O . THR A 1 460 ? -20.680 -16.468 5.805 1.00 90.44 460 THR A O 1
ATOM 3569 N N . THR A 1 461 ? -18.874 -16.508 7.139 1.00 92.94 461 THR A N 1
ATOM 3570 C CA . THR A 1 461 ? -19.589 -16.112 8.357 1.00 92.94 461 THR A CA 1
ATOM 3571 C C . THR A 1 461 ? -19.222 -14.704 8.829 1.00 92.94 461 THR A C 1
ATOM 3573 O O . THR A 1 461 ? -18.107 -14.228 8.627 1.00 92.94 461 THR A O 1
ATOM 3576 N N . ASP A 1 462 ? -20.170 -14.020 9.479 1.00 94.62 462 ASP A N 1
ATOM 3577 C CA . ASP A 1 462 ? -19.929 -12.709 10.109 1.00 94.62 462 ASP A CA 1
ATOM 3578 C C . ASP A 1 462 ? -18.884 -12.828 11.227 1.00 94.62 462 ASP A C 1
ATOM 3580 O O . ASP A 1 462 ? -18.061 -11.938 11.416 1.00 94.62 462 ASP A O 1
ATOM 3584 N N . LYS A 1 463 ? -18.882 -13.969 11.928 1.00 96.69 463 LYS A N 1
ATOM 3585 C CA . LYS A 1 463 ? -17.932 -14.278 12.996 1.00 96.69 463 LYS A CA 1
ATOM 3586 C C . LYS A 1 463 ? -16.486 -14.244 12.495 1.00 96.69 463 LYS A C 1
ATOM 3588 O O . LYS A 1 463 ? -15.662 -13.577 13.113 1.00 96.69 463 LYS A O 1
ATOM 3593 N N . GLU A 1 464 ? -16.200 -14.901 11.369 1.00 97.25 464 GLU A N 1
ATOM 3594 C CA . GLU A 1 464 ? -14.871 -14.887 10.738 1.00 97.25 464 GLU A CA 1
ATOM 3595 C C . GLU A 1 464 ? -14.468 -13.471 10.304 1.00 97.25 464 GLU A C 1
ATOM 3597 O O . GLU A 1 464 ? -13.312 -13.082 10.454 1.00 97.25 464 GLU A O 1
ATOM 3602 N N . VAL A 1 465 ? -15.415 -12.661 9.812 1.00 97.25 465 VAL A N 1
ATOM 3603 C CA . VAL A 1 465 ? -15.148 -11.250 9.485 1.00 97.25 465 VAL A CA 1
ATOM 3604 C C . VAL A 1 465 ? -14.712 -10.471 10.728 1.00 97.25 465 VAL A C 1
ATOM 3606 O O . VAL A 1 465 ? -13.716 -9.744 10.676 1.00 97.25 465 VAL A O 1
ATOM 3609 N N . CYS A 1 466 ? -15.420 -10.629 11.849 1.00 98.25 466 CYS A N 1
ATOM 3610 C CA . CYS A 1 466 ? -15.056 -9.999 13.117 1.00 98.25 466 CYS A CA 1
ATOM 3611 C C . CYS A 1 466 ? -13.668 -10.454 13.596 1.00 98.25 466 CYS A C 1
ATOM 3613 O O . CYS A 1 466 ? -12.843 -9.609 13.948 1.00 98.25 466 CYS A O 1
ATOM 3615 N N . GLU A 1 467 ? -13.376 -11.757 13.525 1.00 98.31 467 GLU A N 1
ATOM 3616 C CA . GLU A 1 467 ? -12.073 -12.328 13.888 1.00 98.31 467 GLU A CA 1
ATOM 3617 C C . GLU A 1 467 ? -10.942 -11.739 13.031 1.00 98.31 467 GLU A C 1
ATOM 3619 O O . GLU A 1 467 ? -9.923 -11.305 13.569 1.00 98.31 467 GLU A O 1
ATOM 3624 N N . ILE A 1 468 ? -11.138 -11.636 11.711 1.00 97.56 468 ILE A N 1
ATOM 3625 C CA . ILE A 1 468 ? -10.167 -11.047 10.776 1.00 97.56 468 ILE A CA 1
ATOM 3626 C C . ILE A 1 468 ? -9.895 -9.577 11.108 1.00 97.56 468 ILE A C 1
ATOM 3628 O O . ILE A 1 468 ? -8.736 -9.151 11.129 1.00 97.56 468 ILE A O 1
ATOM 3632 N N . LEU A 1 469 ? -10.939 -8.786 11.367 1.00 98.25 469 LEU A N 1
ATOM 3633 C CA . LEU A 1 469 ? -10.791 -7.362 11.676 1.00 98.25 469 LEU A CA 1
ATOM 3634 C C . LEU A 1 469 ? -10.089 -7.139 13.019 1.00 98.25 469 LEU A C 1
ATOM 3636 O O . LEU A 1 469 ? -9.180 -6.311 13.093 1.00 98.25 469 LEU A O 1
ATOM 3640 N N . LEU A 1 470 ? -10.455 -7.897 14.055 1.00 98.44 470 LEU A N 1
ATOM 3641 C CA . LEU A 1 470 ? -9.818 -7.810 15.370 1.00 98.44 470 LEU A CA 1
ATOM 3642 C C . LEU A 1 470 ? -8.374 -8.323 15.337 1.00 98.44 470 LEU A C 1
ATOM 3644 O O . LEU A 1 470 ? -7.497 -7.710 15.943 1.00 98.44 470 LEU A O 1
ATOM 3648 N N . ALA A 1 471 ? -8.093 -9.398 14.597 1.00 97.62 471 ALA A N 1
ATOM 3649 C CA . ALA A 1 471 ? -6.731 -9.884 14.390 1.00 97.62 471 ALA A CA 1
ATOM 3650 C C . ALA A 1 471 ? -5.872 -8.845 13.652 1.00 97.62 471 ALA A C 1
ATOM 3652 O O . ALA A 1 471 ? -4.732 -8.594 14.043 1.00 97.62 471 ALA A O 1
ATOM 3653 N N . TYR A 1 472 ? -6.424 -8.187 12.627 1.00 96.38 472 TYR A N 1
ATOM 3654 C CA . TYR A 1 472 ? -5.743 -7.100 11.923 1.00 96.38 472 TYR A CA 1
ATOM 3655 C C . TYR A 1 472 ? -5.485 -5.888 12.832 1.00 96.38 472 TYR A C 1
ATOM 3657 O O . TYR A 1 472 ? -4.411 -5.287 12.770 1.00 96.38 472 TYR A O 1
ATOM 3665 N N . ALA A 1 473 ? -6.439 -5.544 13.700 1.00 96.69 473 ALA A N 1
ATOM 3666 C CA . ALA A 1 473 ? -6.295 -4.478 14.685 1.00 96.69 473 ALA A CA 1
ATOM 3667 C C . ALA A 1 473 ? -5.187 -4.777 15.709 1.00 96.69 473 ALA A C 1
ATOM 3669 O O . ALA A 1 473 ? -4.305 -3.940 15.898 1.00 96.69 473 ALA A O 1
ATOM 3670 N N . LYS A 1 474 ? -5.173 -5.984 16.297 1.00 95.38 474 LYS A N 1
ATOM 3671 C CA . LYS A 1 474 ? -4.109 -6.446 17.212 1.00 95.38 474 LYS A CA 1
ATOM 3672 C C . LYS A 1 474 ? -2.743 -6.395 16.541 1.00 95.38 474 LYS A C 1
ATOM 3674 O O . LYS A 1 474 ? -1.842 -5.721 17.020 1.00 95.38 474 LYS A O 1
ATOM 3679 N N . LYS A 1 475 ? -2.643 -6.992 15.350 1.00 94.12 475 LYS A N 1
ATOM 3680 C CA . LYS A 1 475 ? -1.411 -6.984 14.562 1.00 94.12 475 LYS A CA 1
ATOM 3681 C C . LYS A 1 475 ? -0.926 -5.566 14.276 1.00 94.12 475 LYS A C 1
ATOM 3683 O O . LYS A 1 475 ? 0.269 -5.317 14.290 1.00 94.12 475 LYS A O 1
ATOM 3688 N N . THR A 1 476 ? -1.831 -4.630 13.999 1.00 94.00 476 THR A N 1
ATOM 3689 C CA . THR A 1 476 ? -1.466 -3.225 13.781 1.00 94.00 476 THR A CA 1
ATOM 3690 C C . THR A 1 476 ? -0.907 -2.559 15.041 1.00 94.00 476 THR A C 1
ATOM 3692 O O . THR A 1 476 ? 0.069 -1.822 14.938 1.00 94.00 476 THR A O 1
ATOM 3695 N N . LEU A 1 477 ? -1.464 -2.842 16.220 1.00 92.94 477 LEU A N 1
ATOM 3696 C CA . LEU A 1 477 ? -0.911 -2.362 17.490 1.00 92.94 477 LEU A CA 1
ATOM 3697 C C . LEU A 1 477 ? 0.490 -2.935 17.748 1.00 92.94 477 LEU A C 1
ATOM 3699 O O . LEU A 1 477 ? 1.390 -2.173 18.095 1.00 92.94 477 LEU A O 1
ATOM 3703 N N . ASP A 1 478 ? 0.699 -4.227 17.477 1.00 91.44 478 ASP A N 1
ATOM 3704 C CA . ASP A 1 478 ? 2.017 -4.869 17.590 1.00 91.44 478 ASP A CA 1
ATOM 3705 C C . ASP A 1 478 ? 3.034 -4.241 16.624 1.00 91.44 478 ASP A C 1
ATOM 3707 O O . ASP A 1 478 ? 4.170 -3.951 16.997 1.00 91.44 478 ASP A O 1
ATOM 3711 N N . ARG A 1 479 ? 2.619 -3.967 15.378 1.00 91.31 479 ARG A N 1
ATOM 3712 C CA . ARG A 1 479 ? 3.465 -3.339 14.346 1.00 91.31 479 ARG A CA 1
ATOM 3713 C C . ARG A 1 479 ? 4.033 -1.997 14.801 1.00 91.31 479 ARG A C 1
ATOM 3715 O O . ARG A 1 479 ? 5.208 -1.730 14.547 1.00 91.31 479 ARG A O 1
ATOM 3722 N N . PHE A 1 480 ? 3.244 -1.177 15.498 1.00 89.19 480 PHE A N 1
ATOM 3723 C CA . PHE A 1 480 ? 3.706 0.122 15.998 1.00 89.19 480 PHE A CA 1
ATOM 3724 C C . PHE A 1 480 ? 4.792 0.022 17.073 1.00 89.19 480 PHE A C 1
ATOM 3726 O O . PHE A 1 480 ? 5.513 0.992 17.273 1.00 89.19 480 PHE A O 1
ATOM 3733 N N . SER A 1 481 ? 4.969 -1.133 17.717 1.00 87.06 481 SER A N 1
ATOM 3734 C CA . SER A 1 481 ? 6.062 -1.341 18.676 1.00 87.06 481 SER A CA 1
ATOM 3735 C C . SER A 1 481 ? 7.407 -1.640 18.007 1.00 87.06 481 SER A C 1
ATOM 3737 O O . SER A 1 481 ? 8.449 -1.522 18.640 1.00 87.06 481 SER A O 1
ATOM 3739 N N . THR A 1 482 ? 7.415 -1.998 16.719 1.00 83.50 482 THR A N 1
ATOM 3740 C CA . THR A 1 482 ? 8.629 -2.489 16.040 1.00 83.50 482 THR A CA 1
ATOM 3741 C C . THR A 1 482 ? 9.522 -1.394 15.455 1.00 83.50 482 THR A C 1
ATOM 3743 O O . THR A 1 482 ? 10.669 -1.664 15.104 1.00 83.50 482 THR A O 1
ATOM 3746 N N . VAL A 1 483 ? 9.016 -0.164 15.317 1.00 75.94 483 VAL A N 1
ATOM 3747 C CA . VAL A 1 483 ? 9.744 0.959 14.711 1.00 75.94 483 VAL A CA 1
ATOM 3748 C C . VAL A 1 483 ? 9.458 2.233 15.497 1.00 75.94 483 VAL A C 1
ATOM 3750 O O . VAL A 1 483 ? 8.301 2.578 15.715 1.00 75.94 483 VAL A O 1
ATOM 3753 N N . LYS A 1 484 ? 10.515 2.961 15.871 1.00 84.38 484 LYS A N 1
ATOM 3754 C CA . LYS A 1 484 ? 10.396 4.264 16.535 1.00 84.38 484 LYS A CA 1
ATOM 3755 C C . LYS A 1 484 ? 9.812 5.312 15.587 1.00 84.38 484 LYS A C 1
ATOM 3757 O O . LYS A 1 484 ? 10.213 5.407 14.426 1.00 84.38 484 LYS A O 1
ATOM 3762 N N . ASP A 1 485 ? 8.890 6.120 16.096 1.00 86.88 485 ASP A N 1
ATOM 3763 C CA . ASP A 1 485 ? 8.263 7.215 15.361 1.00 86.88 485 ASP A CA 1
ATOM 3764 C C . ASP A 1 485 ? 7.968 8.408 16.284 1.00 86.88 485 ASP A C 1
ATOM 3766 O O . ASP A 1 485 ? 8.012 8.266 17.505 1.00 86.88 485 ASP A O 1
ATOM 3770 N N . THR A 1 486 ? 7.668 9.580 15.717 1.00 92.25 486 THR A N 1
ATOM 3771 C CA . THR A 1 486 ? 7.406 10.817 16.458 1.00 92.25 486 THR A CA 1
ATOM 3772 C C . THR A 1 486 ? 6.043 11.428 16.143 1.00 92.25 486 THR A C 1
ATOM 3774 O O . THR A 1 486 ? 5.490 11.292 15.043 1.00 92.25 486 THR A O 1
ATOM 3777 N N . THR A 1 487 ? 5.493 12.155 17.119 1.00 93.38 487 THR A N 1
ATOM 3778 C CA . THR A 1 487 ? 4.239 12.917 16.980 1.00 93.38 487 THR A CA 1
ATOM 3779 C C . THR A 1 487 ? 4.281 13.873 15.785 1.00 93.38 487 THR A C 1
ATOM 3781 O O . THR A 1 487 ? 3.326 13.920 15.005 1.00 93.38 487 THR A O 1
ATOM 3784 N N . THR A 1 488 ? 5.399 14.578 15.580 1.00 90.56 488 THR A N 1
ATOM 3785 C CA . THR A 1 488 ? 5.602 15.521 14.469 1.00 90.56 488 THR A CA 1
ATOM 3786 C C . THR A 1 488 ? 5.484 14.834 13.113 1.00 90.56 488 THR A C 1
ATOM 3788 O O . THR A 1 488 ? 4.774 15.326 12.230 1.00 90.56 488 THR A O 1
ATOM 3791 N N . ARG A 1 489 ? 6.108 13.660 12.932 1.00 89.38 489 ARG A N 1
ATOM 3792 C CA . ARG A 1 489 ? 6.032 12.933 11.657 1.00 89.38 489 ARG A CA 1
ATOM 3793 C C . ARG A 1 489 ? 4.607 12.481 11.354 1.00 89.38 489 ARG A C 1
ATOM 3795 O O . ARG A 1 489 ? 4.121 12.703 10.240 1.00 89.38 489 ARG A O 1
ATOM 3802 N N . VAL A 1 490 ? 3.915 11.885 12.324 1.00 90.38 490 VAL A N 1
ATOM 3803 C CA . VAL A 1 490 ? 2.543 11.371 12.142 1.00 90.38 490 VAL A CA 1
ATOM 3804 C C . VAL A 1 490 ? 1.538 12.496 11.878 1.00 90.38 490 VAL A C 1
ATOM 3806 O O . VAL A 1 490 ? 0.638 12.361 11.035 1.00 90.38 490 VAL A O 1
ATOM 3809 N N . LEU A 1 491 ? 1.702 13.625 12.569 1.00 92.06 491 LEU A N 1
ATOM 3810 C CA . LEU A 1 491 ? 0.792 14.770 12.510 1.00 92.06 491 LEU A CA 1
ATOM 3811 C C . LEU A 1 491 ? 1.193 15.831 11.472 1.00 92.06 491 LEU A C 1
ATOM 3813 O O . LEU A 1 491 ? 0.465 16.806 11.296 1.00 92.06 491 LEU A O 1
ATOM 3817 N N . SER A 1 492 ? 2.267 15.601 10.709 1.00 87.06 492 SER A N 1
ATOM 3818 C CA . SER A 1 492 ? 2.789 16.487 9.649 1.00 87.06 492 SER A CA 1
ATOM 3819 C C . SER A 1 492 ? 1.761 16.915 8.592 1.00 87.06 492 SER A C 1
ATOM 3821 O O . SER A 1 492 ? 1.881 17.979 7.998 1.00 87.06 492 SER A O 1
ATOM 3823 N N . GLY A 1 493 ? 0.694 16.133 8.389 1.00 83.31 493 GLY A N 1
ATOM 3824 C CA . GLY A 1 493 ? -0.439 16.496 7.523 1.00 83.31 493 GLY A CA 1
ATOM 3825 C C . GLY A 1 493 ? -1.405 17.533 8.116 1.00 83.31 493 GLY A C 1
ATOM 3826 O O . GLY A 1 493 ? -2.555 17.596 7.670 1.00 83.31 493 GLY A O 1
ATOM 3827 N N . GLY A 1 494 ? -0.968 18.271 9.139 1.00 90.56 494 GLY A N 1
ATOM 3828 C CA . GLY A 1 494 ? -1.728 19.257 9.900 1.00 90.56 494 GLY A CA 1
ATOM 3829 C C . GLY A 1 494 ? -2.456 18.637 11.091 1.00 90.56 494 GLY A C 1
ATOM 3830 O O . GLY A 1 494 ? -3.361 17.820 10.914 1.00 90.56 494 GLY A O 1
ATOM 3831 N N . ILE A 1 495 ? -2.120 19.066 12.310 1.00 92.88 495 ILE A N 1
ATOM 3832 C CA . ILE A 1 495 ? -2.711 18.520 13.542 1.00 92.88 495 ILE A CA 1
ATOM 3833 C C . ILE A 1 495 ? -4.236 18.681 13.586 1.00 92.88 495 ILE A C 1
ATOM 3835 O O . ILE A 1 495 ? -4.945 17.720 13.873 1.00 92.88 495 ILE A O 1
ATOM 3839 N N . VAL A 1 496 ? -4.751 19.847 13.182 1.00 93.12 496 VAL A N 1
ATOM 3840 C CA . VAL A 1 496 ? -6.194 20.125 13.092 1.00 93.12 496 VAL A CA 1
ATOM 3841 C C . VAL A 1 496 ? -6.861 19.185 12.091 1.00 93.12 496 VAL A C 1
ATOM 3843 O O . VAL A 1 496 ? -7.878 18.563 12.389 1.00 93.12 496 VAL A O 1
ATOM 3846 N N . ASN A 1 497 ? -6.256 19.024 10.913 1.00 91.62 497 ASN A N 1
ATOM 3847 C CA . ASN A 1 497 ? -6.765 18.132 9.880 1.00 91.62 497 ASN A CA 1
ATOM 3848 C C . ASN A 1 497 ? -6.805 16.678 10.375 1.00 91.62 497 ASN A C 1
ATOM 3850 O O . ASN A 1 497 ? -7.813 15.997 10.206 1.00 91.62 497 ASN A O 1
ATOM 3854 N N . ARG A 1 498 ? -5.745 16.200 11.038 1.00 94.25 498 ARG A N 1
ATOM 3855 C CA . ARG A 1 498 ? -5.679 14.846 11.613 1.00 94.25 498 ARG A CA 1
ATOM 3856 C C . ARG A 1 498 ? -6.685 14.645 12.745 1.00 94.25 498 ARG A C 1
ATOM 3858 O O . ARG A 1 498 ? -7.322 13.595 12.795 1.00 94.25 498 ARG A O 1
ATOM 3865 N N . TYR A 1 499 ? -6.873 15.646 13.599 1.00 95.88 499 TYR A N 1
ATOM 3866 C CA . TYR A 1 499 ? -7.897 15.632 14.639 1.00 95.88 499 TYR A CA 1
ATOM 3867 C C . TYR A 1 499 ? -9.295 15.469 14.029 1.00 95.88 499 TYR A C 1
ATOM 3869 O O . TYR A 1 499 ? -9.988 14.505 14.345 1.00 95.88 499 TYR A O 1
ATOM 3877 N N . GLN A 1 500 ? -9.679 16.340 13.090 1.00 94.19 500 GLN A N 1
ATOM 3878 C CA . GLN A 1 500 ? -11.016 16.333 12.482 1.00 94.19 500 GLN A CA 1
ATOM 3879 C C . GLN A 1 500 ? -11.274 15.064 11.657 1.00 94.19 500 GLN A C 1
ATOM 3881 O O . GLN A 1 500 ? -12.268 14.370 11.857 1.00 94.19 500 GLN A O 1
ATOM 3886 N N . THR A 1 501 ? -10.351 14.729 10.753 1.00 90.75 501 THR A N 1
ATOM 3887 C CA . THR A 1 501 ? -10.563 13.697 9.723 1.00 90.75 501 THR A CA 1
ATOM 3888 C C . THR A 1 501 ? -10.170 12.286 10.1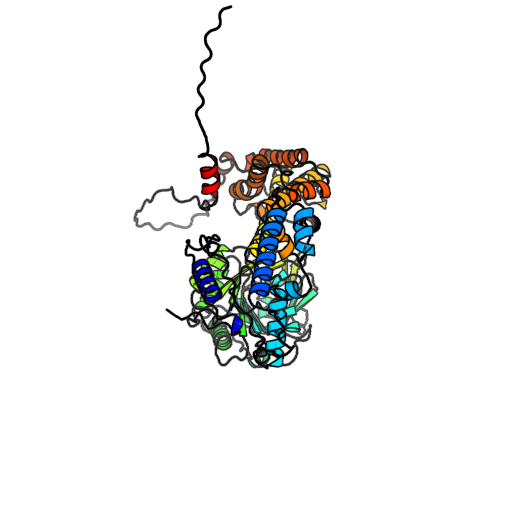43 1.00 90.75 501 THR A C 1
ATOM 3890 O O . THR A 1 501 ? -10.298 11.375 9.334 1.00 90.75 501 THR A O 1
ATOM 3893 N N . ARG A 1 502 ? -9.626 12.076 11.351 1.00 94.19 502 ARG A N 1
ATOM 3894 C CA . ARG A 1 502 ? -9.222 10.732 11.812 1.00 94.19 502 ARG A CA 1
ATOM 3895 C C . ARG A 1 502 ? -9.579 10.423 13.256 1.00 94.19 502 ARG A C 1
ATOM 3897 O O . ARG A 1 502 ? -9.769 9.244 13.559 1.00 94.19 502 ARG A O 1
ATOM 3904 N N . LEU A 1 503 ? -9.627 11.424 14.138 1.00 95.12 503 LEU A N 1
ATOM 3905 C CA . LEU A 1 503 ? -9.933 11.233 15.557 1.00 95.12 503 LEU A CA 1
ATOM 3906 C C . LEU A 1 503 ? -11.410 11.542 15.835 1.00 95.12 503 LEU A C 1
ATOM 3908 O O . LEU A 1 503 ? -12.181 10.629 16.119 1.00 95.12 503 LEU A O 1
ATOM 3912 N N . LYS A 1 504 ? -11.822 12.801 15.649 1.00 96.12 504 LYS A N 1
ATOM 3913 C CA . LYS A 1 504 ? -13.183 13.282 15.919 1.00 96.12 504 LYS A CA 1
ATOM 3914 C C . LYS A 1 504 ? -14.245 12.547 15.098 1.00 96.12 504 LYS A C 1
ATOM 3916 O O . LYS A 1 504 ? -15.293 12.223 15.639 1.00 96.12 504 LYS A O 1
ATOM 3921 N N . MET A 1 505 ? -13.951 12.194 13.841 1.00 95.94 505 MET A N 1
ATOM 3922 C CA . MET A 1 505 ? -14.886 11.435 12.995 1.00 95.94 505 MET A CA 1
ATOM 3923 C C . MET A 1 505 ? -15.380 10.128 13.641 1.00 95.94 505 MET A C 1
ATOM 3925 O O . MET A 1 505 ? -16.501 9.704 13.383 1.00 95.94 505 MET A O 1
ATOM 3929 N N . VAL A 1 506 ? -14.547 9.479 14.469 1.00 96.62 506 VAL A N 1
ATOM 3930 C CA . VAL A 1 506 ? -14.913 8.225 15.141 1.00 96.62 506 VAL A CA 1
ATOM 3931 C C . VAL A 1 506 ? -15.890 8.513 16.274 1.00 96.62 506 VAL A C 1
ATOM 3933 O O . VAL A 1 506 ? -16.876 7.799 16.408 1.00 96.62 506 VAL A O 1
ATOM 3936 N N . GLN A 1 507 ? -15.665 9.582 17.045 1.00 96.94 507 GLN A N 1
ATOM 3937 C CA . GLN A 1 507 ? -16.632 10.033 18.044 1.00 96.94 507 GLN A CA 1
ATOM 3938 C C . GLN A 1 507 ? -17.967 10.393 17.385 1.00 96.94 507 GLN A C 1
ATOM 3940 O O . GLN A 1 507 ? -18.998 9.897 17.818 1.00 96.94 507 GLN A O 1
ATOM 3945 N N . ASP A 1 508 ? -17.943 11.205 16.325 1.00 95.12 508 ASP A N 1
ATOM 3946 C CA . ASP A 1 508 ? -19.161 11.656 15.640 1.00 95.12 508 ASP A CA 1
ATOM 3947 C C . ASP A 1 508 ? -19.986 10.470 15.125 1.00 95.12 508 ASP A C 1
ATOM 3949 O O . ASP A 1 508 ? -21.210 10.453 15.253 1.00 95.12 508 ASP A O 1
ATOM 3953 N N . PHE A 1 509 ? -19.312 9.445 14.599 1.00 95.25 509 PHE A N 1
ATOM 3954 C CA . PHE A 1 509 ? -19.945 8.189 14.216 1.00 95.25 509 PHE A CA 1
ATOM 3955 C C . PHE A 1 509 ? -20.606 7.480 15.407 1.00 95.25 509 PHE A C 1
ATOM 3957 O O . PHE A 1 509 ? -21.777 7.120 15.313 1.00 95.25 509 PHE A O 1
ATOM 3964 N N . LEU A 1 510 ? -19.885 7.285 16.515 1.00 94.62 510 LEU A N 1
ATOM 3965 C CA . LEU A 1 510 ? -20.396 6.565 17.690 1.00 94.62 510 LEU A CA 1
ATOM 3966 C C . LEU A 1 510 ? -21.493 7.335 18.441 1.00 94.62 510 LEU A C 1
ATOM 3968 O O . LEU A 1 510 ? -22.315 6.723 19.119 1.00 94.62 510 LEU A O 1
ATOM 3972 N N . ASP A 1 511 ? -21.497 8.664 18.347 1.00 92.19 511 ASP A N 1
ATOM 3973 C CA . ASP A 1 511 ? -22.547 9.515 18.907 1.00 92.19 511 ASP A CA 1
ATOM 3974 C C . ASP A 1 511 ? -23.817 9.459 18.038 1.00 92.19 511 ASP A C 1
ATOM 3976 O O . ASP A 1 511 ? -24.928 9.471 18.568 1.00 92.19 511 ASP A O 1
ATOM 3980 N N . ALA A 1 512 ? -23.670 9.342 16.712 1.00 91.94 512 ALA A N 1
ATOM 3981 C CA . ALA A 1 512 ? -24.790 9.204 15.779 1.00 91.94 512 ALA A CA 1
ATOM 3982 C C . ALA A 1 512 ? -25.331 7.765 15.668 1.00 91.94 512 ALA A C 1
ATOM 3984 O O . ALA A 1 512 ? -26.503 7.568 15.347 1.00 91.94 512 ALA A O 1
ATOM 3985 N N . SER A 1 513 ? -24.487 6.759 15.903 1.00 88.31 513 SER A N 1
ATOM 3986 C CA . SER A 1 513 ? -24.791 5.341 15.691 1.00 88.31 513 SER A CA 1
ATOM 3987 C C . SER A 1 513 ? -24.438 4.517 16.922 1.00 88.31 513 SER A C 1
ATOM 3989 O O . SER A 1 513 ? -23.329 4.601 17.443 1.00 88.31 513 SER A O 1
ATOM 3991 N N . LYS A 1 514 ? -25.355 3.650 17.364 1.00 87.88 514 LYS A N 1
ATOM 3992 C CA . LYS A 1 514 ? -25.064 2.743 18.479 1.00 87.88 514 LYS A CA 1
ATOM 3993 C C . LYS A 1 514 ? -24.130 1.608 18.021 1.00 87.88 514 LYS A C 1
ATOM 3995 O O . LYS A 1 514 ? -24.475 0.929 17.047 1.00 87.88 514 LYS A O 1
ATOM 4000 N N . PRO A 1 515 ? -22.991 1.357 18.697 1.00 85.56 515 PRO A N 1
ATOM 4001 C CA . PRO A 1 515 ? -22.004 0.351 18.278 1.00 85.56 515 PRO A CA 1
ATOM 4002 C C . PRO A 1 515 ? -22.553 -1.083 18.213 1.00 85.56 515 PRO A C 1
ATOM 4004 O O . PRO A 1 515 ? -22.073 -1.905 17.440 1.00 85.56 515 PRO A O 1
ATOM 4007 N N . ASP A 1 516 ? -23.583 -1.370 19.004 1.00 89.56 516 ASP A N 1
ATOM 4008 C CA . ASP A 1 516 ? -24.268 -2.655 19.155 1.00 89.56 516 ASP A CA 1
ATOM 4009 C C . ASP A 1 516 ? -25.561 -2.761 18.320 1.00 89.56 516 ASP A C 1
ATOM 4011 O O . ASP A 1 516 ? -26.306 -3.742 18.422 1.00 89.56 516 ASP A O 1
ATOM 4015 N N . SER A 1 517 ? -25.848 -1.767 17.474 1.00 88.00 517 SER A N 1
ATOM 4016 C CA . SER A 1 517 ? -27.059 -1.763 16.642 1.00 88.00 517 SER A CA 1
ATOM 4017 C C . SER A 1 517 ? -27.052 -2.871 15.583 1.00 88.00 517 SER A C 1
ATOM 4019 O O . SER A 1 517 ? -28.100 -3.457 15.302 1.00 88.00 517 SER A O 1
ATOM 4021 N N . SER A 1 518 ? -25.884 -3.226 15.037 1.00 91.19 518 SER A N 1
ATOM 4022 C CA . SER A 1 518 ? -25.743 -4.267 14.012 1.00 91.19 518 SER A CA 1
ATOM 4023 C C . SER A 1 518 ? -25.293 -5.618 14.597 1.00 91.19 518 SER A C 1
ATOM 4025 O O . SER A 1 518 ? -24.586 -5.647 15.609 1.00 91.19 518 SER A O 1
ATOM 4027 N N . PRO A 1 519 ? -25.649 -6.760 13.967 1.00 94.06 519 PRO A N 1
ATOM 4028 C CA . PRO A 1 519 ? -25.155 -8.078 14.379 1.00 94.06 519 PRO A CA 1
ATOM 4029 C C . PRO A 1 519 ? -23.622 -8.159 14.422 1.00 94.06 519 PRO A C 1
ATOM 4031 O O . PRO A 1 519 ? -23.065 -8.631 15.410 1.00 94.06 519 PRO A O 1
ATOM 4034 N N . ALA A 1 520 ? -22.943 -7.624 13.402 1.00 94.19 520 ALA A N 1
ATOM 4035 C CA . ALA A 1 520 ? -21.482 -7.578 13.347 1.00 94.19 520 ALA A CA 1
ATOM 4036 C C . ALA A 1 520 ? -20.879 -6.668 14.432 1.00 94.19 520 ALA A C 1
ATOM 4038 O O . ALA A 1 520 ? -19.851 -7.007 15.010 1.00 94.19 520 ALA A O 1
ATOM 4039 N N . GLY A 1 521 ? -21.522 -5.539 14.750 1.00 95.44 521 GLY A N 1
ATOM 4040 C CA . GLY A 1 521 ? -21.103 -4.652 15.838 1.00 95.44 521 GLY A CA 1
ATOM 4041 C C . GLY A 1 521 ? -21.175 -5.334 17.207 1.00 95.44 521 GLY A C 1
ATOM 4042 O O . GLY A 1 521 ? -20.202 -5.307 17.960 1.00 95.44 521 GLY A O 1
ATOM 4043 N N . ARG A 1 522 ? -22.279 -6.042 17.495 1.00 97.00 522 ARG A N 1
ATOM 4044 C CA . ARG A 1 522 ? -22.413 -6.859 18.716 1.00 97.00 522 ARG A CA 1
ATOM 4045 C C . ARG A 1 522 ? -21.361 -7.955 18.794 1.00 97.00 522 ARG A C 1
ATOM 4047 O O . ARG A 1 522 ? -20.772 -8.153 19.853 1.00 97.00 522 ARG A O 1
ATOM 4054 N N . GLU A 1 523 ? -21.109 -8.646 17.687 1.00 97.94 523 GLU A N 1
ATOM 4055 C CA . GLU A 1 523 ? -20.111 -9.712 17.651 1.00 97.94 523 GLU A CA 1
ATOM 4056 C C . GLU A 1 523 ? -18.682 -9.173 17.824 1.00 97.94 523 GLU A C 1
ATOM 4058 O O . GLU A 1 523 ? -17.903 -9.766 18.569 1.00 97.94 523 GLU A O 1
ATOM 4063 N N . LEU A 1 524 ? -18.352 -8.013 17.239 1.00 98.19 524 LEU A N 1
ATOM 4064 C CA . LEU A 1 524 ? -17.076 -7.324 17.468 1.00 98.19 524 LEU A CA 1
ATOM 4065 C C . LEU A 1 524 ? -16.881 -6.970 18.945 1.00 98.19 524 LEU A C 1
ATOM 4067 O O . LEU A 1 524 ? -15.833 -7.288 19.499 1.00 98.19 524 LEU A O 1
ATOM 4071 N N . LEU A 1 525 ? -17.878 -6.355 19.591 1.00 98.25 525 LEU A N 1
ATOM 4072 C CA . LEU A 1 525 ? -17.824 -6.013 21.020 1.00 98.25 525 LEU A CA 1
ATOM 4073 C C . LEU A 1 525 ? -17.649 -7.266 21.890 1.00 98.25 525 LEU A C 1
ATOM 4075 O O . LEU A 1 525 ? -16.774 -7.310 22.757 1.00 98.25 525 LEU A O 1
ATOM 4079 N N . ARG A 1 526 ? -18.434 -8.315 21.607 1.00 98.31 526 ARG A N 1
ATOM 4080 C CA . ARG A 1 526 ? -18.395 -9.593 22.327 1.00 98.31 526 ARG A CA 1
ATOM 4081 C C . ARG A 1 526 ? -17.030 -10.272 22.214 1.00 98.31 526 ARG A C 1
ATOM 4083 O O . ARG A 1 526 ? -16.482 -10.694 23.227 1.00 98.31 526 ARG A O 1
ATOM 4090 N N . GLN A 1 527 ? -16.475 -10.382 21.005 1.00 98.38 527 GLN A N 1
ATOM 4091 C CA . GLN A 1 527 ? -15.154 -10.984 20.787 1.00 98.38 527 GLN A CA 1
ATOM 4092 C C . GLN A 1 527 ? -14.013 -10.122 21.340 1.00 98.38 527 GLN A C 1
ATOM 4094 O O . GLN A 1 527 ? -12.990 -10.656 21.767 1.00 98.38 527 GLN A O 1
ATOM 4099 N N . ALA A 1 528 ? -14.172 -8.798 21.325 1.00 97.88 528 ALA A N 1
ATOM 4100 C CA . ALA A 1 528 ? -13.184 -7.870 21.856 1.00 97.88 528 ALA A CA 1
ATOM 4101 C C . ALA A 1 528 ? -13.183 -7.782 23.389 1.00 97.88 528 ALA A C 1
ATOM 4103 O O . ALA A 1 528 ? -12.208 -7.276 23.943 1.00 97.88 528 ALA A O 1
ATOM 4104 N N . GLY A 1 529 ? -14.242 -8.254 24.057 1.00 97.94 529 GLY A N 1
ATOM 4105 C CA . GLY A 1 529 ? -14.372 -8.210 25.513 1.00 97.94 529 GLY A CA 1
ATOM 4106 C C . GLY A 1 529 ? -14.591 -6.800 26.069 1.00 97.94 529 GLY A C 1
ATOM 4107 O O . GLY A 1 529 ? -14.159 -6.523 27.182 1.00 97.94 529 GLY A O 1
ATOM 4108 N N . ILE A 1 530 ? -15.229 -5.904 25.304 1.00 97.50 530 ILE A N 1
ATOM 4109 C CA . ILE A 1 530 ? -15.481 -4.510 25.701 1.00 97.50 530 ILE A CA 1
ATOM 4110 C C . ILE A 1 530 ? -16.963 -4.154 25.533 1.00 97.50 530 ILE A C 1
ATOM 4112 O O . ILE A 1 530 ? -17.589 -4.538 24.544 1.00 97.50 530 ILE A O 1
ATOM 4116 N N . SER A 1 531 ? -17.535 -3.420 26.492 1.00 97.44 531 SER A N 1
ATOM 4117 C CA . SER A 1 531 ? -18.905 -2.906 26.384 1.00 97.44 531 SER A CA 1
ATOM 4118 C C . SER A 1 531 ? -18.977 -1.671 25.481 1.00 97.44 531 SER A C 1
ATOM 4120 O O . SER A 1 531 ? -17.984 -0.962 25.277 1.00 97.44 531 SER A O 1
ATOM 4122 N N . ALA A 1 532 ? -20.166 -1.387 24.945 1.00 96.81 532 ALA A N 1
ATOM 4123 C CA . ALA A 1 532 ? -20.386 -0.204 24.118 1.00 96.81 532 ALA A CA 1
ATOM 4124 C C . ALA A 1 532 ? -20.139 1.093 24.911 1.00 96.81 532 ALA A C 1
ATOM 4126 O O . ALA A 1 532 ? -19.556 2.040 24.381 1.00 96.81 532 ALA A O 1
ATOM 4127 N N . GLU A 1 533 ? -20.519 1.118 26.190 1.00 96.56 533 GLU A N 1
ATOM 4128 C CA . GLU A 1 533 ? -20.365 2.264 27.087 1.00 96.56 533 GLU A CA 1
ATOM 4129 C C . GLU A 1 533 ? -18.890 2.570 27.364 1.00 96.56 533 GLU A C 1
ATOM 4131 O O . GLU A 1 533 ? -18.466 3.720 27.227 1.00 96.56 533 GLU A O 1
ATOM 4136 N N . THR A 1 534 ? -18.090 1.549 27.696 1.00 96.94 534 THR A N 1
ATOM 4137 C CA . THR A 1 534 ? -16.648 1.704 27.945 1.00 96.94 534 THR A CA 1
ATOM 4138 C C . THR A 1 534 ? -15.935 2.189 26.686 1.00 96.94 534 THR A C 1
ATOM 4140 O O . THR A 1 534 ? -15.148 3.137 26.734 1.00 96.94 534 THR A O 1
ATOM 4143 N N . LEU A 1 535 ? -16.269 1.600 25.533 1.00 97.62 535 LEU A N 1
ATOM 4144 C CA . LEU A 1 535 ? -15.720 1.999 24.241 1.00 97.62 535 LEU A CA 1
ATOM 4145 C C . LEU A 1 535 ? -16.019 3.473 23.922 1.00 97.62 535 LEU A C 1
ATOM 4147 O O . LEU A 1 535 ? -15.101 4.238 23.615 1.00 97.62 535 LEU A O 1
ATOM 4151 N N . GLN A 1 536 ? -17.282 3.895 24.039 1.00 97.25 536 GLN A N 1
ATOM 4152 C CA . GLN A 1 536 ? -17.680 5.286 23.806 1.00 97.25 536 GLN A CA 1
ATOM 4153 C C . GLN A 1 536 ? -17.022 6.248 24.803 1.00 97.25 536 GLN A C 1
ATOM 4155 O O . GLN A 1 536 ? -16.575 7.328 24.408 1.00 97.25 536 GLN A O 1
ATOM 4160 N N . GLY A 1 537 ? -16.925 5.861 26.077 1.00 97.75 537 GLY A N 1
ATOM 4161 C CA . GLY A 1 537 ? -16.270 6.648 27.120 1.00 97.75 537 GLY A CA 1
ATOM 4162 C C . GLY A 1 537 ? -14.806 6.947 26.791 1.00 97.75 537 GLY A C 1
ATOM 4163 O O . GLY A 1 537 ? -14.391 8.107 26.824 1.00 97.75 537 GLY A O 1
ATOM 4164 N N . HIS A 1 538 ? -14.035 5.931 26.391 1.00 98.19 538 HIS A N 1
ATOM 4165 C CA . HIS A 1 538 ? -12.633 6.106 26.002 1.00 98.19 538 HIS A CA 1
ATOM 4166 C C . HIS A 1 538 ? -12.451 6.972 24.752 1.00 98.19 538 HIS A C 1
ATOM 4168 O O . HIS A 1 538 ? -11.523 7.788 24.701 1.00 98.19 538 HIS A O 1
ATOM 4174 N N . VAL A 1 539 ? -13.329 6.830 23.754 1.00 98.00 539 VAL A N 1
ATOM 4175 C CA . VAL A 1 539 ? -13.276 7.660 22.543 1.00 98.00 539 VAL A CA 1
ATOM 4176 C C . VAL A 1 539 ? -13.565 9.125 22.870 1.00 98.00 539 VAL A C 1
ATOM 4178 O O . VAL A 1 539 ? -12.776 9.998 22.500 1.00 98.00 539 VAL A O 1
ATOM 4181 N N . ARG A 1 540 ? -14.647 9.409 23.608 1.00 98.06 540 ARG A N 1
ATOM 4182 C CA . ARG A 1 540 ? -15.017 10.781 23.994 1.00 98.06 540 ARG A CA 1
ATOM 4183 C C . ARG A 1 540 ? -13.935 11.450 24.838 1.00 98.06 540 ARG A C 1
ATOM 4185 O O . ARG A 1 540 ? -13.611 12.607 24.579 1.00 98.06 540 ARG A O 1
ATOM 4192 N N . ALA A 1 541 ? -13.353 10.724 25.794 1.00 97.88 541 ALA A N 1
ATOM 4193 C CA . ALA A 1 541 ? -12.295 11.246 26.656 1.00 97.88 541 ALA A CA 1
ATOM 4194 C C . ALA A 1 541 ? -11.080 11.720 25.843 1.00 97.88 541 ALA A C 1
ATOM 4196 O O . ALA A 1 541 ? -10.680 12.875 25.956 1.00 97.88 541 ALA A O 1
ATOM 4197 N N . LEU A 1 542 ? -10.546 10.877 24.948 1.00 97.56 542 LEU A N 1
ATOM 4198 C CA . LEU A 1 542 ? -9.382 11.267 24.149 1.00 97.56 542 LEU A CA 1
ATOM 4199 C C . LEU A 1 542 ? -9.694 12.426 23.192 1.00 97.56 542 LEU A C 1
ATOM 4201 O O . LEU A 1 542 ? -8.862 13.315 23.028 1.00 97.56 542 LEU A O 1
ATOM 4205 N N . VAL A 1 543 ? -10.869 12.448 22.550 1.00 97.69 543 VAL A N 1
ATOM 4206 C CA . VAL A 1 543 ? -11.224 13.556 21.643 1.00 97.69 543 VAL A CA 1
ATOM 4207 C C . VAL A 1 543 ? -11.372 14.876 22.403 1.00 97.69 543 VAL A C 1
ATOM 4209 O O . VAL A 1 543 ? -10.969 15.921 21.878 1.00 97.69 543 VAL A O 1
ATOM 4212 N N . ALA A 1 544 ? -11.910 14.841 23.625 1.00 96.81 544 ALA A N 1
ATOM 4213 C CA . ALA A 1 544 ? -11.983 16.003 24.502 1.00 96.81 544 ALA A CA 1
ATOM 4214 C C . ALA A 1 544 ? -10.580 16.489 24.901 1.00 96.81 544 ALA A C 1
ATOM 4216 O O . ALA A 1 544 ? -10.268 17.664 24.699 1.00 96.81 544 ALA A O 1
ATOM 4217 N N . ASP A 1 545 ? -9.712 15.584 25.359 1.00 95.00 545 ASP A N 1
ATOM 4218 C CA . ASP A 1 545 ? -8.347 15.911 25.787 1.00 95.00 545 ASP A CA 1
ATOM 4219 C C . ASP A 1 545 ? -7.492 16.456 24.636 1.00 95.00 545 ASP A C 1
ATOM 4221 O O . ASP A 1 545 ? -6.743 17.421 24.810 1.00 95.00 545 ASP A O 1
ATOM 4225 N N . ALA A 1 546 ? -7.618 15.860 23.447 1.00 96.12 546 ALA A N 1
ATOM 4226 C CA . ALA A 1 546 ? -6.856 16.223 22.257 1.00 96.12 546 ALA A CA 1
ATOM 4227 C C . ALA A 1 546 ? -7.323 17.537 21.613 1.00 96.12 546 ALA A C 1
ATOM 4229 O O . ALA A 1 546 ? -6.577 18.138 20.834 1.00 96.12 546 ALA A O 1
ATOM 4230 N N . LYS A 1 547 ? -8.535 18.014 21.939 1.00 95.44 547 LYS A N 1
ATOM 4231 C CA . LYS A 1 547 ? -9.113 19.241 21.370 1.00 95.44 547 LYS A CA 1
ATOM 4232 C C . LYS A 1 547 ? -8.206 20.455 21.573 1.00 95.44 547 LYS A C 1
ATOM 4234 O O . LYS A 1 547 ? -8.131 21.302 20.687 1.00 95.44 547 LYS A O 1
ATOM 4239 N N . ARG A 1 548 ? -7.474 20.517 22.693 1.00 93.75 548 ARG A N 1
ATOM 4240 C CA . ARG A 1 548 ? -6.570 21.634 23.024 1.00 93.75 548 ARG A CA 1
ATOM 4241 C C . ARG A 1 548 ? -5.472 21.870 21.984 1.00 93.75 548 ARG A C 1
ATOM 4243 O O . ARG A 1 548 ? -5.077 23.010 21.775 1.00 93.75 548 ARG A O 1
ATOM 4250 N N . PHE A 1 549 ? -5.046 20.821 21.281 1.00 93.19 549 PHE A N 1
ATOM 4251 C CA . PHE A 1 549 ? -4.035 20.910 20.223 1.00 93.19 549 PHE A CA 1
ATOM 4252 C C . PHE A 1 549 ? -4.618 21.282 18.851 1.00 93.19 549 PHE A C 1
ATOM 4254 O O . PHE A 1 549 ? -3.871 21.535 17.908 1.00 93.19 549 PHE A O 1
ATOM 4261 N N . ALA A 1 550 ? -5.947 21.270 18.717 1.00 88.25 550 ALA A N 1
ATOM 4262 C CA . ALA A 1 550 ? -6.665 21.531 17.472 1.00 88.25 550 ALA A CA 1
ATOM 4263 C C . ALA A 1 550 ? -7.432 22.871 17.472 1.00 88.25 550 ALA A C 1
ATOM 4265 O O . ALA A 1 550 ? -8.105 23.182 16.488 1.00 88.25 550 ALA A O 1
ATOM 4266 N N . SER A 1 551 ? -7.343 23.656 18.550 1.00 80.12 551 SER A N 1
ATOM 4267 C CA . SER A 1 551 ? -7.954 24.986 18.672 1.00 80.12 551 SER A CA 1
ATOM 4268 C C . SER A 1 551 ? -7.086 26.081 18.034 1.00 80.12 551 SER A C 1
ATOM 4270 O O . SER A 1 551 ? -5.857 26.022 18.072 1.00 80.12 551 SER A O 1
ATOM 4272 N N . THR A 1 552 ? -7.726 27.119 17.488 1.00 57.84 552 THR A N 1
ATOM 4273 C CA . THR A 1 552 ? -7.095 28.269 16.804 1.00 57.84 552 THR A CA 1
ATOM 4274 C C . THR A 1 552 ? -6.103 29.058 17.667 1.00 57.84 552 THR A C 1
ATOM 4276 O O . THR A 1 552 ? -5.163 29.634 17.129 1.00 57.84 552 THR A O 1
ATOM 4279 N N . GLU A 1 553 ? -6.229 29.032 18.996 1.00 49.88 553 GLU A N 1
ATOM 4280 C CA . GLU A 1 553 ? -5.262 29.657 19.917 1.00 49.88 553 GLU A CA 1
ATOM 4281 C C . GLU A 1 553 ? -3.859 29.023 19.848 1.00 49.88 553 GLU A C 1
ATOM 4283 O O . GLU A 1 553 ? -2.867 29.679 20.152 1.00 49.88 553 GLU A O 1
ATOM 4288 N N . GLY A 1 554 ? -3.744 27.771 19.386 1.00 46.75 554 GLY A N 1
ATOM 4289 C CA . GLY A 1 554 ? -2.457 27.112 19.139 1.00 46.75 554 GLY A CA 1
ATOM 4290 C C . GLY A 1 554 ? -1.792 27.494 17.808 1.00 46.75 554 GLY A C 1
ATOM 4291 O O . GLY A 1 554 ? -0.624 27.164 17.605 1.00 46.75 554 GLY A O 1
ATOM 4292 N N . GLN A 1 555 ? -2.509 28.173 16.901 1.00 47.12 555 GLN A N 1
ATOM 4293 C CA . GLN A 1 555 ? -2.020 28.529 15.561 1.00 47.12 555 GLN A CA 1
ATOM 4294 C C . GLN A 1 555 ? -1.386 29.923 15.473 1.00 47.12 555 GLN A C 1
ATOM 4296 O O . GLN A 1 555 ? -0.578 30.140 14.572 1.00 47.12 555 GLN A O 1
ATOM 4301 N N . ALA A 1 556 ? -1.706 30.846 16.389 1.00 42.97 556 ALA A N 1
ATOM 4302 C CA . ALA A 1 556 ? -1.248 32.241 16.316 1.00 42.97 556 ALA A CA 1
ATOM 4303 C C . ALA A 1 556 ? 0.289 32.401 16.342 1.00 42.97 556 ALA A C 1
ATOM 4305 O O . ALA A 1 556 ? 0.805 33.360 15.783 1.00 42.97 556 ALA A O 1
ATOM 4306 N N . ASP A 1 557 ? 1.019 31.416 16.878 1.00 41.94 557 ASP A N 1
ATOM 4307 C CA . ASP A 1 557 ? 2.490 31.410 16.936 1.00 41.94 557 ASP A CA 1
ATOM 4308 C C . ASP A 1 557 ? 3.155 30.468 15.910 1.00 41.94 557 ASP A C 1
ATOM 4310 O O . ASP A 1 557 ? 4.373 30.307 15.917 1.00 41.94 557 ASP A O 1
ATOM 4314 N N . GLN A 1 558 ? 2.391 29.828 15.013 1.00 46.56 558 GLN A N 1
ATOM 4315 C CA . GLN A 1 558 ? 2.938 28.957 13.953 1.00 46.56 558 GLN A CA 1
ATOM 4316 C C . GLN A 1 558 ? 3.157 29.690 12.614 1.00 46.56 558 GLN A C 1
ATOM 4318 O O . GLN A 1 558 ? 3.644 29.091 11.656 1.00 46.56 558 GLN A O 1
ATOM 4323 N N . GLN A 1 559 ? 2.850 30.992 12.550 1.00 36.31 559 GLN A N 1
ATOM 4324 C CA . GLN A 1 559 ? 3.149 31.884 11.423 1.00 36.31 559 GLN A CA 1
ATOM 4325 C C . GLN A 1 559 ? 4.222 32.926 11.786 1.00 36.31 559 GLN A C 1
ATOM 4327 O O . GLN A 1 559 ? 4.039 34.117 11.567 1.00 36.31 559 GLN A O 1
ATOM 4332 N N . THR A 1 560 ? 5.379 32.482 12.276 1.00 30.17 560 THR A N 1
ATOM 4333 C CA . THR A 1 560 ? 6.603 33.295 12.188 1.00 30.17 560 THR A CA 1
ATOM 4334 C C . THR A 1 560 ? 7.725 32.421 11.637 1.00 30.17 560 THR A C 1
ATOM 4336 O O . THR A 1 560 ? 8.343 31.675 12.396 1.00 30.17 560 THR A O 1
ATOM 4339 N N . PRO A 1 561 ? 8.010 32.447 10.324 1.00 36.44 561 PRO A N 1
ATOM 4340 C CA . PRO A 1 561 ? 9.282 31.933 9.849 1.00 36.44 561 PRO A CA 1
ATOM 4341 C C . PRO A 1 561 ? 10.386 32.859 10.373 1.00 36.44 561 PRO A C 1
ATOM 4343 O O . PRO A 1 561 ? 10.318 34.077 10.200 1.00 36.44 561 PRO A O 1
ATOM 4346 N N . ALA A 1 562 ? 11.401 32.288 11.023 1.00 34.34 562 ALA A N 1
ATOM 4347 C CA . ALA A 1 562 ? 12.650 32.993 11.275 1.00 34.34 562 ALA A CA 1
ATOM 4348 C C . ALA A 1 562 ? 13.182 33.514 9.930 1.00 34.34 562 ALA A C 1
ATOM 4350 O O . ALA A 1 562 ? 13.393 32.737 8.996 1.00 34.34 562 ALA A O 1
ATOM 4351 N N . ALA A 1 563 ? 13.324 34.834 9.818 1.00 29.25 563 ALA A N 1
ATOM 4352 C CA . ALA A 1 563 ? 13.834 35.477 8.619 1.00 29.25 563 ALA A CA 1
ATOM 4353 C C . ALA A 1 563 ? 15.237 34.930 8.286 1.00 29.25 563 ALA A C 1
ATOM 4355 O O . ALA A 1 563 ? 16.089 34.877 9.178 1.00 29.25 563 ALA A O 1
ATOM 4356 N N . PRO A 1 564 ? 15.517 34.534 7.032 1.00 34.38 564 PRO A N 1
ATOM 4357 C CA . PRO A 1 564 ? 16.884 34.291 6.606 1.00 34.38 564 PRO A CA 1
ATOM 4358 C C . PRO A 1 564 ? 17.661 35.615 6.609 1.00 34.38 564 PRO A C 1
ATOM 4360 O O . PRO A 1 564 ? 17.125 36.666 6.254 1.00 34.38 564 PRO A O 1
ATOM 4363 N N . ALA A 1 565 ? 18.923 35.552 7.036 1.00 31.44 565 ALA A N 1
ATOM 4364 C CA . ALA A 1 565 ? 19.843 36.682 7.047 1.00 31.44 565 ALA A CA 1
ATOM 4365 C C . ALA A 1 565 ? 19.890 37.378 5.673 1.00 31.44 565 ALA A C 1
ATOM 4367 O O . ALA A 1 565 ? 19.966 36.728 4.630 1.00 31.44 565 ALA A O 1
ATOM 4368 N N . ALA A 1 566 ? 19.815 38.708 5.703 1.00 30.14 566 ALA A N 1
ATOM 4369 C CA . ALA A 1 566 ? 19.721 39.572 4.537 1.00 30.14 566 ALA A CA 1
ATOM 4370 C C . ALA A 1 566 ? 20.949 39.480 3.610 1.00 30.14 566 ALA A C 1
ATOM 4372 O O . ALA A 1 566 ? 22.091 39.536 4.061 1.00 30.14 566 ALA A O 1
ATOM 4373 N N . ALA A 1 567 ? 20.685 39.450 2.304 1.00 28.14 567 ALA A N 1
ATOM 4374 C CA . ALA A 1 567 ? 21.610 39.814 1.231 1.00 28.14 567 ALA A CA 1
ATOM 4375 C C . ALA A 1 567 ? 20.873 40.772 0.258 1.00 28.14 567 ALA A C 1
ATOM 4377 O O . ALA A 1 567 ? 19.640 40.771 0.243 1.00 28.14 567 ALA A O 1
ATOM 4378 N N . PRO A 1 568 ? 21.584 41.650 -0.476 1.00 28.84 568 PRO A N 1
ATOM 4379 C CA . PRO A 1 568 ? 21.134 43.017 -0.754 1.00 28.84 568 PRO A CA 1
ATOM 4380 C C . PRO A 1 568 ? 20.019 43.149 -1.795 1.00 28.84 568 PRO A C 1
ATOM 4382 O O . PRO A 1 568 ? 19.958 42.413 -2.776 1.00 28.84 568 PRO A O 1
ATOM 4385 N N . GLN A 1 569 ? 19.185 44.166 -1.579 1.00 26.28 569 GLN A N 1
ATOM 4386 C CA . GLN A 1 569 ? 18.071 44.592 -2.421 1.00 26.28 569 GLN A CA 1
ATOM 4387 C C . GLN A 1 569 ? 18.519 45.157 -3.780 1.00 26.28 569 GLN A C 1
ATOM 4389 O O . GLN A 1 569 ? 19.411 46.002 -3.842 1.00 26.28 569 GLN A O 1
ATOM 4394 N N . GLN A 1 570 ? 17.775 44.807 -4.832 1.00 26.16 570 GLN A N 1
ATOM 4395 C CA . GLN A 1 570 ? 17.485 45.688 -5.969 1.00 26.16 570 GLN A CA 1
ATOM 4396 C C . GLN A 1 570 ? 15.992 45.583 -6.347 1.00 26.16 570 GLN A C 1
ATOM 4398 O O . GLN A 1 570 ? 15.357 44.581 -6.013 1.00 26.16 570 GLN A O 1
ATOM 4403 N N . PRO A 1 571 ? 15.402 46.654 -6.915 1.00 28.55 571 PRO A N 1
ATOM 4404 C CA . PRO A 1 571 ? 14.021 47.033 -6.638 1.00 28.55 571 PRO A CA 1
ATOM 4405 C C . PRO A 1 571 ? 12.978 46.403 -7.564 1.00 28.55 571 PRO A C 1
ATOM 4407 O O . PRO A 1 571 ? 13.254 45.958 -8.674 1.00 28.55 571 PRO A O 1
ATOM 4410 N N . ALA A 1 572 ? 11.762 46.405 -7.023 1.00 27.05 572 ALA A N 1
ATOM 4411 C CA . ALA A 1 572 ? 10.529 45.863 -7.558 1.00 27.05 572 ALA A CA 1
ATOM 4412 C C . ALA A 1 572 ? 9.975 46.642 -8.754 1.00 27.05 572 ALA A C 1
ATOM 4414 O O . ALA A 1 572 ? 10.105 47.863 -8.819 1.00 27.05 572 ALA A O 1
ATOM 4415 N N . ASP A 1 573 ? 9.222 45.923 -9.587 1.00 24.83 573 ASP A N 1
ATOM 4416 C CA . ASP A 1 573 ? 8.150 46.497 -10.390 1.00 24.83 573 ASP A CA 1
ATOM 4417 C C . ASP A 1 573 ? 6.831 45.780 -10.068 1.00 24.83 573 ASP A C 1
ATOM 4419 O O . ASP A 1 573 ? 6.787 44.566 -9.842 1.00 24.83 573 ASP A O 1
ATOM 4423 N N . ALA A 1 574 ? 5.773 46.577 -9.941 1.00 25.94 574 ALA A N 1
ATOM 4424 C CA . ALA A 1 574 ? 4.493 46.226 -9.342 1.00 25.94 574 ALA A CA 1
ATOM 4425 C C . ALA A 1 574 ? 3.446 45.804 -10.387 1.00 25.94 574 ALA A C 1
ATOM 4427 O O . ALA A 1 574 ? 3.391 46.345 -11.487 1.00 25.94 574 ALA A O 1
ATOM 4428 N N . GLY A 1 575 ? 2.535 44.903 -10.008 1.00 23.91 575 GLY A N 1
ATOM 4429 C CA . GLY A 1 575 ? 1.351 44.579 -10.807 1.00 23.91 575 GLY A CA 1
ATOM 4430 C C . GLY A 1 575 ? 0.341 43.734 -10.033 1.00 23.91 575 GLY A C 1
ATOM 4431 O O . GLY A 1 575 ? 0.589 42.573 -9.735 1.00 23.91 575 GLY A O 1
ATOM 4432 N N . ALA A 1 576 ? -0.778 44.359 -9.671 1.00 25.36 576 ALA A N 1
ATOM 4433 C CA . ALA A 1 576 ? -1.801 43.895 -8.740 1.00 25.36 576 ALA A CA 1
ATOM 4434 C C . ALA A 1 576 ? -2.749 42.800 -9.276 1.00 25.36 576 ALA A C 1
ATOM 4436 O O . ALA A 1 576 ? -2.958 42.664 -10.478 1.00 25.36 576 ALA A O 1
ATOM 4437 N N . GLY A 1 577 ? -3.425 42.107 -8.348 1.00 24.62 577 GLY A N 1
ATOM 4438 C CA . GLY A 1 577 ? -4.607 41.288 -8.637 1.00 24.62 577 GLY A CA 1
ATOM 4439 C C . GLY A 1 577 ? -5.168 40.569 -7.406 1.00 24.62 577 GLY A C 1
ATOM 4440 O O . GLY A 1 577 ? -4.899 39.390 -7.201 1.00 24.62 577 GLY A O 1
ATOM 4441 N N . MET A 1 578 ? -5.946 41.274 -6.576 1.00 25.11 578 MET A N 1
ATOM 4442 C CA . MET A 1 578 ? -6.744 40.682 -5.493 1.00 25.11 578 MET A CA 1
ATOM 4443 C C . MET A 1 578 ? -7.846 39.774 -6.059 1.00 25.11 578 MET A C 1
ATOM 4445 O O . MET A 1 578 ? -8.711 40.245 -6.796 1.00 25.11 578 MET A O 1
ATOM 4449 N N . ALA A 1 579 ? -7.894 38.514 -5.615 1.00 25.58 579 ALA A N 1
ATOM 4450 C CA . ALA A 1 579 ? -9.081 37.670 -5.720 1.00 25.58 579 ALA A CA 1
ATOM 4451 C C . ALA A 1 579 ? -9.352 36.919 -4.400 1.00 25.58 579 ALA A C 1
ATOM 4453 O O . ALA A 1 579 ? -8.513 36.202 -3.866 1.00 25.58 579 ALA A O 1
ATOM 4454 N N . SER A 1 580 ? -10.564 37.169 -3.907 1.00 27.05 580 SER A N 1
ATOM 4455 C CA . SER A 1 580 ? -11.316 36.663 -2.752 1.00 27.05 580 SER A CA 1
ATOM 4456 C C . SER A 1 580 ? -10.953 35.293 -2.138 1.00 27.05 580 SER A C 1
ATOM 4458 O O . SER A 1 580 ? -10.896 34.256 -2.794 1.00 27.05 580 SER A O 1
ATOM 4460 N N . LEU A 1 581 ? -10.862 35.303 -0.805 1.00 25.20 581 LEU A N 1
ATOM 4461 C CA . LEU A 1 581 ? -10.411 34.256 0.120 1.00 25.20 581 LEU A CA 1
ATOM 4462 C C . LEU A 1 581 ? -11.562 33.339 0.612 1.00 25.20 581 LEU A C 1
ATOM 4464 O O . LEU A 1 581 ? -11.722 33.111 1.810 1.00 25.20 581 LEU A O 1
ATOM 4468 N N . ARG A 1 582 ? -12.410 32.823 -0.296 1.00 25.92 582 ARG A N 1
ATOM 4469 C CA . ARG A 1 582 ? -13.579 31.977 0.069 1.00 25.92 582 ARG A CA 1
ATOM 4470 C C . ARG A 1 582 ? -13.710 30.613 -0.635 1.00 25.92 582 ARG A C 1
ATOM 4472 O O . ARG A 1 582 ? -14.724 29.952 -0.448 1.00 25.92 582 ARG A O 1
ATOM 4479 N N . SER A 1 583 ? -12.700 30.127 -1.360 1.00 26.52 583 SER A N 1
ATOM 4480 C CA . SER A 1 583 ? -12.764 28.827 -2.072 1.00 26.52 583 SER A CA 1
ATOM 4481 C C . SER A 1 583 ? -11.848 27.712 -1.527 1.00 26.52 583 SER A C 1
ATOM 4483 O O . SER A 1 583 ? -11.680 26.683 -2.173 1.00 26.52 583 SER A O 1
ATOM 4485 N N . LEU A 1 584 ? -11.273 27.860 -0.328 1.00 25.81 584 LEU A N 1
ATOM 4486 C CA . LEU A 1 584 ? -10.166 27.014 0.158 1.00 25.81 584 LEU A CA 1
ATOM 4487 C C . LEU A 1 584 ? -10.542 25.840 1.087 1.00 25.81 584 LEU A C 1
ATOM 4489 O O . LEU A 1 584 ? -9.669 25.280 1.746 1.00 25.81 584 LEU A O 1
ATOM 4493 N N . ILE A 1 585 ? -11.809 25.416 1.138 1.00 27.53 585 ILE A N 1
ATOM 4494 C CA . ILE A 1 585 ? -12.230 24.292 1.995 1.00 27.53 585 ILE A CA 1
ATOM 4495 C C . ILE A 1 585 ? -12.900 23.212 1.142 1.00 27.53 585 ILE A C 1
ATOM 4497 O O . ILE A 1 585 ? -14.097 23.245 0.869 1.00 27.53 585 ILE A O 1
ATOM 4501 N N . GLY A 1 586 ? -12.094 22.244 0.703 1.00 28.31 586 GLY A N 1
ATOM 4502 C CA . GLY A 1 586 ? -12.549 21.059 -0.021 1.00 28.31 586 GLY A CA 1
ATOM 4503 C C . GLY A 1 586 ? -13.240 20.062 0.908 1.00 28.31 586 GLY A C 1
ATOM 4504 O O . GLY A 1 586 ? -12.590 19.190 1.482 1.00 28.31 586 GLY A O 1
ATOM 4505 N N . ILE A 1 587 ? -14.561 20.179 1.033 1.00 31.11 587 ILE A N 1
ATOM 4506 C CA . ILE A 1 587 ? -15.437 19.140 1.587 1.00 31.11 587 ILE A CA 1
ATOM 4507 C C . ILE A 1 587 ? -15.844 18.208 0.429 1.00 31.11 587 ILE A C 1
ATOM 4509 O O . ILE A 1 587 ? -16.283 18.709 -0.608 1.00 31.11 587 ILE A O 1
ATOM 4513 N N . PRO A 1 588 ? -15.744 16.871 0.554 1.00 35.47 588 PRO A N 1
ATOM 4514 C CA . PRO A 1 588 ? -16.316 15.952 -0.429 1.00 35.47 588 PRO A CA 1
ATOM 4515 C C . PRO A 1 588 ? -17.835 16.154 -0.537 1.00 35.47 588 PRO A C 1
ATOM 4517 O O . PRO A 1 588 ? -18.558 16.045 0.455 1.00 35.47 588 PRO A O 1
ATOM 4520 N N . THR A 1 589 ? -18.336 16.403 -1.746 1.00 31.97 589 THR A N 1
ATOM 4521 C CA . THR A 1 589 ? -19.740 16.745 -2.051 1.00 31.97 589 THR A CA 1
ATOM 4522 C C . THR A 1 589 ? -20.777 15.705 -1.598 1.00 31.97 589 THR A C 1
ATOM 4524 O O . THR A 1 589 ? -21.946 16.049 -1.444 1.00 31.97 589 THR A O 1
ATOM 4527 N N . TRP A 1 590 ? -20.383 14.462 -1.294 1.00 39.19 590 TRP A N 1
ATOM 4528 C CA . TRP A 1 590 ? -21.295 13.428 -0.784 1.00 39.19 590 TRP A CA 1
ATOM 4529 C C . TRP A 1 590 ? -21.486 13.443 0.748 1.00 39.19 590 TRP A C 1
ATOM 4531 O O . TRP A 1 590 ? -22.500 12.943 1.230 1.00 39.19 590 TRP A O 1
ATOM 4541 N N . MET A 1 591 ? -20.588 14.071 1.525 1.00 36.28 591 MET A N 1
ATOM 4542 C CA . MET A 1 591 ? -20.745 14.203 2.988 1.00 36.28 591 MET A CA 1
ATOM 4543 C C . MET A 1 591 ? -21.745 15.303 3.389 1.00 36.28 591 MET A C 1
ATOM 4545 O O . MET A 1 591 ? -22.390 15.195 4.429 1.00 36.28 591 MET A O 1
ATOM 4549 N N . ALA A 1 592 ? -21.948 16.326 2.553 1.00 31.50 592 ALA A N 1
ATOM 4550 C CA . ALA A 1 592 ? -22.952 17.368 2.803 1.00 31.50 592 ALA A CA 1
ATOM 4551 C C . ALA A 1 592 ? -24.402 16.869 2.598 1.00 31.50 592 ALA A C 1
ATOM 4553 O O . ALA A 1 592 ? -25.338 17.384 3.211 1.00 31.50 592 ALA A O 1
ATOM 4554 N N . SER A 1 593 ? -24.595 15.836 1.770 1.00 30.48 593 SER A N 1
ATOM 4555 C CA . SER A 1 593 ? -25.922 15.335 1.385 1.00 30.48 593 SER A CA 1
ATOM 4556 C C . SER A 1 593 ? -26.607 14.513 2.491 1.00 30.48 593 SER A C 1
ATOM 4558 O O . SER A 1 593 ? -27.821 14.621 2.673 1.00 30.48 593 SER A O 1
ATOM 4560 N N . VAL A 1 594 ? -25.851 13.772 3.310 1.00 33.78 594 VAL A N 1
ATOM 4561 C CA . VAL A 1 594 ? -26.418 12.940 4.393 1.00 33.78 594 VAL A CA 1
ATOM 4562 C C . VAL A 1 594 ? -26.908 13.793 5.572 1.00 33.78 594 VAL A C 1
ATOM 4564 O O . VAL A 1 594 ? -27.983 13.542 6.114 1.00 33.78 594 VAL A O 1
ATOM 4567 N N . VAL A 1 595 ? -26.196 14.876 5.903 1.00 34.38 595 VAL A N 1
ATOM 4568 C CA . VAL A 1 595 ? -26.591 15.809 6.978 1.00 34.38 595 VAL A CA 1
ATOM 4569 C C . VAL A 1 595 ? -27.774 16.696 6.561 1.00 34.38 595 VAL A C 1
ATOM 4571 O O . VAL A 1 595 ? -28.607 17.050 7.395 1.00 34.38 595 VAL A O 1
ATOM 4574 N N . SER A 1 596 ? -27.912 17.008 5.266 1.00 31.27 596 SER A N 1
ATOM 4575 C CA . SER A 1 596 ? -29.062 17.764 4.750 1.00 31.27 596 SER A CA 1
ATOM 4576 C C . SER A 1 596 ? -30.335 16.917 4.625 1.00 31.27 596 SER A C 1
ATOM 4578 O O . SER A 1 596 ? -31.432 17.449 4.780 1.00 31.27 596 SER A O 1
ATOM 4580 N N . THR A 1 597 ? -30.215 15.611 4.365 1.00 31.48 597 THR A N 1
ATOM 4581 C CA . THR A 1 597 ? -31.380 14.733 4.139 1.00 31.48 597 THR A CA 1
ATOM 4582 C C . THR A 1 597 ? -32.059 14.318 5.452 1.00 31.48 597 THR A C 1
ATOM 4584 O O . THR A 1 597 ? -33.269 14.115 5.477 1.00 31.48 597 THR A O 1
ATOM 4587 N N . MET A 1 598 ? -31.334 14.298 6.577 1.00 33.22 598 MET A N 1
ATOM 4588 C CA . MET A 1 598 ? -31.914 13.990 7.896 1.00 33.22 598 MET A CA 1
ATOM 4589 C C . MET A 1 598 ? -32.591 15.184 8.594 1.00 33.22 598 MET A C 1
ATOM 4591 O O . MET A 1 598 ? -33.298 14.984 9.577 1.00 33.22 598 MET A O 1
ATOM 4595 N N . ARG A 1 599 ? -32.442 16.417 8.085 1.00 31.98 599 ARG A N 1
ATOM 4596 C CA . ARG A 1 599 ? -33.137 17.609 8.618 1.00 31.98 599 ARG A CA 1
ATOM 4597 C C . ARG A 1 599 ? -34.517 17.874 8.004 1.00 31.98 599 ARG A C 1
ATOM 4599 O O . ARG A 1 599 ? -35.281 18.628 8.592 1.00 31.98 599 ARG A O 1
ATOM 4606 N N . ASN A 1 600 ? -34.855 17.247 6.874 1.00 32.47 600 ASN A N 1
ATOM 4607 C CA . ASN A 1 600 ? -36.062 17.575 6.099 1.00 32.47 600 ASN A CA 1
ATOM 4608 C C . ASN A 1 600 ? -37.226 16.575 6.231 1.00 32.47 600 ASN A C 1
ATOM 4610 O O . ASN A 1 600 ? -38.219 16.712 5.524 1.00 32.47 600 ASN A O 1
ATOM 4614 N N . PHE A 1 601 ? -37.163 15.619 7.162 1.00 28.59 601 PHE A N 1
ATOM 4615 C CA . PHE A 1 601 ? -38.322 14.802 7.551 1.00 28.59 601 PHE A CA 1
ATOM 4616 C C . PHE A 1 601 ? -38.763 15.130 8.983 1.00 28.59 601 PHE A C 1
ATOM 4618 O O . PHE A 1 601 ? -38.744 14.292 9.878 1.00 28.59 601 PHE A O 1
ATOM 4625 N N . GLY A 1 602 ? -39.153 16.388 9.194 1.00 27.28 602 GLY A N 1
ATOM 4626 C CA . GLY A 1 602 ? -39.977 16.795 10.328 1.00 27.28 602 GLY A CA 1
ATOM 4627 C C . GLY A 1 602 ? -41.434 16.864 9.883 1.00 27.28 602 GLY A C 1
ATOM 4628 O O . GLY A 1 602 ? -41.843 17.853 9.284 1.00 27.28 602 GLY A O 1
ATOM 4629 N N . TYR A 1 603 ? -42.214 15.817 10.157 1.00 26.41 603 TYR A N 1
ATOM 4630 C CA . TYR A 1 603 ? -43.673 15.909 10.126 1.00 26.41 603 TYR A CA 1
ATOM 4631 C C . TYR A 1 603 ? -44.116 16.732 11.340 1.00 26.41 603 TYR A C 1
ATOM 4633 O O . TYR A 1 603 ? -43.969 16.293 12.479 1.00 26.41 603 TYR A O 1
ATOM 4641 N N . GLY A 1 604 ? -44.636 17.931 11.094 1.00 27.95 604 GLY A N 1
ATOM 4642 C CA . GLY A 1 604 ? -45.397 18.702 12.069 1.00 27.95 604 GLY A CA 1
ATOM 4643 C C . GLY A 1 604 ? -46.867 18.718 11.670 1.00 27.95 604 GLY A C 1
ATOM 4644 O O . GLY A 1 604 ? -47.170 19.027 10.522 1.00 27.95 604 GLY A O 1
ATOM 4645 N N . ALA A 1 605 ? -47.745 18.370 12.612 1.00 27.70 605 ALA A N 1
ATOM 4646 C CA . ALA A 1 605 ? -48.976 19.088 12.963 1.00 27.70 605 ALA A CA 1
ATOM 4647 C C . ALA A 1 605 ? -49.982 18.126 13.609 1.00 27.70 605 ALA A C 1
ATOM 4649 O O . ALA A 1 605 ? -50.451 17.170 13.000 1.00 27.70 605 ALA A O 1
ATOM 4650 N N . GLY A 1 606 ? -50.316 18.433 14.854 1.00 26.02 606 GLY A N 1
ATOM 4651 C CA . GLY A 1 606 ? -51.387 17.834 15.633 1.00 26.02 606 GLY A CA 1
ATOM 4652 C C . GLY A 1 606 ? -51.610 18.737 16.834 1.00 26.02 606 GLY A C 1
ATOM 4653 O O . GLY A 1 606 ? -51.194 18.411 17.941 1.00 26.02 606 GLY A O 1
ATOM 4654 N N . GLU A 1 607 ? -52.128 19.936 16.562 1.00 32.06 607 GLU A N 1
ATOM 4655 C CA . GLU A 1 607 ? -52.675 20.829 17.578 1.00 32.06 607 GLU A CA 1
ATOM 4656 C C . GLU A 1 607 ? -53.796 20.095 18.311 1.00 32.06 607 GLU A C 1
ATOM 4658 O O . GLU A 1 607 ? -54.747 19.653 17.671 1.00 32.06 607 GLU A O 1
ATOM 4663 N N . ASP A 1 608 ? -53.725 20.019 19.639 1.00 29.52 608 ASP A N 1
ATOM 4664 C CA . ASP A 1 608 ? -54.945 19.884 20.421 1.00 29.52 608 ASP A CA 1
ATOM 4665 C C . ASP A 1 608 ? -54.878 20.734 21.688 1.00 29.52 608 ASP A C 1
ATOM 4667 O O . ASP A 1 608 ? -53.926 20.709 22.474 1.00 29.52 608 ASP A O 1
ATOM 4671 N N . LYS A 1 609 ? -55.897 21.579 21.811 1.00 32.91 609 LYS A N 1
ATOM 4672 C CA . LYS A 1 609 ? -56.055 22.608 22.833 1.00 32.91 609 LYS A CA 1
ATOM 4673 C C . LYS A 1 609 ? -56.476 21.948 24.143 1.00 32.91 609 LYS A C 1
ATOM 4675 O O . LYS A 1 609 ? -57.469 21.234 24.183 1.00 32.91 609 LYS A O 1
ATOM 4680 N N . SER A 1 610 ? -55.793 22.272 25.238 1.00 30.16 610 SER A N 1
ATOM 4681 C CA . SER A 1 610 ? -56.302 22.034 26.596 1.00 30.16 610 SER A CA 1
ATOM 4682 C C . SER A 1 610 ? -56.598 23.379 27.270 1.00 30.16 610 SER A C 1
ATOM 4684 O O . SER A 1 610 ? -55.737 24.263 27.225 1.00 30.16 610 SER A O 1
ATOM 4686 N N . PRO A 1 611 ? -57.778 23.576 27.883 1.00 41.47 611 PRO A N 1
ATOM 4687 C CA . PRO A 1 611 ? -58.129 24.834 28.521 1.00 41.47 611 PRO A CA 1
ATOM 4688 C C . PRO A 1 611 ? -57.615 24.915 29.966 1.00 41.47 611 PRO A C 1
ATOM 4690 O O . PRO A 1 611 ? -57.538 23.928 30.691 1.00 41.47 611 PRO A O 1
ATOM 4693 N N . SER A 1 612 ? -57.273 26.147 30.338 1.00 34.16 612 SER A N 1
ATOM 4694 C CA . SER A 1 612 ? -57.239 26.762 31.672 1.00 34.16 612 SER A CA 1
ATOM 4695 C C . SER A 1 612 ? -57.465 25.882 32.913 1.00 34.16 612 SER A C 1
ATOM 4697 O O . SER A 1 612 ? -58.544 25.329 33.129 1.00 34.16 612 SER A O 1
ATOM 4699 N N . ARG A 1 613 ? -56.485 25.952 33.824 1.00 34.44 613 ARG A N 1
ATOM 4700 C CA . ARG A 1 613 ? -56.644 25.709 35.264 1.00 34.44 613 ARG A CA 1
ATOM 4701 C C . ARG A 1 613 ? -57.789 26.539 35.849 1.00 34.44 613 ARG A C 1
ATOM 4703 O O . ARG A 1 613 ? -57.836 27.751 35.653 1.00 34.44 613 ARG A O 1
ATOM 4710 N N . ASN A 1 614 ? -58.595 25.888 36.681 1.00 35.78 614 ASN A N 1
ATOM 4711 C CA . ASN A 1 614 ? -59.234 26.504 37.833 1.00 35.78 614 ASN A CA 1
ATOM 4712 C C . ASN A 1 614 ? -58.840 25.684 39.072 1.00 35.78 614 ASN A C 1
ATOM 4714 O O . ASN A 1 614 ? -59.097 24.481 39.101 1.00 35.78 614 ASN A O 1
ATOM 4718 N N . ARG A 1 615 ? -58.281 26.397 40.060 1.00 35.62 615 ARG A N 1
ATOM 4719 C CA . ARG A 1 615 ? -57.760 25.980 41.380 1.00 35.62 615 ARG A CA 1
ATOM 4720 C C . ARG A 1 615 ? -56.394 25.304 41.422 1.00 35.62 615 ARG A C 1
ATOM 4722 O O . ARG A 1 615 ? -56.192 24.260 40.768 1.00 35.62 615 ARG A O 1
#